Protein AF-A0A348XFR1-F1 (afdb_monomer_lite)

pLDDT: mean 80.17, std 17.9, range [24.62, 98.38]

Radius of gyration: 28.12 Å; chains: 1; bounding box: 67×54×77 Å

Structure (mmCIF, N/CA/C/O backbone):
data_AF-A0A348XFR1-F1
#
_entry.id   AF-A0A348XFR1-F1
#
loop_
_atom_site.group_PDB
_atom_site.id
_atom_site.type_symbol
_atom_site.label_atom_id
_atom_site.label_alt_id
_atom_site.label_comp_id
_atom_site.label_asym_id
_atom_site.label_entity_id
_atom_site.label_seq_id
_atom_site.pdbx_PDB_ins_code
_atom_site.Cartn_x
_atom_site.Cartn_y
_atom_site.Cartn_z
_atom_site.occupancy
_atom_site.B_iso_or_equiv
_atom_site.auth_seq_id
_atom_site.auth_comp_id
_atom_site.auth_asym_id
_atom_site.auth_atom_id
_atom_site.pdbx_PDB_model_num
ATOM 1 N N . MET A 1 1 ? 24.464 2.018 7.187 1.00 86.88 1 MET A N 1
ATOM 2 C CA . MET A 1 1 ? 25.597 1.595 6.348 1.00 86.88 1 MET A CA 1
ATOM 3 C C . MET A 1 1 ? 25.128 0.543 5.358 1.00 86.88 1 MET A C 1
ATOM 5 O O . MET A 1 1 ? 24.359 -0.325 5.743 1.00 86.88 1 MET A O 1
ATOM 9 N N . ILE A 1 2 ? 25.557 0.621 4.100 1.00 89.62 2 ILE A N 1
ATOM 10 C CA . ILE A 1 2 ? 25.364 -0.430 3.096 1.00 89.62 2 ILE A CA 1
ATOM 11 C C . ILE A 1 2 ? 26.746 -0.831 2.593 1.00 89.62 2 ILE A C 1
ATOM 13 O O . ILE A 1 2 ? 27.520 0.040 2.189 1.00 89.62 2 ILE A O 1
ATOM 17 N N . ALA A 1 3 ? 27.071 -2.118 2.632 1.00 92.00 3 ALA A N 1
ATOM 18 C CA . ALA A 1 3 ? 28.418 -2.587 2.329 1.00 92.00 3 ALA A CA 1
ATOM 19 C C . ALA A 1 3 ? 28.429 -3.992 1.725 1.00 92.00 3 ALA A C 1
ATOM 21 O O . ALA A 1 3 ? 27.555 -4.808 1.998 1.00 92.00 3 ALA A O 1
ATOM 22 N N . VAL A 1 4 ? 29.458 -4.277 0.932 1.00 93.38 4 VAL A N 1
ATOM 23 C CA . VAL A 1 4 ? 29.872 -5.643 0.626 1.00 93.38 4 VAL A CA 1
ATOM 24 C C . VAL A 1 4 ? 30.828 -6.088 1.718 1.00 93.38 4 VAL A C 1
ATOM 26 O O . VAL A 1 4 ? 31.821 -5.412 1.998 1.00 93.38 4 VAL A O 1
ATOM 29 N N . VAL A 1 5 ? 30.527 -7.224 2.326 1.00 92.31 5 VAL A N 1
ATOM 30 C CA . VAL A 1 5 ? 31.242 -7.752 3.485 1.00 92.31 5 VAL A CA 1
ATOM 31 C C . VAL A 1 5 ? 31.566 -9.227 3.283 1.00 92.31 5 VAL A C 1
ATOM 33 O O . VAL A 1 5 ? 30.884 -9.921 2.530 1.00 92.31 5 VAL A O 1
ATOM 36 N N . GLU A 1 6 ? 32.593 -9.709 3.967 1.00 92.56 6 GLU A N 1
ATOM 37 C CA . GLU A 1 6 ? 32.912 -11.129 4.110 1.00 92.56 6 GLU A CA 1
ATOM 38 C C . GLU A 1 6 ? 32.640 -11.553 5.553 1.00 92.56 6 GLU A C 1
ATOM 40 O O . GLU A 1 6 ? 33.177 -10.948 6.483 1.00 92.56 6 GLU A O 1
ATOM 45 N N . MET A 1 7 ? 31.796 -12.570 5.753 1.00 88.69 7 MET A N 1
ATOM 46 C CA . MET A 1 7 ? 31.484 -13.060 7.101 1.00 88.69 7 MET A CA 1
ATOM 47 C C . MET A 1 7 ? 32.709 -13.727 7.724 1.00 88.69 7 MET A C 1
ATOM 49 O O . MET A 1 7 ? 33.286 -14.642 7.137 1.00 88.69 7 MET A O 1
ATOM 53 N N . GLN A 1 8 ? 33.077 -13.308 8.931 1.00 87.19 8 GLN A N 1
ATOM 54 C CA . GLN A 1 8 ? 34.196 -13.869 9.694 1.00 87.19 8 GLN A CA 1
ATOM 55 C C . GLN A 1 8 ? 33.725 -14.759 10.845 1.00 87.19 8 GLN A C 1
ATOM 57 O O . GLN A 1 8 ? 34.404 -15.726 11.180 1.00 87.19 8 GLN A O 1
ATOM 62 N N . GLY A 1 9 ? 32.547 -14.477 11.402 1.00 79.50 9 GLY A N 1
ATOM 63 C CA . GLY A 1 9 ? 31.905 -15.293 12.423 1.00 79.50 9 GLY A CA 1
ATOM 64 C C . GLY A 1 9 ? 30.396 -15.086 12.414 1.00 79.50 9 GLY A C 1
ATOM 65 O O . GLY A 1 9 ? 29.914 -13.982 12.168 1.00 79.50 9 GLY A O 1
ATOM 66 N N . ALA A 1 10 ? 29.648 -16.154 12.677 1.00 69.94 10 ALA A N 1
ATOM 67 C CA . ALA A 1 10 ? 28.197 -16.111 12.791 1.00 69.94 10 ALA A CA 1
ATOM 68 C C . ALA A 1 10 ? 27.774 -16.833 14.073 1.00 69.94 10 ALA A C 1
ATOM 70 O O . ALA A 1 10 ? 28.120 -17.993 14.291 1.00 69.94 10 ALA A O 1
ATOM 71 N N . GLY A 1 11 ? 27.055 -16.120 14.935 1.00 64.94 11 GLY A N 1
ATOM 72 C CA . GLY A 1 11 ? 26.371 -16.660 16.102 1.00 64.94 11 GLY A CA 1
ATOM 73 C C . GLY A 1 11 ? 24.862 -16.456 15.987 1.00 64.94 11 GLY A C 1
ATOM 74 O O . GLY A 1 11 ? 24.372 -15.798 15.074 1.00 64.94 11 GLY A O 1
ATOM 75 N N . ARG A 1 12 ? 24.106 -16.980 16.958 1.00 61.84 12 ARG A N 1
ATOM 76 C CA . ARG A 1 12 ? 22.629 -16.943 16.956 1.00 61.84 12 ARG A CA 1
ATOM 77 C C . ARG A 1 12 ? 22.031 -15.529 16.839 1.00 61.84 12 ARG A C 1
ATOM 79 O O . ARG A 1 12 ? 20.936 -15.389 16.316 1.00 61.84 12 ARG A O 1
ATOM 86 N N . TRP A 1 13 ? 22.738 -14.500 17.317 1.00 65.75 13 TRP A N 1
ATOM 87 C CA . TRP A 1 13 ? 22.233 -13.117 17.398 1.00 65.75 13 TRP A CA 1
ATOM 88 C C . TRP A 1 13 ? 23.177 -12.047 16.848 1.00 65.75 13 TRP A C 1
ATOM 90 O O . TRP A 1 13 ? 22.774 -10.893 16.714 1.00 65.75 13 TRP A O 1
ATOM 100 N N . LEU A 1 14 ? 24.423 -12.417 16.562 1.00 73.25 14 LEU A N 1
ATOM 101 C CA . LEU A 1 14 ? 25.498 -11.508 16.187 1.00 73.25 14 LEU A CA 1
ATOM 102 C C . LEU A 1 14 ? 26.313 -12.156 15.075 1.00 73.25 14 LEU A C 1
ATOM 104 O O . LEU A 1 14 ? 26.656 -13.335 15.163 1.00 73.25 14 LEU A O 1
ATOM 108 N N . ALA A 1 15 ? 26.637 -11.372 14.059 1.00 80.75 15 ALA A N 1
ATOM 109 C CA . ALA A 1 15 ? 27.603 -11.725 13.037 1.00 80.75 15 ALA A CA 1
ATOM 110 C C . ALA A 1 15 ? 28.753 -10.718 13.070 1.00 80.75 15 ALA A C 1
ATOM 112 O O . ALA A 1 15 ? 28.531 -9.518 13.249 1.00 80.75 15 ALA A O 1
ATOM 113 N N . SER A 1 16 ? 29.973 -11.212 12.883 1.00 87.25 16 SER A N 1
ATOM 114 C CA . SER A 1 16 ? 31.153 -10.390 12.648 1.00 87.25 16 SER A CA 1
ATOM 115 C C . SER A 1 16 ? 31.563 -10.507 11.188 1.00 87.25 16 SER A C 1
ATOM 117 O O . SER A 1 16 ? 31.560 -11.594 10.596 1.00 87.25 16 SER A O 1
ATOM 119 N N . ALA A 1 17 ? 31.900 -9.377 10.576 1.00 90.25 17 ALA A N 1
ATOM 120 C CA . ALA A 1 17 ? 32.256 -9.344 9.172 1.00 90.25 17 ALA A CA 1
ATOM 121 C C . ALA A 1 17 ? 33.375 -8.354 8.879 1.00 90.25 17 ALA A C 1
ATOM 123 O O . ALA A 1 17 ? 33.438 -7.255 9.433 1.00 90.25 17 ALA A O 1
ATOM 124 N N . LYS A 1 18 ? 34.229 -8.730 7.929 1.00 92.94 18 LYS A N 1
ATOM 125 C CA . LYS A 1 18 ? 35.201 -7.825 7.331 1.00 92.94 18 LYS A CA 1
ATOM 126 C C . LYS A 1 18 ? 34.515 -7.021 6.242 1.00 92.94 18 LYS A C 1
ATOM 128 O O . LYS A 1 18 ? 33.969 -7.582 5.291 1.00 92.94 18 LYS A O 1
ATOM 133 N N . THR A 1 19 ? 34.588 -5.704 6.347 1.00 93.81 19 THR A N 1
ATOM 134 C CA . THR A 1 19 ? 34.100 -4.818 5.293 1.00 93.81 19 THR A CA 1
ATOM 135 C C . THR A 1 19 ? 35.047 -4.864 4.101 1.00 93.81 19 THR A C 1
ATOM 137 O O . THR A 1 19 ? 36.244 -4.633 4.245 1.00 93.81 19 THR A O 1
ATOM 140 N N . LEU A 1 20 ? 34.516 -5.195 2.923 1.00 92.81 20 LEU A N 1
ATOM 141 C CA . LEU A 1 20 ? 35.282 -5.229 1.675 1.00 92.81 20 LEU A CA 1
ATOM 142 C C . LEU A 1 20 ? 35.094 -3.939 0.882 1.00 92.81 20 LEU A C 1
ATOM 144 O O . LEU A 1 20 ? 36.049 -3.385 0.351 1.00 92.81 20 LEU A O 1
ATOM 148 N N . ILE A 1 21 ? 33.845 -3.486 0.766 1.00 91.94 21 ILE A N 1
ATOM 149 C CA . ILE A 1 21 ? 33.480 -2.293 0.005 1.00 91.94 21 ILE A CA 1
ATOM 150 C C . ILE A 1 21 ? 32.343 -1.593 0.740 1.00 91.94 21 ILE A C 1
ATOM 152 O O . ILE A 1 21 ? 31.263 -2.164 0.874 1.00 91.94 21 ILE A O 1
ATOM 156 N N . VAL A 1 22 ? 32.526 -0.336 1.137 1.00 91.56 22 VAL A N 1
ATOM 157 C CA . VAL A 1 22 ? 31.408 0.488 1.616 1.00 91.56 22 VAL A CA 1
ATOM 158 C C . VAL A 1 22 ? 30.726 1.148 0.426 1.00 91.56 22 VAL A C 1
ATOM 160 O O . VAL A 1 22 ? 31.362 1.838 -0.375 1.00 91.56 22 VAL A O 1
ATOM 163 N N . LEU A 1 23 ? 29.426 0.892 0.277 1.00 88.75 23 LEU A N 1
ATOM 164 C CA . LEU A 1 23 ? 28.583 1.523 -0.738 1.00 88.75 23 LEU A CA 1
ATOM 165 C C . LEU A 1 23 ? 27.942 2.813 -0.213 1.00 88.75 23 LEU A C 1
ATOM 167 O O . LEU A 1 23 ? 27.798 3.750 -0.993 1.00 88.75 23 LEU A O 1
ATOM 171 N N . LYS A 1 24 ? 27.574 2.844 1.077 1.00 85.81 24 LYS A N 1
ATOM 172 C CA . LYS A 1 24 ? 26.923 3.971 1.769 1.00 85.81 24 LYS A CA 1
ATOM 173 C C . LYS A 1 24 ? 27.221 3.960 3.271 1.00 85.81 24 LYS A C 1
ATOM 175 O O . LYS A 1 24 ? 27.108 2.914 3.913 1.00 85.81 24 LYS A O 1
ATOM 180 N N . GLY A 1 25 ? 27.476 5.127 3.861 1.00 84.94 25 GLY A N 1
ATOM 181 C CA . GLY A 1 25 ? 27.817 5.293 5.283 1.00 84.94 25 GLY A CA 1
ATOM 182 C C . GLY A 1 25 ? 29.324 5.389 5.544 1.00 84.94 25 GLY A C 1
ATOM 183 O O . GLY A 1 25 ? 30.112 5.368 4.605 1.00 84.94 25 GLY A O 1
ATOM 184 N N . GLY A 1 26 ? 29.709 5.535 6.816 1.00 83.88 26 GLY A N 1
ATOM 185 C CA . GLY A 1 26 ? 31.113 5.687 7.213 1.00 83.88 26 GLY A CA 1
ATOM 186 C C . GLY A 1 26 ? 31.936 4.418 6.987 1.00 83.88 26 GLY A C 1
ATOM 187 O O . GLY A 1 26 ? 31.423 3.312 7.164 1.00 83.88 26 GLY A O 1
ATOM 188 N N . GLU A 1 27 ? 33.204 4.585 6.606 1.00 85.50 27 GLU A N 1
ATOM 189 C CA . GLU A 1 27 ? 34.143 3.472 6.467 1.00 85.50 27 GLU A CA 1
ATOM 190 C C . GLU A 1 27 ? 34.564 2.953 7.847 1.00 85.50 27 GLU A C 1
ATOM 192 O O . GLU A 1 27 ? 35.157 3.699 8.629 1.00 85.50 27 GLU A O 1
ATOM 197 N N . PRO A 1 28 ? 34.250 1.692 8.188 1.00 85.25 28 PRO A N 1
ATOM 198 C CA . PRO A 1 28 ? 34.685 1.122 9.448 1.00 85.25 28 PRO A CA 1
ATOM 199 C C . PRO A 1 28 ? 36.193 0.857 9.401 1.00 85.25 28 PRO A C 1
ATOM 201 O O . PRO A 1 28 ? 36.716 0.315 8.430 1.00 85.25 28 PRO A O 1
ATOM 204 N N . THR A 1 29 ? 36.891 1.213 10.476 1.00 80.12 29 THR A N 1
ATOM 205 C CA . THR A 1 29 ? 38.347 1.037 10.620 1.00 80.12 29 THR A CA 1
ATOM 206 C C . THR A 1 29 ? 38.748 -0.393 10.995 1.00 80.12 29 THR A C 1
ATOM 208 O O . THR A 1 29 ? 39.931 -0.722 11.018 1.00 80.12 29 THR A O 1
ATOM 211 N N . SER A 1 30 ? 37.774 -1.250 11.304 1.00 83.31 30 SER A N 1
ATOM 212 C CA . SER A 1 30 ? 37.957 -2.641 11.724 1.00 83.31 30 SER A CA 1
ATOM 213 C C . SER A 1 30 ? 36.762 -3.505 11.296 1.00 83.31 30 SER A C 1
ATOM 215 O O . SER A 1 30 ? 35.851 -3.030 10.607 1.00 83.31 30 SER A O 1
ATOM 217 N N . SER A 1 31 ? 36.780 -4.793 11.655 1.00 87.31 31 SER A N 1
ATOM 218 C CA . SER A 1 31 ? 35.630 -5.677 11.463 1.00 87.31 31 SER A CA 1
ATOM 219 C C . SER A 1 31 ? 34.394 -5.108 12.149 1.00 87.31 31 SER A C 1
ATOM 221 O O . SER A 1 31 ? 34.464 -4.559 13.245 1.00 87.31 31 SER A O 1
ATOM 223 N N . ILE A 1 32 ? 33.253 -5.247 11.486 1.00 88.81 32 ILE A N 1
ATOM 224 C CA . ILE A 1 32 ? 31.978 -4.779 12.008 1.00 88.81 32 ILE A CA 1
ATOM 225 C C . ILE A 1 32 ? 31.248 -5.937 12.666 1.00 88.81 32 ILE A C 1
ATOM 227 O O . ILE A 1 32 ? 31.208 -7.045 12.129 1.00 88.81 32 ILE A O 1
ATOM 231 N N . GLU A 1 33 ? 30.636 -5.658 13.806 1.00 86.94 33 GLU A N 1
ATOM 232 C CA . GLU A 1 33 ? 29.660 -6.543 14.422 1.00 86.94 33 GLU A CA 1
ATOM 233 C C . GLU A 1 33 ? 28.265 -6.000 14.151 1.00 86.94 33 GLU A C 1
ATOM 235 O O . GLU A 1 33 ? 28.015 -4.794 14.258 1.00 86.94 33 GLU A O 1
ATOM 240 N N . PHE A 1 34 ? 27.349 -6.884 13.773 1.00 82.00 34 PHE A N 1
ATOM 241 C CA . PHE A 1 34 ? 25.955 -6.515 13.611 1.00 82.00 34 PHE A CA 1
ATOM 242 C C . PHE A 1 34 ? 25.015 -7.634 14.051 1.00 82.00 34 PHE A C 1
ATOM 244 O O . PHE A 1 34 ? 25.303 -8.822 13.896 1.00 82.00 34 PHE A O 1
ATOM 251 N N . GLY A 1 35 ? 23.888 -7.233 14.636 1.00 73.81 35 GLY A N 1
ATOM 252 C CA . GLY A 1 35 ? 22.855 -8.134 15.148 1.00 73.81 35 GLY A CA 1
ATOM 253 C C . GLY A 1 35 ? 21.472 -7.824 14.581 1.00 73.81 35 GLY A C 1
ATOM 254 O O . GLY A 1 35 ? 21.342 -7.211 13.522 1.00 73.81 35 GLY A O 1
ATOM 255 N N . GLY A 1 36 ? 20.423 -8.230 15.296 1.00 65.38 36 GLY A N 1
ATOM 256 C CA . GLY A 1 36 ? 19.032 -7.976 14.892 1.00 65.38 36 GLY A CA 1
ATOM 257 C C . GLY A 1 36 ? 18.342 -9.148 14.191 1.00 65.38 36 GLY A C 1
ATOM 258 O O . GLY A 1 36 ? 17.300 -8.959 13.577 1.00 65.38 36 GLY A O 1
ATOM 259 N N . PHE A 1 37 ? 18.880 -10.362 14.322 1.00 63.50 37 PHE A N 1
ATOM 260 C CA . PHE A 1 37 ? 18.237 -11.605 13.871 1.00 63.50 37 PHE A CA 1
ATOM 261 C C . PHE A 1 37 ? 17.035 -12.032 14.742 1.00 63.50 37 PHE A C 1
ATOM 263 O O . PHE A 1 37 ? 16.596 -13.171 14.647 1.00 63.50 37 PHE A O 1
ATOM 270 N N . ASN A 1 38 ? 16.537 -11.150 15.617 1.00 49.78 38 ASN A N 1
ATOM 271 C CA . ASN A 1 38 ? 15.756 -11.497 16.800 1.00 49.78 38 ASN A CA 1
ATOM 272 C C . ASN A 1 38 ? 14.321 -10.952 16.745 1.00 49.78 38 ASN A C 1
ATOM 274 O O . ASN A 1 38 ? 14.126 -9.740 16.834 1.00 49.78 38 ASN A O 1
ATOM 278 N N . ASP A 1 39 ? 13.349 -11.856 16.611 1.00 41.91 39 ASP A N 1
ATOM 279 C CA . ASP A 1 39 ? 11.974 -11.651 17.072 1.00 41.91 39 ASP A CA 1
ATOM 280 C C . ASP A 1 39 ? 11.881 -12.155 18.525 1.00 41.91 39 ASP A C 1
ATOM 282 O O . ASP A 1 39 ? 12.297 -13.290 18.778 1.00 41.91 39 ASP A O 1
ATOM 286 N N . PRO A 1 40 ? 11.332 -11.392 19.485 1.00 37.03 40 PRO A N 1
ATOM 287 C CA . PRO A 1 40 ? 10.927 -11.936 20.780 1.00 37.03 40 PRO A CA 1
ATOM 288 C C . PRO A 1 40 ? 9.777 -12.970 20.719 1.00 37.03 40 PRO A C 1
ATOM 290 O O . PRO A 1 40 ? 9.522 -13.602 21.742 1.00 37.03 40 PRO A O 1
ATOM 293 N N . TYR A 1 41 ? 9.118 -13.189 19.570 1.00 36.34 41 TYR A N 1
ATOM 294 C CA . TYR A 1 41 ? 7.947 -14.074 19.451 1.00 36.34 41 TYR A CA 1
ATOM 295 C C . TYR A 1 41 ? 8.019 -15.225 18.432 1.00 36.34 41 TYR A C 1
ATOM 297 O O . TYR A 1 41 ? 7.066 -16.001 18.367 1.00 36.34 41 TYR A O 1
ATOM 305 N N . ASP A 1 42 ? 9.109 -15.442 17.691 1.00 38.78 42 ASP A N 1
ATOM 306 C CA . ASP A 1 42 ? 9.113 -16.499 16.661 1.00 38.78 42 ASP A CA 1
ATOM 307 C C . ASP A 1 42 ? 9.729 -17.829 17.145 1.00 38.78 42 ASP A C 1
ATOM 309 O O . ASP A 1 42 ? 10.899 -18.161 16.916 1.00 38.78 42 ASP A O 1
ATOM 313 N N . LEU A 1 43 ? 8.898 -18.625 17.825 1.00 31.34 43 LEU A N 1
ATOM 314 C CA . LEU A 1 43 ? 9.042 -20.079 17.950 1.00 31.34 43 LEU A CA 1
ATOM 315 C C . LEU A 1 43 ? 8.707 -20.740 16.596 1.00 31.34 43 LEU A C 1
ATOM 317 O O . LEU A 1 43 ? 7.712 -21.450 16.486 1.00 31.34 43 LEU A O 1
ATOM 321 N N . GLY A 1 44 ? 9.509 -20.526 15.549 1.00 34.72 44 GLY A N 1
ATOM 322 C CA . GLY A 1 44 ? 9.110 -21.037 14.237 1.00 34.72 44 GLY A CA 1
ATOM 323 C C . GLY A 1 44 ? 10.068 -20.791 13.080 1.00 34.72 44 GLY A C 1
ATOM 324 O O . GLY A 1 44 ? 9.937 -19.840 12.329 1.00 34.72 44 GLY A O 1
ATOM 325 N N . SER A 1 45 ? 10.920 -21.781 12.817 1.00 35.38 45 SER A N 1
ATOM 326 C CA . SER A 1 45 ? 11.652 -22.010 11.558 1.00 35.38 45 SER A CA 1
ATOM 327 C C . SER A 1 45 ? 12.911 -21.167 11.286 1.00 35.38 45 SER A C 1
ATOM 329 O O . SER A 1 45 ? 12.937 -19.942 11.225 1.00 35.38 45 SER A O 1
ATOM 331 N N . ALA A 1 46 ? 14.004 -21.904 11.092 1.00 45.59 46 ALA A N 1
ATOM 332 C CA . ALA A 1 46 ? 15.334 -21.428 10.764 1.00 45.59 46 ALA A CA 1
ATOM 333 C C . ALA A 1 46 ? 15.340 -20.518 9.527 1.00 45.59 46 ALA A C 1
ATOM 335 O O . ALA A 1 46 ? 15.127 -20.985 8.410 1.00 45.59 46 ALA A O 1
ATOM 336 N N . LYS A 1 47 ? 15.672 -19.237 9.695 1.00 51.62 47 LYS A N 1
ATOM 337 C CA . LYS A 1 47 ? 15.964 -18.357 8.558 1.00 51.62 47 LYS A CA 1
ATOM 338 C C . LYS A 1 47 ? 17.441 -17.978 8.560 1.00 51.62 47 LYS A C 1
ATOM 340 O O . LYS A 1 47 ? 17.894 -17.150 9.339 1.00 51.62 47 LYS A O 1
ATOM 345 N N . VAL A 1 48 ? 18.156 -18.709 7.700 1.00 53.25 48 VAL A N 1
ATOM 346 C CA . VAL A 1 48 ? 19.507 -18.511 7.145 1.00 53.25 48 VAL A CA 1
ATOM 347 C C . VAL A 1 48 ? 20.502 -17.829 8.087 1.00 53.25 48 VAL A C 1
ATOM 349 O O . VAL A 1 48 ? 20.646 -16.608 8.102 1.00 53.25 48 VAL A O 1
ATOM 352 N N . GLN A 1 49 ? 21.273 -18.639 8.815 1.00 65.25 49 GLN A N 1
ATOM 353 C CA . GLN A 1 49 ? 22.517 -18.147 9.400 1.00 65.25 49 GLN A CA 1
ATOM 354 C C . GLN A 1 49 ? 23.517 -17.884 8.264 1.00 65.25 49 GLN A C 1
ATOM 356 O O . GLN A 1 49 ? 23.710 -18.769 7.424 1.00 65.25 49 GLN A O 1
ATOM 361 N N . PRO A 1 50 ? 24.152 -16.701 8.205 1.00 67.25 50 PRO A N 1
ATOM 362 C CA . PRO A 1 50 ? 25.173 -16.436 7.206 1.00 67.25 50 PRO A CA 1
ATOM 363 C C . PRO A 1 50 ? 26.314 -17.446 7.336 1.00 67.25 50 PRO A C 1
ATOM 365 O O . PRO A 1 50 ? 26.891 -17.617 8.408 1.00 67.25 50 PRO A O 1
ATOM 368 N N . GLU A 1 51 ? 26.672 -18.101 6.237 1.00 72.00 51 GLU A N 1
ATOM 369 C CA . GLU A 1 51 ? 27.843 -18.969 6.211 1.00 72.00 51 GLU A CA 1
ATOM 370 C C . GLU A 1 51 ? 29.131 -18.157 6.376 1.00 72.00 51 GLU A C 1
ATOM 372 O O . GLU A 1 51 ? 29.339 -17.128 5.717 1.00 72.00 51 GLU A O 1
ATOM 377 N N . VAL A 1 52 ? 30.022 -18.665 7.227 1.00 75.88 52 VAL A N 1
ATOM 378 C CA . VAL A 1 52 ? 31.349 -18.096 7.464 1.00 75.88 52 VAL A CA 1
ATOM 379 C C . VAL A 1 52 ? 32.171 -18.169 6.170 1.00 75.88 52 VAL A C 1
ATOM 381 O O . VAL A 1 52 ? 32.174 -19.186 5.482 1.00 75.88 52 VAL A O 1
ATOM 384 N N . ARG A 1 53 ? 32.894 -17.091 5.840 1.00 79.12 53 ARG A N 1
ATOM 385 C CA . ARG A 1 53 ? 33.712 -16.892 4.622 1.00 79.12 53 ARG A CA 1
ATOM 386 C C . ARG A 1 53 ? 32.955 -16.681 3.305 1.00 79.12 53 ARG A C 1
ATOM 388 O O . ARG A 1 53 ? 33.595 -16.575 2.260 1.00 79.12 53 ARG A O 1
ATOM 395 N N . LYS A 1 54 ? 31.622 -16.560 3.315 1.00 87.38 54 LYS A N 1
ATOM 396 C CA . LYS A 1 54 ? 30.869 -16.074 2.143 1.00 87.38 54 LYS A CA 1
ATOM 397 C C . LYS A 1 54 ? 30.781 -14.545 2.123 1.00 87.38 54 LYS A C 1
ATOM 399 O O . LYS A 1 54 ? 30.877 -13.877 3.157 1.00 87.38 54 LYS A O 1
ATOM 404 N N . ARG A 1 55 ? 30.598 -13.993 0.917 1.00 92.19 55 ARG A N 1
ATOM 405 C CA . ARG A 1 55 ? 30.397 -12.555 0.691 1.00 92.19 55 ARG A CA 1
ATOM 406 C C . ARG A 1 55 ? 28.913 -12.214 0.680 1.00 92.19 55 ARG A C 1
ATOM 408 O O . ARG A 1 55 ? 28.115 -12.959 0.115 1.00 92.19 55 ARG A O 1
ATOM 415 N N . TYR A 1 56 ? 28.577 -11.058 1.237 1.00 89.88 56 TYR A N 1
ATOM 416 C CA . TYR A 1 56 ? 27.206 -10.566 1.331 1.00 89.88 56 TYR A CA 1
ATOM 417 C C . TYR A 1 56 ? 27.142 -9.082 1.000 1.00 89.88 56 TYR A C 1
ATOM 419 O O . TYR A 1 56 ? 28.071 -8.332 1.302 1.00 89.88 56 TYR A O 1
ATOM 427 N N . LEU A 1 57 ? 26.029 -8.654 0.412 1.00 89.50 57 LEU A N 1
ATOM 428 C CA . LEU A 1 57 ? 25.611 -7.259 0.424 1.00 89.50 57 LEU A CA 1
ATOM 429 C C . LEU A 1 57 ? 24.743 -7.052 1.668 1.00 89.50 57 LEU A C 1
ATOM 431 O O . LEU A 1 57 ? 23.698 -7.685 1.795 1.00 89.50 57 LEU A O 1
ATOM 435 N N . VAL A 1 58 ? 25.164 -6.175 2.576 1.00 87.19 58 VAL A N 1
ATOM 436 C CA . VAL A 1 58 ? 24.446 -5.896 3.825 1.00 87.19 58 VAL A CA 1
ATOM 437 C C . VAL A 1 58 ? 23.907 -4.476 3.863 1.00 87.19 58 VAL A C 1
ATOM 439 O O . VAL A 1 58 ? 24.577 -3.537 3.439 1.00 87.19 58 VAL A O 1
ATOM 442 N N . PHE A 1 59 ? 22.704 -4.327 4.407 1.00 86.06 59 PHE A N 1
ATOM 443 C CA . PHE A 1 59 ? 22.044 -3.070 4.728 1.00 86.06 59 PHE A CA 1
ATOM 444 C C . PHE A 1 59 ? 21.883 -3.034 6.243 1.00 86.06 59 PHE A C 1
ATOM 446 O O . PHE A 1 59 ? 21.149 -3.830 6.817 1.00 86.06 59 PHE A O 1
ATOM 453 N N . LEU A 1 60 ? 22.590 -2.117 6.889 1.00 84.88 60 LEU A N 1
ATOM 454 C CA . LEU A 1 60 ? 22.709 -2.034 8.337 1.00 84.88 60 LEU A CA 1
ATOM 455 C C . LEU A 1 60 ? 22.241 -0.662 8.819 1.00 84.88 60 LEU A C 1
ATOM 457 O O . LEU A 1 60 ? 22.626 0.374 8.264 1.00 84.88 60 LEU A O 1
ATOM 461 N N . LYS A 1 61 ? 21.441 -0.635 9.881 1.00 83.81 61 LYS A N 1
ATOM 462 C CA . LYS A 1 61 ? 21.005 0.583 10.568 1.00 83.81 61 LYS A CA 1
ATOM 463 C C . LYS A 1 61 ? 21.755 0.689 11.892 1.00 83.81 61 LYS A C 1
ATOM 465 O O . LYS A 1 61 ? 21.829 -0.290 12.625 1.00 83.81 61 LYS A O 1
ATOM 470 N N . TRP A 1 62 ? 22.308 1.861 12.193 1.00 84.12 62 TRP A N 1
ATOM 471 C CA . TRP A 1 62 ? 22.818 2.118 13.538 1.00 84.12 62 TRP A CA 1
ATOM 472 C C . TRP A 1 62 ? 21.637 2.249 14.500 1.00 84.12 62 TRP A C 1
ATOM 474 O O . TRP A 1 62 ? 20.674 2.957 14.194 1.00 84.12 62 TRP A O 1
ATOM 484 N N . ARG A 1 63 ? 21.701 1.563 15.635 1.00 76.69 63 ARG A N 1
ATOM 485 C CA . ARG A 1 63 ? 20.703 1.628 16.702 1.00 76.69 63 ARG A CA 1
ATOM 486 C C . ARG A 1 63 ? 21.424 1.826 18.029 1.00 76.69 63 ARG A C 1
ATOM 488 O O . ARG A 1 63 ? 22.467 1.216 18.246 1.00 76.69 63 ARG A O 1
ATOM 495 N N . SER A 1 64 ? 20.892 2.695 18.880 1.00 74.31 64 SER A N 1
ATOM 496 C CA . SER A 1 64 ? 21.462 2.993 20.201 1.00 74.31 64 SER A CA 1
ATOM 497 C C . SER A 1 64 ? 20.934 2.077 21.311 1.00 74.31 64 SER A C 1
ATOM 499 O O . SER A 1 64 ? 21.463 2.079 22.416 1.00 74.31 64 SER A O 1
ATOM 501 N N . ASP A 1 65 ? 19.903 1.296 21.004 1.00 68.19 65 ASP A N 1
ATOM 502 C CA . ASP A 1 65 ? 19.016 0.599 21.933 1.00 68.19 65 ASP A CA 1
ATOM 503 C C . ASP A 1 65 ? 18.785 -0.869 21.528 1.00 68.19 65 ASP A C 1
ATOM 505 O O . ASP A 1 65 ? 17.728 -1.449 21.791 1.00 68.19 65 ASP A O 1
ATOM 509 N N . LEU A 1 66 ? 19.765 -1.505 20.871 1.00 63.44 66 LEU A N 1
ATOM 510 C CA . LEU A 1 66 ? 19.649 -2.926 20.547 1.00 63.44 66 LEU A CA 1
ATOM 511 C C . LEU A 1 66 ? 19.565 -3.714 21.841 1.00 63.44 66 LEU A C 1
ATOM 513 O O . LEU A 1 66 ? 20.494 -3.721 22.643 1.00 63.44 66 LEU A O 1
ATOM 517 N N . THR A 1 67 ? 18.436 -4.382 22.020 1.00 59.06 67 THR A N 1
ATOM 518 C CA . THR A 1 67 ? 18.152 -5.145 23.221 1.00 59.06 67 THR A CA 1
ATOM 519 C C . THR A 1 67 ? 18.359 -6.621 22.918 1.00 59.06 67 THR A C 1
ATOM 521 O O . THR A 1 67 ? 17.741 -7.183 22.014 1.00 59.06 67 THR A O 1
ATOM 524 N N . ARG A 1 68 ? 19.266 -7.258 23.655 1.00 59.44 68 ARG A N 1
ATOM 525 C CA . ARG A 1 68 ? 19.494 -8.698 23.623 1.00 59.44 68 ARG A CA 1
ATOM 526 C C . ARG A 1 68 ? 18.961 -9.298 24.911 1.00 59.44 68 ARG A C 1
ATOM 528 O O . ARG A 1 68 ? 19.549 -9.105 25.970 1.00 59.44 68 ARG A O 1
ATOM 535 N N . THR A 1 69 ? 17.903 -10.086 24.790 1.00 56.97 69 THR A N 1
ATOM 536 C CA . THR A 1 69 ? 17.382 -10.888 25.895 1.00 56.97 69 THR A CA 1
ATOM 537 C C . THR A 1 69 ? 18.028 -12.266 25.859 1.00 56.97 69 THR A C 1
ATOM 539 O O . THR A 1 69 ? 17.915 -13.000 24.873 1.00 56.97 69 THR A O 1
ATOM 542 N N . ARG A 1 70 ? 18.742 -12.636 26.921 1.00 60.19 70 ARG A N 1
ATOM 543 C CA . ARG A 1 70 ? 19.164 -14.017 27.148 1.00 60.19 70 ARG A CA 1
ATOM 544 C C . ARG A 1 70 ? 18.075 -14.687 27.976 1.00 60.19 70 ARG A C 1
ATOM 546 O O . ARG A 1 70 ? 17.866 -14.315 29.122 1.00 60.19 70 ARG A O 1
ATOM 553 N N . MET A 1 71 ? 17.375 -15.642 27.371 1.00 58.69 71 MET A N 1
ATOM 554 C CA . MET A 1 71 ? 16.359 -16.427 28.071 1.00 58.69 71 MET A CA 1
ATOM 555 C C . MET A 1 71 ? 16.992 -17.342 29.121 1.00 58.69 71 MET A C 1
ATOM 557 O O . MET A 1 71 ? 18.143 -17.769 28.964 1.00 58.69 71 MET A O 1
ATOM 561 N N . ALA A 1 72 ? 16.202 -17.676 30.139 1.00 60.22 72 ALA A N 1
ATOM 562 C CA . ALA A 1 72 ? 16.552 -18.684 31.124 1.00 60.22 72 ALA A CA 1
ATOM 563 C C . ALA A 1 72 ? 16.848 -20.050 30.460 1.00 60.22 72 ALA A C 1
ATOM 565 O O . ALA A 1 72 ? 16.281 -20.361 29.402 1.00 60.22 72 ALA A O 1
ATOM 566 N N . PRO A 1 73 ? 17.732 -20.876 31.052 1.00 67.44 73 PRO A N 1
ATOM 567 C CA . PRO A 1 73 ? 17.994 -22.235 30.582 1.00 67.44 73 PRO A CA 1
ATOM 568 C C . PRO A 1 73 ? 16.707 -23.056 30.440 1.00 67.44 73 PRO A C 1
ATOM 570 O O . PRO A 1 73 ? 15.748 -22.877 31.193 1.00 67.44 73 PRO A O 1
ATOM 573 N N . LYS A 1 74 ? 16.687 -23.987 29.480 1.00 63.09 74 LYS A N 1
ATOM 574 C CA . LYS A 1 74 ? 15.508 -24.820 29.191 1.00 63.09 74 LYS A CA 1
ATOM 575 C C . LYS A 1 74 ? 15.090 -25.634 30.417 1.00 63.09 74 LYS A C 1
ATOM 577 O O . LYS A 1 74 ? 13.903 -25.815 30.654 1.00 63.09 74 LYS A O 1
ATOM 582 N N . GLU A 1 75 ? 16.066 -26.076 31.195 1.00 71.44 75 GLU A N 1
ATOM 583 C CA . GLU A 1 75 ? 15.908 -26.818 32.441 1.00 71.44 75 GLU A CA 1
ATOM 584 C C . GLU A 1 75 ? 15.141 -25.993 33.483 1.00 71.44 75 GLU A C 1
ATOM 586 O O . GLU A 1 75 ? 14.232 -26.509 34.122 1.00 71.44 75 GLU A O 1
ATOM 591 N N . LEU A 1 76 ? 15.424 -24.691 33.574 1.00 65.69 76 LEU A N 1
ATOM 592 C CA . LEU A 1 76 ? 14.735 -23.768 34.477 1.00 65.69 76 LEU A CA 1
ATOM 593 C C . LEU A 1 76 ? 13.279 -23.527 34.035 1.00 65.69 76 LEU A C 1
ATOM 595 O O . LEU A 1 76 ? 12.370 -23.466 34.854 1.00 65.69 76 LEU A O 1
ATOM 599 N N . MET A 1 77 ? 13.036 -23.454 32.721 1.00 62.12 77 MET A N 1
ATOM 600 C CA . MET A 1 77 ? 11.680 -23.346 32.162 1.00 62.12 77 MET A CA 1
ATOM 601 C C . MET A 1 77 ? 10.848 -24.620 32.377 1.00 62.12 77 MET A C 1
ATOM 603 O O . MET A 1 77 ? 9.625 -24.540 32.491 1.00 62.12 77 MET A O 1
ATOM 607 N N . VAL A 1 78 ? 11.489 -25.794 32.410 1.00 70.88 78 VAL A N 1
ATOM 608 C CA . VAL A 1 78 ? 10.848 -27.071 32.769 1.00 70.88 78 VAL A CA 1
ATOM 609 C C . VAL A 1 78 ? 10.518 -27.088 34.258 1.00 70.88 78 VAL A C 1
ATOM 611 O O . VAL A 1 78 ? 9.370 -27.329 34.612 1.00 70.88 78 VAL A O 1
ATOM 614 N N . GLN A 1 79 ? 11.471 -26.706 35.107 1.00 66.06 79 GLN A N 1
ATOM 615 C CA . GLN A 1 79 ? 11.275 -26.571 36.551 1.00 66.06 79 GLN A CA 1
ATOM 616 C C . GLN A 1 79 ? 10.148 -25.583 36.903 1.00 66.06 79 GLN A C 1
ATOM 618 O O . GLN A 1 79 ? 9.377 -25.831 37.825 1.00 66.06 79 GLN A O 1
ATOM 623 N N . LEU A 1 80 ? 9.994 -24.492 36.142 1.00 62.97 80 LEU A N 1
ATOM 624 C CA . LEU A 1 80 ? 8.881 -23.551 36.306 1.00 62.97 80 LEU A CA 1
ATOM 625 C C . LEU A 1 80 ? 7.527 -24.208 36.004 1.00 62.97 80 LEU A C 1
ATOM 627 O O . LEU A 1 80 ? 6.559 -23.992 36.727 1.00 62.97 80 LEU A O 1
ATOM 631 N N . ARG A 1 81 ? 7.450 -25.028 34.944 1.00 68.00 81 ARG A N 1
ATOM 632 C CA . ARG A 1 81 ? 6.227 -25.777 34.592 1.00 68.00 81 ARG A CA 1
ATOM 633 C C . ARG A 1 81 ? 5.899 -26.863 35.611 1.00 68.00 81 ARG A C 1
ATOM 635 O O . ARG A 1 81 ? 4.727 -27.138 35.840 1.00 68.00 81 ARG A O 1
ATOM 642 N N . GLU A 1 82 ? 6.924 -27.472 36.195 1.00 77.81 82 GLU A N 1
ATOM 643 C CA . GLU A 1 82 ? 6.811 -28.493 37.242 1.00 77.81 82 GLU A CA 1
ATOM 644 C C . GLU A 1 82 ? 6.579 -27.883 38.637 1.00 77.81 82 GLU A C 1
ATOM 646 O O . GLU A 1 82 ? 6.338 -28.613 39.596 1.00 77.81 82 GLU A O 1
ATOM 651 N N . GLY A 1 83 ? 6.614 -26.549 38.757 1.00 74.19 83 GLY A N 1
ATOM 652 C CA . GLY A 1 83 ? 6.392 -25.817 40.005 1.00 74.19 83 GLY A CA 1
ATOM 653 C C . GLY A 1 83 ? 7.549 -25.906 41.003 1.00 74.19 83 GLY A C 1
ATOM 654 O O . GLY A 1 83 ? 7.369 -25.575 42.172 1.00 74.19 83 GLY A O 1
ATOM 655 N N . THR A 1 84 ? 8.727 -26.360 40.571 1.00 81.00 84 THR A N 1
ATOM 656 C CA . THR A 1 84 ? 9.908 -26.533 41.431 1.00 81.00 84 THR A CA 1
ATOM 657 C C . THR A 1 84 ? 10.760 -25.269 41.555 1.00 81.00 84 THR A C 1
ATOM 659 O O . THR A 1 84 ? 11.641 -25.223 42.406 1.00 81.00 84 THR A O 1
ATOM 662 N N . VAL A 1 85 ? 10.515 -24.260 40.713 1.00 61.94 85 VAL A N 1
ATOM 663 C CA . VAL A 1 85 ? 11.065 -22.897 40.822 1.00 61.94 85 VAL A CA 1
ATOM 664 C C . VAL A 1 85 ? 9.956 -21.882 40.548 1.00 61.94 85 VAL A C 1
ATOM 666 O O . VAL A 1 85 ? 8.997 -22.167 39.827 1.00 61.94 85 VAL A O 1
ATOM 669 N N . SER A 1 86 ? 10.075 -20.696 41.126 1.00 72.19 86 SER A N 1
ATOM 670 C CA . SER A 1 86 ? 9.131 -19.591 40.968 1.00 72.19 86 SER A CA 1
ATOM 671 C C . SER A 1 86 ? 9.380 -18.786 39.687 1.00 72.19 86 SER A C 1
ATOM 673 O O . SER A 1 86 ? 10.481 -18.771 39.135 1.00 72.19 86 SER A O 1
ATOM 675 N N . ALA A 1 87 ? 8.359 -18.059 39.220 1.00 64.88 87 ALA A N 1
ATOM 676 C CA . ALA A 1 87 ? 8.497 -17.147 38.081 1.00 64.88 87 ALA A CA 1
ATOM 677 C C . ALA A 1 87 ? 9.559 -16.059 38.331 1.00 64.88 87 ALA A C 1
ATOM 679 O O . ALA A 1 87 ? 10.295 -15.715 37.413 1.00 64.88 87 ALA A O 1
ATOM 680 N N . ALA A 1 88 ? 9.695 -15.593 39.577 1.00 70.06 88 ALA A N 1
ATOM 681 C CA . ALA A 1 88 ? 10.699 -14.606 39.969 1.00 70.06 88 ALA A CA 1
ATOM 682 C C . ALA A 1 88 ? 12.135 -15.144 39.814 1.00 70.06 88 ALA A C 1
ATOM 684 O O . ALA A 1 88 ? 12.991 -14.459 39.262 1.00 70.06 88 ALA A O 1
ATOM 685 N N . GLU A 1 89 ? 12.386 -16.397 40.209 1.00 66.69 89 GLU A N 1
ATOM 686 C CA . GLU A 1 89 ? 13.696 -17.050 40.032 1.00 66.69 89 GLU A CA 1
ATOM 687 C C . GLU A 1 89 ? 14.048 -17.255 38.549 1.00 66.69 89 GLU A C 1
ATOM 689 O O . GLU A 1 89 ? 15.220 -17.229 38.166 1.00 66.69 89 GLU A O 1
ATOM 694 N N . VAL A 1 90 ? 13.038 -17.433 37.691 1.00 63.41 90 VAL A N 1
ATOM 695 C CA . VAL A 1 90 ? 13.227 -17.479 36.236 1.00 63.41 90 VAL A CA 1
ATOM 696 C C . VAL A 1 90 ? 13.496 -16.091 35.662 1.00 63.41 90 VAL A C 1
ATOM 698 O O . VAL A 1 90 ? 14.384 -15.951 34.821 1.00 63.41 90 VAL A O 1
ATOM 701 N N . GLU A 1 91 ? 12.770 -15.068 36.112 1.00 63.06 91 GLU A N 1
ATOM 702 C CA . GLU A 1 91 ? 12.936 -13.679 35.672 1.00 63.06 91 GLU A CA 1
ATOM 703 C C . GLU A 1 91 ? 14.313 -13.110 36.029 1.00 63.06 91 GLU A C 1
ATOM 705 O O . GLU A 1 91 ? 14.926 -12.460 35.183 1.00 63.06 91 GLU A O 1
ATOM 710 N N . GLU A 1 92 ? 14.864 -13.426 37.205 1.00 65.38 92 GLU A N 1
ATOM 711 C CA . GLU A 1 92 ? 16.228 -13.022 37.595 1.00 65.38 92 GLU A CA 1
ATOM 712 C C . GLU A 1 92 ? 17.313 -13.567 36.648 1.00 65.38 92 GLU A C 1
ATOM 714 O O . GLU A 1 92 ? 18.382 -12.973 36.491 1.00 65.38 92 GLU A O 1
ATOM 719 N N . GLN A 1 93 ? 17.041 -14.689 35.977 1.00 64.94 93 GLN A N 1
ATOM 720 C CA . GLN A 1 93 ? 17.949 -15.321 35.015 1.00 64.94 93 GLN A CA 1
ATOM 72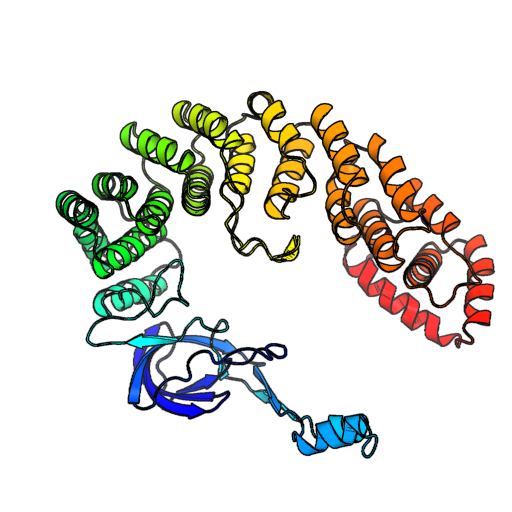1 C C . GLN A 1 93 ? 17.761 -14.783 33.587 1.00 64.94 93 GLN A C 1
ATOM 723 O O . GLN A 1 93 ? 18.585 -15.055 32.703 1.00 64.94 93 GLN A O 1
ATOM 728 N N . ILE A 1 94 ? 16.703 -14.001 33.343 1.00 60.50 94 ILE A N 1
ATOM 729 C CA . ILE A 1 94 ? 16.494 -13.297 32.081 1.00 60.50 94 ILE A CA 1
ATOM 730 C C . ILE A 1 94 ? 17.337 -12.023 32.108 1.00 60.50 94 ILE A C 1
ATOM 732 O O . ILE A 1 94 ? 16.984 -11.012 32.705 1.00 60.50 94 ILE A O 1
ATOM 736 N N . THR A 1 95 ? 18.472 -12.050 31.412 1.00 60.09 95 THR A N 1
ATOM 737 C CA . THR A 1 95 ? 19.326 -10.861 31.290 1.00 60.09 95 THR A CA 1
ATOM 738 C C . THR A 1 95 ? 18.984 -10.093 30.022 1.00 60.09 95 THR A C 1
ATOM 740 O O . THR A 1 95 ? 19.054 -10.627 28.912 1.00 60.09 95 THR A O 1
ATOM 743 N N . VAL A 1 96 ? 18.629 -8.820 30.193 1.00 60.84 96 VAL A N 1
ATOM 744 C CA . VAL A 1 96 ? 18.387 -7.869 29.107 1.00 60.84 96 VAL A CA 1
ATOM 745 C C . VAL A 1 96 ? 19.615 -6.974 28.977 1.00 60.84 96 VAL A C 1
ATOM 747 O O . VAL A 1 96 ? 19.910 -6.174 29.858 1.00 60.84 96 VAL A O 1
ATOM 750 N N . GLN A 1 97 ? 20.364 -7.127 27.887 1.00 60.94 97 GLN A N 1
ATOM 751 C CA . GLN A 1 97 ? 21.512 -6.277 27.574 1.00 60.94 97 GLN A CA 1
ATOM 752 C C . GLN A 1 97 ? 21.134 -5.284 26.482 1.00 60.94 97 GLN A C 1
ATOM 754 O O . GLN A 1 97 ? 20.812 -5.692 25.366 1.00 60.94 97 GLN A O 1
ATOM 759 N N . THR A 1 98 ? 21.213 -3.992 26.778 1.00 63.75 98 THR A N 1
ATOM 760 C CA . THR A 1 98 ? 21.131 -2.920 25.784 1.00 63.75 98 THR A CA 1
ATOM 761 C C . THR A 1 98 ? 22.526 -2.558 25.290 1.00 63.75 98 THR A C 1
ATOM 763 O O . THR A 1 98 ? 23.448 -2.350 26.076 1.00 63.75 98 THR A O 1
ATOM 766 N N . TYR A 1 99 ? 22.697 -2.484 23.974 1.00 66.38 99 TYR A N 1
ATOM 767 C CA . TYR A 1 99 ? 23.940 -2.050 23.349 1.00 66.38 99 TYR A CA 1
ATOM 768 C C . TYR A 1 99 ? 23.662 -1.149 22.146 1.00 66.38 99 TYR A C 1
ATOM 770 O O . TYR A 1 99 ? 22.616 -1.222 21.502 1.00 66.38 99 TYR A O 1
ATOM 778 N N . SER A 1 100 ? 24.623 -0.284 21.834 1.00 79.06 100 SER A N 1
ATOM 779 C CA . SER A 1 100 ? 24.614 0.506 20.605 1.00 79.06 100 SER A CA 1
ATOM 780 C C . SER A 1 100 ? 25.432 -0.205 19.533 1.00 79.06 100 SER A C 1
ATOM 782 O O . SER A 1 100 ? 26.541 -0.662 19.803 1.00 79.06 100 SER A O 1
ATOM 784 N N . GLY A 1 101 ? 24.912 -0.299 18.314 1.00 82.25 101 GLY A N 1
ATOM 785 C CA . GLY A 1 101 ? 25.634 -0.936 17.220 1.00 82.25 101 GLY A CA 1
ATOM 786 C C . GLY A 1 101 ? 24.836 -1.036 15.930 1.00 82.25 101 GLY A C 1
ATOM 787 O O . GLY A 1 101 ? 23.744 -0.479 15.784 1.00 82.25 101 GLY A O 1
ATOM 788 N N . TYR A 1 102 ? 25.395 -1.760 14.964 1.00 85.38 102 TYR A N 1
ATOM 789 C CA . TYR A 1 102 ? 24.706 -2.041 13.714 1.00 85.38 102 TYR A CA 1
ATOM 790 C C . TYR A 1 102 ? 23.686 -3.172 13.894 1.00 85.38 102 TYR A C 1
ATOM 792 O O . TYR A 1 102 ? 23.989 -4.237 14.426 1.00 85.38 102 TYR A O 1
ATOM 800 N N . GLY A 1 103 ? 22.466 -2.946 13.416 1.00 79.75 103 GLY A N 1
ATOM 801 C CA . GLY A 1 103 ? 21.419 -3.957 13.327 1.00 79.75 103 GLY A CA 1
ATOM 802 C C . GLY A 1 103 ? 20.865 -4.064 11.910 1.00 79.75 103 GLY A C 1
ATOM 803 O O . GLY A 1 103 ? 20.809 -3.063 11.186 1.00 79.75 103 GLY A O 1
ATOM 804 N N . VAL A 1 104 ? 20.430 -5.258 11.508 1.00 74.00 104 VAL A N 1
ATOM 805 C CA . VAL A 1 104 ? 19.625 -5.404 10.287 1.00 74.00 104 VAL A CA 1
ATOM 806 C C . VAL A 1 104 ? 18.294 -4.645 10.430 1.00 74.00 104 VAL A C 1
ATOM 808 O O . VAL A 1 104 ? 17.766 -4.502 11.539 1.00 74.00 104 VAL A O 1
ATOM 811 N N . PRO A 1 105 ? 17.755 -4.072 9.340 1.00 65.75 105 PRO A N 1
ATOM 812 C CA . PRO A 1 105 ? 16.549 -3.253 9.401 1.00 65.75 105 PRO A CA 1
ATOM 813 C C . PRO A 1 105 ? 15.305 -4.065 9.783 1.00 65.75 105 PRO A C 1
ATOM 815 O O . PRO A 1 105 ? 14.482 -3.543 10.533 1.00 65.75 105 PRO A O 1
ATOM 818 N N . ALA A 1 106 ? 15.193 -5.309 9.306 1.00 62.72 106 ALA A N 1
ATOM 819 C CA . ALA A 1 106 ? 14.090 -6.227 9.584 1.00 62.72 106 ALA A CA 1
ATOM 820 C C . ALA A 1 106 ? 14.546 -7.694 9.446 1.00 62.72 106 ALA A C 1
ATOM 822 O O . ALA A 1 106 ? 15.582 -7.973 8.842 1.00 62.72 106 ALA A O 1
ATOM 823 N N . LEU A 1 107 ? 13.768 -8.634 9.989 1.00 54.97 107 LEU A N 1
ATOM 824 C CA . LEU A 1 107 ? 14.048 -10.071 9.894 1.00 54.97 107 LEU A CA 1
ATOM 825 C C . LEU A 1 107 ? 13.982 -10.553 8.441 1.00 54.97 107 LEU A C 1
ATOM 827 O O . LEU A 1 107 ? 13.045 -10.230 7.716 1.00 54.97 107 LEU A O 1
ATOM 831 N N . GLY A 1 108 ? 14.990 -11.317 8.014 1.00 58.38 108 GLY A N 1
ATOM 832 C CA . GLY A 1 108 ? 15.091 -11.831 6.642 1.00 58.38 108 GLY A CA 1
ATOM 833 C C . GLY A 1 108 ? 15.417 -10.779 5.574 1.00 58.38 108 GLY A C 1
ATOM 834 O O . GLY A 1 108 ? 15.477 -11.118 4.397 1.00 58.38 108 GLY A O 1
ATOM 835 N N . VAL A 1 109 ? 15.650 -9.517 5.956 1.00 64.12 109 VAL A N 1
ATOM 836 C CA . VAL A 1 109 ? 15.910 -8.410 5.027 1.00 64.12 109 VAL A CA 1
ATOM 837 C C . VAL A 1 109 ? 17.180 -7.673 5.441 1.00 64.12 109 VAL A C 1
ATOM 839 O O . VAL A 1 109 ? 17.380 -7.318 6.600 1.00 64.12 109 VAL A O 1
ATOM 842 N N . GLY A 1 110 ? 18.043 -7.387 4.469 1.00 73.81 110 GLY A N 1
ATOM 843 C CA . GLY A 1 110 ? 19.256 -6.596 4.683 1.00 73.81 110 GLY A CA 1
ATOM 844 C C . GLY A 1 110 ? 20.549 -7.399 4.787 1.00 73.81 110 GLY A C 1
ATOM 845 O O . GLY A 1 110 ? 21.591 -6.798 5.021 1.00 73.81 110 GLY A O 1
ATOM 846 N N . ILE A 1 111 ? 20.520 -8.713 4.559 1.00 80.88 111 ILE A N 1
ATOM 847 C CA . ILE A 1 111 ? 21.719 -9.526 4.316 1.00 80.88 111 ILE A CA 1
ATOM 848 C C . ILE A 1 111 ? 21.451 -10.379 3.082 1.00 80.88 111 ILE A C 1
ATOM 850 O O . ILE A 1 111 ? 20.598 -11.259 3.115 1.00 80.88 111 ILE A O 1
ATOM 854 N N . TYR A 1 112 ? 22.186 -10.124 2.003 1.00 83.81 112 TYR A N 1
ATOM 855 C CA . TYR A 1 112 ? 21.941 -10.764 0.713 1.00 83.81 112 TYR A CA 1
ATOM 856 C C . TYR A 1 112 ? 23.185 -11.517 0.236 1.00 83.81 112 TYR A C 1
ATOM 858 O O . TYR A 1 112 ? 24.233 -10.881 0.056 1.00 83.81 112 TYR A O 1
ATOM 866 N N . PRO A 1 113 ? 23.109 -12.847 0.037 1.00 87.19 113 PRO A N 1
ATOM 867 C CA . PRO A 1 113 ? 24.233 -13.646 -0.438 1.00 87.19 113 PRO A CA 1
ATOM 868 C C . PRO A 1 113 ? 24.766 -13.157 -1.785 1.00 87.19 113 PRO A C 1
ATOM 870 O O . PRO A 1 113 ? 24.001 -12.772 -2.671 1.00 87.19 113 PRO A O 1
ATOM 873 N N . ILE A 1 114 ? 26.087 -13.206 -1.955 1.00 89.62 114 ILE A N 1
ATOM 874 C CA . ILE A 1 114 ? 26.745 -12.945 -3.237 1.00 89.62 114 ILE A CA 1
ATOM 875 C C . ILE A 1 114 ? 27.301 -14.256 -3.786 1.00 89.62 114 ILE A C 1
ATOM 877 O O . ILE A 1 114 ? 28.262 -14.811 -3.251 1.00 89.62 114 ILE A O 1
ATOM 881 N N . GLU A 1 115 ? 26.742 -14.707 -4.905 1.00 87.44 115 GLU A N 1
ATOM 882 C CA . GLU A 1 115 ? 27.153 -15.917 -5.613 1.00 87.44 115 GLU A CA 1
ATOM 883 C C . GLU A 1 115 ? 27.774 -15.550 -6.961 1.00 87.44 115 GLU A C 1
ATOM 885 O O . GLU A 1 115 ? 27.156 -14.921 -7.825 1.00 87.44 115 GLU A O 1
ATOM 890 N N . GLY A 1 116 ? 29.051 -15.898 -7.134 1.00 88.44 116 GLY A N 1
ATOM 891 C CA . GLY A 1 116 ? 29.831 -15.465 -8.289 1.00 88.44 116 GLY A CA 1
ATOM 892 C C . GLY A 1 116 ? 29.898 -13.936 -8.385 1.00 88.44 116 GLY A C 1
ATOM 893 O O . GLY A 1 116 ? 30.602 -13.284 -7.606 1.00 88.44 116 GLY A O 1
ATOM 894 N N . ARG A 1 117 ? 29.184 -13.371 -9.366 1.00 89.31 117 ARG A N 1
ATOM 895 C CA . ARG A 1 117 ? 29.081 -11.920 -9.612 1.00 89.31 117 ARG A CA 1
ATOM 896 C C . ARG A 1 117 ? 27.711 -11.336 -9.264 1.00 89.31 117 ARG A C 1
ATOM 898 O O . ARG A 1 117 ? 27.531 -10.134 -9.453 1.00 89.31 117 ARG A O 1
ATOM 905 N N . ASN A 1 118 ? 26.775 -12.141 -8.769 1.00 90.94 118 ASN A N 1
ATOM 906 C CA . ASN A 1 118 ? 25.391 -11.732 -8.553 1.00 90.94 118 ASN A CA 1
ATOM 907 C C . ASN A 1 118 ? 25.054 -11.673 -7.064 1.00 90.94 118 ASN A C 1
ATOM 909 O O . ASN A 1 118 ? 25.521 -12.488 -6.276 1.00 90.94 118 ASN A O 1
ATOM 913 N N . VAL A 1 119 ? 24.224 -10.705 -6.696 1.00 89.06 119 VAL A N 1
ATOM 914 C CA . VAL A 1 119 ? 23.579 -10.608 -5.389 1.00 89.06 119 VAL A CA 1
ATOM 915 C C . VAL A 1 119 ? 22.229 -11.316 -5.488 1.00 89.06 119 VAL A C 1
ATOM 917 O O . VAL A 1 119 ? 21.428 -10.989 -6.367 1.00 89.06 119 VAL A O 1
ATOM 920 N N . ARG A 1 120 ? 21.970 -12.277 -4.599 1.00 85.88 120 ARG A N 1
ATOM 921 C CA . ARG A 1 120 ? 20.675 -12.957 -4.456 1.00 85.88 120 ARG A CA 1
ATOM 922 C C . ARG A 1 120 ? 19.702 -12.024 -3.737 1.00 85.88 120 ARG A C 1
ATOM 924 O O . ARG A 1 120 ? 19.592 -12.051 -2.518 1.00 85.88 120 ARG A O 1
ATOM 931 N N . MET A 1 121 ? 19.109 -11.108 -4.497 1.00 79.12 121 MET A N 1
ATOM 932 C CA . MET A 1 121 ? 18.181 -10.099 -3.992 1.00 79.12 121 MET A CA 1
ATOM 933 C C . MET A 1 121 ? 17.233 -9.649 -5.101 1.00 79.12 121 MET A C 1
ATOM 935 O O . MET A 1 121 ? 17.674 -9.282 -6.197 1.00 79.12 121 MET A O 1
ATOM 939 N N . ARG A 1 122 ? 15.943 -9.577 -4.772 1.00 77.75 122 ARG A N 1
ATOM 940 C CA . ARG A 1 122 ? 14.915 -8.942 -5.602 1.00 77.75 122 ARG A CA 1
ATOM 941 C C . ARG A 1 122 ? 14.454 -7.626 -4.979 1.00 77.75 122 ARG A C 1
ATOM 943 O O . ARG A 1 122 ? 14.728 -7.357 -3.810 1.00 77.75 122 ARG A O 1
ATOM 950 N N . TRP A 1 123 ? 13.808 -6.771 -5.768 1.00 77.94 123 TRP A N 1
ATOM 951 C CA . TRP A 1 123 ? 13.357 -5.461 -5.294 1.00 77.94 123 TRP A CA 1
ATOM 952 C C . TRP A 1 123 ? 12.056 -5.579 -4.497 1.00 77.94 123 TRP A C 1
ATOM 954 O O . TRP A 1 123 ? 11.939 -5.000 -3.420 1.00 77.94 123 TRP A O 1
ATOM 964 N N . TYR A 1 124 ? 11.085 -6.328 -5.025 1.00 73.44 124 TYR A N 1
ATOM 965 C CA . TYR A 1 124 ? 9.775 -6.520 -4.394 1.00 73.44 124 TYR A CA 1
ATOM 966 C C . TYR A 1 124 ? 9.722 -7.678 -3.400 1.00 73.44 124 TYR A C 1
ATOM 968 O O . TYR A 1 124 ? 8.876 -7.655 -2.510 1.00 73.44 124 TYR A O 1
ATOM 976 N N . ASP A 1 125 ? 10.619 -8.653 -3.538 1.00 71.94 125 ASP A N 1
ATOM 977 C CA . ASP A 1 125 ? 10.755 -9.775 -2.610 1.00 71.94 125 ASP A CA 1
ATOM 978 C C . ASP A 1 125 ? 12.217 -9.923 -2.162 1.00 71.94 125 ASP A C 1
ATOM 980 O O . ASP A 1 125 ? 12.956 -10.772 -2.661 1.00 71.94 125 ASP A O 1
ATOM 984 N N . PRO A 1 126 ? 12.690 -9.042 -1.266 1.00 66.38 126 PRO A N 1
ATOM 985 C CA . PRO A 1 126 ? 14.069 -9.101 -0.804 1.00 66.38 126 PRO A CA 1
ATOM 986 C C . PRO A 1 126 ? 14.380 -10.397 -0.037 1.00 66.38 126 PRO A C 1
ATOM 988 O O . PRO A 1 126 ? 15.545 -10.770 0.047 1.00 66.38 126 PRO A O 1
ATOM 991 N N . ALA A 1 127 ? 13.374 -11.088 0.510 1.00 62.56 127 ALA A N 1
ATOM 992 C CA . ALA A 1 127 ? 13.572 -12.329 1.253 1.00 62.56 127 ALA A CA 1
ATOM 993 C C . ALA A 1 127 ? 13.747 -13.553 0.331 1.00 62.56 127 ALA A C 1
ATOM 995 O O . ALA A 1 127 ? 14.365 -14.539 0.743 1.00 62.56 127 ALA A O 1
ATOM 996 N N . ASP A 1 128 ? 13.252 -13.496 -0.911 1.00 66.12 128 ASP A N 1
ATOM 997 C CA . ASP A 1 128 ? 13.472 -14.542 -1.910 1.00 66.12 128 ASP A CA 1
ATOM 998 C C . ASP A 1 128 ? 14.904 -14.500 -2.470 1.00 66.12 128 ASP A C 1
ATOM 1000 O O . ASP A 1 128 ? 15.232 -13.806 -3.436 1.00 66.12 128 ASP A O 1
ATOM 1004 N N . VAL A 1 129 ? 15.770 -15.303 -1.851 1.00 64.62 129 VAL A N 1
ATOM 1005 C CA . VAL A 1 129 ? 17.146 -15.563 -2.299 1.00 64.62 129 VAL A CA 1
ATOM 1006 C C . VAL A 1 129 ? 17.249 -16.758 -3.258 1.00 64.62 129 VAL A C 1
ATOM 1008 O O . VAL A 1 129 ? 18.349 -17.086 -3.704 1.00 64.62 129 VAL A O 1
ATOM 1011 N N . SER A 1 130 ? 16.129 -17.425 -3.567 1.00 61.47 130 SER A N 1
ATOM 1012 C CA . SER A 1 130 ? 16.101 -18.696 -4.301 1.00 61.47 130 SER A CA 1
ATOM 1013 C C . SER A 1 130 ? 16.043 -18.532 -5.824 1.00 61.47 130 SER A C 1
ATOM 1015 O O . SER A 1 130 ? 16.467 -19.433 -6.550 1.00 61.47 130 SER A O 1
ATOM 1017 N N . THR A 1 131 ? 15.589 -17.377 -6.332 1.00 64.19 131 THR A N 1
ATOM 1018 C CA . THR A 1 131 ? 15.391 -17.153 -7.774 1.00 64.19 131 THR A CA 1
ATOM 1019 C C . THR A 1 131 ? 16.232 -16.001 -8.341 1.00 64.19 131 THR A C 1
ATOM 1021 O O . THR A 1 131 ? 16.084 -14.836 -7.981 1.00 64.19 131 THR A O 1
ATOM 1024 N N . GLY A 1 132 ? 17.122 -16.325 -9.291 1.00 71.81 132 GLY A N 1
ATOM 1025 C CA . GLY A 1 132 ? 17.939 -15.338 -10.014 1.00 71.81 132 GLY A CA 1
ATOM 1026 C C . GLY A 1 132 ? 18.861 -14.499 -9.116 1.00 71.81 132 GLY A C 1
ATOM 1027 O O . GLY A 1 132 ? 19.048 -14.781 -7.933 1.00 71.81 132 GLY A O 1
ATOM 1028 N N . GLY A 1 133 ? 19.509 -13.485 -9.684 1.00 82.88 133 GLY A N 1
ATOM 1029 C CA . GLY A 1 133 ? 20.322 -12.543 -8.919 1.00 82.88 133 GLY A CA 1
ATOM 1030 C C . GLY A 1 133 ? 20.720 -11.335 -9.754 1.00 82.88 133 GLY A C 1
ATOM 1031 O O . GLY A 1 133 ? 20.922 -11.439 -10.963 1.00 82.88 133 GLY A O 1
ATOM 1032 N N . ILE A 1 134 ? 20.840 -10.179 -9.108 1.00 89.56 134 ILE A N 1
ATOM 1033 C CA . ILE A 1 134 ? 21.240 -8.936 -9.766 1.00 89.56 134 ILE A CA 1
ATOM 1034 C C . ILE A 1 134 ? 22.770 -8.867 -9.844 1.00 89.56 134 ILE A C 1
ATOM 1036 O O . ILE A 1 134 ? 23.435 -9.138 -8.842 1.00 89.56 134 ILE A O 1
ATOM 1040 N N . PRO A 1 135 ? 23.386 -8.471 -10.972 1.00 92.38 135 PRO A N 1
ATOM 1041 C CA . PRO A 1 135 ? 24.827 -8.262 -11.010 1.00 92.38 135 PRO A CA 1
ATOM 1042 C C . PRO A 1 135 ? 25.273 -7.278 -9.923 1.00 92.38 135 PRO A C 1
ATOM 1044 O O . PRO A 1 135 ? 24.762 -6.158 -9.842 1.00 92.38 135 PRO A O 1
ATOM 1047 N N . LEU A 1 136 ? 26.266 -7.662 -9.115 1.00 92.00 136 LEU A N 1
ATOM 1048 C CA . LEU A 1 136 ? 26.796 -6.846 -8.018 1.00 92.00 136 LEU A CA 1
ATOM 1049 C C . LEU A 1 136 ? 27.257 -5.474 -8.513 1.00 92.00 136 LEU A C 1
ATOM 1051 O O . LEU A 1 136 ? 27.098 -4.479 -7.811 1.00 92.00 136 LEU A O 1
ATOM 1055 N N . SER A 1 137 ? 27.793 -5.403 -9.731 1.00 93.19 137 SER A N 1
ATOM 1056 C CA . SER A 1 137 ? 28.191 -4.148 -10.368 1.00 93.19 137 SER A CA 1
ATOM 1057 C C . SER A 1 137 ? 27.007 -3.211 -10.610 1.00 93.19 137 SER A C 1
ATOM 1059 O O . SER A 1 137 ? 27.141 -2.003 -10.422 1.00 93.19 137 SER A O 1
ATOM 1061 N N . LEU A 1 138 ? 25.848 -3.750 -11.003 1.00 92.62 138 LEU A N 1
ATOM 1062 C CA . LEU A 1 138 ? 24.628 -2.971 -11.202 1.00 92.62 138 LEU A CA 1
ATOM 1063 C C . LEU A 1 138 ? 24.041 -2.543 -9.853 1.00 92.62 138 LEU A C 1
ATOM 1065 O O . LEU A 1 138 ? 23.825 -1.351 -9.653 1.00 92.62 138 LEU A O 1
ATOM 1069 N N . ALA A 1 139 ? 23.877 -3.475 -8.909 1.00 89.69 139 ALA A N 1
ATOM 1070 C CA . ALA A 1 139 ? 23.384 -3.165 -7.566 1.00 89.69 139 ALA A CA 1
ATOM 1071 C C . ALA A 1 139 ? 24.252 -2.101 -6.872 1.00 89.69 139 ALA A C 1
ATOM 1073 O O . ALA A 1 139 ? 23.735 -1.108 -6.370 1.00 89.69 139 ALA A O 1
ATOM 1074 N N . SER A 1 140 ? 25.581 -2.247 -6.928 1.00 90.38 140 SER A N 1
ATOM 1075 C CA . SER A 1 140 ? 26.523 -1.286 -6.342 1.00 90.38 140 SER A CA 1
ATOM 1076 C C . SER A 1 140 ? 26.427 0.096 -6.984 1.00 90.38 140 SER A C 1
ATOM 1078 O O . SER A 1 140 ? 26.449 1.097 -6.272 1.00 90.38 140 SER A O 1
ATOM 1080 N N . LEU A 1 141 ? 26.317 0.171 -8.316 1.00 91.56 141 LEU A N 1
ATOM 1081 C CA . LEU A 1 141 ? 26.179 1.443 -9.030 1.00 91.56 141 LEU A CA 1
ATOM 1082 C C . LEU A 1 141 ? 24.898 2.179 -8.619 1.00 91.56 141 LEU A C 1
ATOM 1084 O O . LEU A 1 141 ? 24.945 3.376 -8.329 1.00 91.56 141 LEU A O 1
ATOM 1088 N N . LEU A 1 142 ? 23.771 1.463 -8.594 1.00 88.44 142 LEU A N 1
ATOM 1089 C CA . LEU A 1 142 ? 22.477 2.028 -8.220 1.00 88.44 142 LEU A CA 1
ATOM 1090 C C . LEU A 1 142 ? 22.497 2.465 -6.751 1.00 88.44 142 LEU A C 1
ATOM 1092 O O . LEU A 1 142 ? 22.284 3.635 -6.467 1.00 88.44 142 LEU A O 1
ATOM 1096 N N . VAL A 1 143 ? 22.887 1.591 -5.822 1.00 85.44 143 VAL A N 1
ATOM 1097 C CA . VAL A 1 143 ? 22.919 1.909 -4.384 1.00 85.44 143 VAL A CA 1
ATOM 1098 C C . VAL A 1 143 ? 23.803 3.118 -4.072 1.00 85.44 143 VAL A C 1
ATOM 1100 O O . VAL A 1 143 ? 23.366 4.017 -3.359 1.00 85.44 143 VAL A O 1
ATOM 1103 N N . ARG A 1 144 ? 25.017 3.195 -4.635 1.00 85.00 144 ARG A N 1
ATOM 1104 C CA . ARG A 1 144 ? 25.913 4.353 -4.434 1.00 85.00 144 ARG A CA 1
ATOM 1105 C C . ARG A 1 144 ? 25.303 5.666 -4.923 1.00 85.00 144 ARG A C 1
ATOM 1107 O O . ARG A 1 144 ? 25.626 6.730 -4.410 1.00 85.00 144 ARG A O 1
ATOM 1114 N N . SER A 1 145 ? 24.431 5.597 -5.923 1.00 81.81 145 SER A N 1
ATOM 1115 C CA . SER A 1 145 ? 23.789 6.781 -6.492 1.00 81.81 145 SER A CA 1
ATOM 1116 C C . SER A 1 145 ? 22.652 7.318 -5.620 1.00 81.81 145 SER A C 1
ATOM 1118 O O . SER A 1 145 ? 22.277 8.471 -5.802 1.00 81.81 145 SER A O 1
ATOM 1120 N N . LEU A 1 146 ? 22.132 6.527 -4.667 1.00 73.19 146 LEU A N 1
ATOM 1121 C CA . LEU A 1 146 ? 21.106 6.964 -3.707 1.00 73.19 146 LEU A CA 1
ATOM 1122 C C . LEU A 1 146 ? 21.610 8.070 -2.764 1.00 73.19 146 LEU A C 1
ATOM 1124 O O . LEU A 1 146 ? 20.818 8.882 -2.304 1.00 73.19 146 LEU A O 1
ATOM 1128 N N . ASP A 1 147 ? 22.910 8.102 -2.455 1.00 57.81 147 ASP A N 1
ATOM 1129 C CA . ASP A 1 147 ? 23.498 9.107 -1.552 1.00 57.81 147 ASP A CA 1
ATOM 1130 C C . ASP A 1 147 ? 23.754 10.453 -2.213 1.00 57.81 147 ASP A C 1
ATOM 1132 O O . ASP A 1 147 ? 23.800 11.476 -1.537 1.00 57.81 147 ASP A O 1
ATOM 1136 N N . ILE A 1 148 ? 23.933 10.465 -3.533 1.00 57.44 148 ILE A N 1
ATOM 1137 C CA . ILE A 1 148 ? 24.343 11.681 -4.234 1.00 57.44 148 ILE A CA 1
ATOM 1138 C C . ILE A 1 148 ? 23.178 12.676 -4.302 1.00 57.44 148 ILE A C 1
ATOM 1140 O O . ILE A 1 148 ? 23.427 13.880 -4.295 1.00 57.44 148 ILE A O 1
ATOM 1144 N N . ARG A 1 149 ? 21.921 12.201 -4.335 1.00 56.66 149 ARG A N 1
ATOM 1145 C CA . ARG A 1 149 ? 20.708 13.033 -4.267 1.00 56.66 149 ARG A CA 1
ATOM 1146 C C . ARG A 1 149 ? 19.533 12.242 -3.668 1.00 56.66 149 ARG A C 1
ATOM 1148 O O . ARG A 1 149 ? 19.111 11.275 -4.296 1.00 56.66 149 ARG A O 1
ATOM 1155 N N . PRO A 1 150 ? 18.954 12.665 -2.526 1.00 52.84 150 PRO A N 1
ATOM 1156 C CA . PRO A 1 150 ? 17.682 12.123 -2.031 1.00 52.84 150 PRO A CA 1
ATOM 1157 C C . PRO A 1 150 ? 16.516 12.395 -2.995 1.00 52.84 150 PRO A C 1
ATOM 1159 O O . PRO A 1 150 ? 15.564 11.622 -3.051 1.00 52.84 150 PRO A O 1
ATOM 1162 N N . THR A 1 151 ? 16.616 13.485 -3.766 1.00 52.91 151 THR A N 1
ATOM 1163 C CA . THR A 1 151 ? 15.675 13.910 -4.810 1.00 52.91 151 THR A CA 1
ATOM 1164 C C . THR A 1 151 ? 16.449 14.599 -5.944 1.00 52.91 151 THR A C 1
ATOM 1166 O O . THR A 1 151 ? 17.198 15.545 -5.685 1.00 52.91 151 THR A O 1
ATOM 1169 N N . GLY A 1 152 ? 16.300 14.142 -7.193 1.00 58.91 152 GLY A N 1
ATOM 1170 C CA . GLY A 1 152 ? 16.870 14.785 -8.389 1.00 58.91 152 GLY A CA 1
ATOM 1171 C C . GLY A 1 152 ? 17.490 13.815 -9.405 1.00 58.91 152 GLY A C 1
ATOM 1172 O O . GLY A 1 152 ? 17.609 12.621 -9.145 1.00 58.91 152 GLY A O 1
ATOM 1173 N N . ASP A 1 153 ? 17.903 14.349 -10.561 1.00 67.00 153 ASP A N 1
ATOM 1174 C CA . ASP A 1 153 ? 18.437 13.562 -11.685 1.00 67.00 153 ASP A CA 1
ATOM 1175 C C . ASP A 1 153 ? 19.586 12.620 -11.286 1.00 67.00 153 ASP A C 1
ATOM 1177 O O . ASP A 1 153 ? 20.530 13.016 -10.590 1.00 67.00 153 ASP A O 1
ATOM 1181 N N . ALA A 1 154 ? 19.546 11.385 -11.800 1.00 78.44 154 ALA A N 1
ATOM 1182 C CA . ALA A 1 154 ? 20.605 10.398 -11.589 1.00 78.44 154 ALA A CA 1
ATOM 1183 C C . ALA A 1 154 ? 21.999 10.905 -12.024 1.00 78.44 154 ALA A C 1
ATOM 1185 O O . ALA A 1 154 ? 22.130 11.572 -13.058 1.00 78.44 154 ALA A O 1
ATOM 1186 N N . PRO A 1 155 ? 23.082 10.470 -11.342 1.00 87.50 155 PRO A N 1
ATOM 1187 C CA . PRO A 1 155 ? 24.445 10.655 -11.834 1.00 87.50 155 PRO A CA 1
ATOM 1188 C C . PRO A 1 155 ? 24.604 10.158 -13.278 1.00 87.50 155 PRO A C 1
ATOM 1190 O O . PRO A 1 155 ? 24.026 9.138 -13.658 1.00 87.50 155 PRO A O 1
ATOM 1193 N N . LYS A 1 156 ? 25.446 10.825 -14.085 1.00 90.31 156 LYS A N 1
ATOM 1194 C CA . LYS A 1 156 ? 25.594 10.543 -15.532 1.00 90.31 156 LYS A CA 1
ATOM 1195 C C . LYS A 1 156 ? 25.793 9.055 -15.855 1.00 90.31 156 LYS A C 1
ATOM 1197 O O . LYS A 1 156 ? 25.138 8.537 -16.755 1.00 90.31 156 LYS A O 1
ATOM 1202 N N . LYS A 1 157 ? 26.669 8.362 -15.114 1.00 92.56 157 LYS A N 1
ATOM 1203 C CA . LYS A 1 157 ? 26.946 6.923 -15.306 1.00 92.56 157 LYS A CA 1
ATOM 1204 C C . LYS A 1 157 ? 25.721 6.054 -14.998 1.00 92.56 157 LYS A C 1
ATOM 1206 O O . LYS A 1 157 ? 25.435 5.113 -15.732 1.00 92.56 157 LYS A O 1
ATOM 1211 N N . THR A 1 158 ? 24.984 6.399 -13.951 1.00 92.69 158 THR A N 1
ATOM 1212 C CA . THR A 1 158 ? 23.763 5.713 -13.511 1.00 92.69 158 THR A CA 1
ATOM 1213 C C . THR A 1 158 ? 22.647 5.897 -14.529 1.00 92.69 158 THR A C 1
ATOM 1215 O O . THR A 1 158 ? 22.077 4.915 -14.999 1.00 92.69 158 THR A O 1
ATOM 1218 N N . ALA A 1 159 ? 22.416 7.136 -14.971 1.00 93.44 159 ALA A N 1
ATOM 1219 C CA . ALA A 1 159 ? 21.453 7.438 -16.022 1.00 93.44 159 ALA A CA 1
ATOM 1220 C C . ALA A 1 159 ? 21.803 6.722 -17.339 1.00 93.44 159 ALA A C 1
ATOM 1222 O O . ALA A 1 159 ? 20.926 6.143 -17.974 1.00 93.44 159 ALA A O 1
ATOM 1223 N N . ALA A 1 160 ? 23.081 6.699 -17.736 1.00 95.88 160 ALA A N 1
ATOM 1224 C CA . ALA A 1 160 ? 23.531 5.969 -18.922 1.00 95.88 160 ALA A CA 1
ATOM 1225 C C . ALA A 1 160 ? 23.281 4.457 -18.804 1.00 95.88 160 ALA A C 1
ATOM 1227 O O . ALA A 1 160 ? 22.794 3.840 -19.751 1.00 95.88 160 ALA A O 1
ATOM 1228 N N . ARG A 1 161 ? 23.549 3.860 -17.633 1.00 96.62 161 ARG A N 1
ATOM 1229 C CA . ARG A 1 161 ? 23.298 2.432 -17.399 1.00 96.62 161 ARG A CA 1
ATOM 1230 C C . ARG A 1 161 ? 21.811 2.086 -17.427 1.00 96.62 161 ARG A C 1
ATOM 1232 O O . ARG A 1 161 ? 21.464 1.034 -17.966 1.00 96.62 161 ARG A O 1
ATOM 1239 N N . ILE A 1 162 ? 20.960 2.953 -16.876 1.00 96.31 162 ILE A N 1
ATOM 1240 C CA . ILE A 1 162 ? 19.501 2.799 -16.921 1.00 96.31 162 ILE A CA 1
ATOM 1241 C C . ILE A 1 162 ? 19.011 2.897 -18.367 1.00 96.31 162 ILE A C 1
ATOM 1243 O O . ILE A 1 162 ? 18.325 1.989 -18.820 1.00 96.31 162 ILE A O 1
ATOM 1247 N N . ARG A 1 163 ? 19.437 3.914 -19.131 1.00 97.19 163 ARG A N 1
ATOM 1248 C CA . ARG A 1 163 ? 19.061 4.060 -20.550 1.00 97.19 163 ARG A CA 1
ATOM 1249 C C . ARG A 1 163 ? 19.488 2.872 -21.403 1.00 97.19 163 ARG A C 1
ATOM 1251 O O . ARG A 1 163 ? 18.686 2.358 -22.164 1.00 97.19 163 ARG A O 1
ATOM 1258 N N . SER A 1 164 ? 20.727 2.409 -21.246 1.00 97.06 164 SER A N 1
ATOM 1259 C CA . SER A 1 164 ? 21.227 1.238 -21.976 1.00 97.06 164 SER A CA 1
ATOM 1260 C C . SER A 1 164 ? 20.507 -0.052 -21.570 1.00 97.06 164 SER A C 1
ATOM 1262 O O . SER A 1 164 ? 20.259 -0.915 -22.407 1.00 97.06 164 SER A O 1
ATOM 1264 N N . GLY A 1 165 ? 20.166 -0.197 -20.287 1.00 96.56 165 GLY A N 1
ATOM 1265 C CA . GLY A 1 165 ? 19.426 -1.353 -19.788 1.00 96.56 165 GLY A CA 1
ATOM 1266 C C . GLY A 1 165 ? 17.968 -1.381 -20.246 1.00 96.56 165 GLY A C 1
ATOM 1267 O O . GLY A 1 165 ? 17.453 -2.455 -20.528 1.00 96.56 165 GLY A O 1
ATOM 1268 N N . LEU A 1 166 ? 17.343 -0.207 -20.358 1.00 98.00 166 LEU A N 1
ATOM 1269 C CA . LEU A 1 166 ? 15.967 -0.014 -20.819 1.00 98.00 166 LEU A CA 1
ATOM 1270 C C . LEU A 1 166 ? 15.886 0.368 -22.305 1.00 98.00 166 LEU A C 1
ATOM 1272 O O . LEU A 1 166 ? 14.893 0.949 -22.745 1.00 98.00 166 LEU A O 1
ATOM 1276 N N . ASP A 1 167 ? 16.916 0.046 -23.089 1.00 97.75 167 ASP A N 1
ATOM 1277 C CA . ASP A 1 167 ? 16.844 0.165 -24.541 1.00 97.75 167 ASP A CA 1
ATOM 1278 C C . ASP A 1 167 ? 15.689 -0.690 -25.086 1.00 97.75 167 ASP A C 1
ATOM 1280 O O . ASP A 1 167 ? 15.447 -1.810 -24.637 1.00 97.75 167 ASP A O 1
ATOM 1284 N N . THR A 1 168 ? 14.966 -0.175 -26.079 1.00 97.62 168 THR A N 1
ATOM 1285 C CA . THR A 1 168 ? 13.729 -0.817 -26.546 1.00 97.62 168 THR A CA 1
ATOM 1286 C C . THR A 1 168 ? 13.980 -2.184 -27.175 1.00 97.62 168 THR A C 1
ATOM 1288 O O . THR A 1 168 ? 13.195 -3.106 -26.949 1.00 97.62 168 THR A O 1
ATOM 1291 N N . ALA A 1 169 ? 15.049 -2.337 -27.963 1.00 97.38 169 ALA A N 1
ATOM 1292 C CA . ALA A 1 169 ? 15.364 -3.611 -28.599 1.00 97.38 169 ALA A CA 1
ATOM 1293 C C . ALA A 1 169 ? 15.813 -4.631 -27.548 1.00 97.38 169 ALA A C 1
ATOM 1295 O O . ALA A 1 169 ? 15.331 -5.767 -27.552 1.00 97.38 169 ALA A O 1
ATOM 1296 N N . LYS A 1 170 ? 16.652 -4.198 -26.596 1.00 96.81 170 LYS A N 1
ATOM 1297 C CA . LYS A 1 170 ? 17.089 -5.044 -25.479 1.00 96.81 170 LYS A CA 1
ATOM 1298 C C . LYS A 1 170 ? 15.907 -5.521 -24.633 1.00 96.81 170 LYS A C 1
ATOM 1300 O O . LYS A 1 170 ? 15.778 -6.721 -24.399 1.00 96.81 170 LYS A O 1
ATOM 1305 N N . VAL A 1 171 ? 15.027 -4.610 -24.215 1.00 98.06 171 VAL A N 1
ATOM 1306 C CA . VAL A 1 171 ? 13.862 -4.960 -23.390 1.00 98.06 171 VAL A CA 1
ATOM 1307 C C . VAL A 1 171 ? 12.939 -5.915 -24.141 1.00 98.06 171 VAL A C 1
ATOM 1309 O O . VAL A 1 171 ? 12.536 -6.925 -23.574 1.00 98.06 171 VAL A O 1
ATOM 1312 N N . LYS A 1 172 ? 12.638 -5.662 -25.422 1.00 97.31 172 LYS A N 1
ATOM 1313 C CA . LYS A 1 172 ? 11.806 -6.576 -26.223 1.00 97.31 172 LYS A CA 1
ATOM 1314 C C . LYS A 1 172 ? 12.404 -7.981 -26.304 1.00 97.31 172 LYS A C 1
ATOM 1316 O O . LYS A 1 172 ? 11.666 -8.949 -26.157 1.00 97.31 172 LYS A O 1
ATOM 1321 N N . ALA A 1 173 ? 13.719 -8.096 -26.486 1.00 96.00 173 ALA A N 1
ATOM 1322 C CA . ALA A 1 173 ? 14.397 -9.389 -26.507 1.00 96.00 173 ALA A CA 1
ATOM 1323 C C . ALA A 1 173 ? 14.303 -10.116 -25.152 1.00 96.00 173 ALA A C 1
ATOM 1325 O O . ALA A 1 173 ? 13.991 -11.305 -25.117 1.00 96.00 173 ALA A O 1
ATOM 1326 N N . GLN A 1 174 ? 14.512 -9.400 -24.040 1.00 94.94 174 GLN A N 1
ATOM 1327 C CA . GLN A 1 174 ? 14.404 -9.961 -22.687 1.00 94.94 174 GLN A CA 1
ATOM 1328 C C . GLN A 1 174 ? 12.965 -10.356 -22.325 1.00 94.94 174 GLN A C 1
ATOM 1330 O O . GLN A 1 174 ? 12.755 -11.363 -21.658 1.00 94.94 174 GLN A O 1
ATOM 1335 N N . VAL A 1 175 ? 11.971 -9.587 -22.774 1.00 94.50 175 VAL A N 1
ATOM 1336 C CA . VAL A 1 175 ? 10.547 -9.875 -22.552 1.00 94.50 175 VAL A CA 1
ATOM 1337 C C . VAL A 1 175 ? 10.073 -11.073 -23.375 1.00 94.50 175 VAL A C 1
ATOM 1339 O O . VAL A 1 175 ? 9.270 -11.860 -22.880 1.00 94.50 175 VAL A O 1
ATOM 1342 N N . ALA A 1 176 ? 10.565 -11.225 -24.607 1.00 93.88 176 ALA A N 1
ATOM 1343 C CA . ALA A 1 176 ? 10.229 -12.361 -25.462 1.00 93.88 176 ALA A CA 1
ATOM 1344 C C . ALA A 1 176 ? 10.809 -13.683 -24.932 1.00 93.88 176 ALA A C 1
ATOM 1346 O O . ALA A 1 176 ? 10.163 -14.718 -25.053 1.00 93.88 176 ALA A O 1
ATOM 1347 N N . ASN A 1 177 ? 11.999 -13.638 -24.321 1.00 92.31 177 ASN A N 1
ATOM 1348 C CA . ASN A 1 177 ? 12.694 -14.803 -23.769 1.00 92.31 177 ASN A CA 1
ATOM 1349 C C . ASN A 1 177 ? 13.127 -14.534 -22.314 1.00 92.31 177 ASN A C 1
ATOM 1351 O O . ASN A 1 177 ? 14.304 -14.248 -22.057 1.00 92.31 177 ASN A O 1
ATOM 1355 N N . PRO A 1 178 ? 12.187 -14.574 -21.352 1.00 90.56 178 PRO A N 1
ATOM 1356 C CA . PRO A 1 178 ? 12.480 -14.226 -19.971 1.00 90.56 178 PRO A CA 1
ATOM 1357 C C . PRO A 1 178 ? 13.347 -15.296 -19.296 1.00 90.56 178 PRO A C 1
ATOM 1359 O O . PRO A 1 178 ? 13.011 -16.477 -19.290 1.00 90.56 178 PRO A O 1
ATOM 1362 N N . THR A 1 179 ? 14.437 -14.862 -18.663 1.00 90.50 179 THR A N 1
ATOM 1363 C CA . THR A 1 179 ? 15.224 -15.668 -17.714 1.00 90.50 179 THR A CA 1
ATOM 1364 C C . THR A 1 179 ? 15.118 -15.051 -16.318 1.00 90.50 179 THR A C 1
ATOM 1366 O O . THR A 1 179 ? 14.847 -13.847 -16.224 1.00 90.50 179 THR A O 1
ATOM 1369 N N . PRO A 1 180 ? 15.356 -15.807 -15.229 1.00 87.62 180 PRO A N 1
ATOM 1370 C CA . PRO A 1 180 ? 15.368 -15.245 -13.876 1.00 87.62 180 PRO A CA 1
ATOM 1371 C C . PRO A 1 180 ? 16.281 -14.016 -13.741 1.00 87.62 180 PRO A C 1
ATOM 1373 O O . PRO A 1 180 ? 15.899 -13.017 -13.139 1.00 87.62 180 PRO A O 1
ATOM 1376 N N . GLU A 1 181 ? 17.460 -14.037 -14.364 1.00 87.38 181 GLU A N 1
ATOM 1377 C CA . GLU A 1 181 ? 18.427 -12.935 -14.331 1.00 87.38 181 GLU A CA 1
ATOM 1378 C C . GLU A 1 181 ? 17.918 -11.700 -15.078 1.00 87.38 181 GLU A C 1
ATOM 1380 O O . GLU A 1 181 ? 18.033 -10.588 -14.567 1.00 87.38 181 GLU A O 1
ATOM 1385 N N . ASN A 1 182 ? 17.330 -11.880 -16.265 1.00 90.25 182 ASN A N 1
ATOM 1386 C CA . ASN A 1 182 ? 16.774 -10.771 -17.040 1.00 90.25 182 ASN A CA 1
ATOM 1387 C C . ASN A 1 182 ? 15.549 -10.158 -16.346 1.00 90.25 182 ASN A C 1
ATOM 1389 O O . ASN A 1 182 ? 15.391 -8.939 -16.368 1.00 90.25 182 ASN A O 1
ATOM 1393 N N . ILE A 1 183 ? 14.706 -10.976 -15.703 1.00 90.06 183 ILE A N 1
ATOM 1394 C CA . ILE A 1 183 ? 13.570 -10.500 -14.899 1.00 90.06 183 ILE A CA 1
ATOM 1395 C C . ILE A 1 183 ? 14.073 -9.606 -13.763 1.00 90.06 183 ILE A C 1
ATOM 1397 O O . ILE A 1 183 ? 13.609 -8.475 -13.631 1.00 90.06 183 ILE A O 1
ATOM 1401 N N . VAL A 1 184 ? 15.051 -10.083 -12.986 1.00 90.12 184 VAL A N 1
ATOM 1402 C CA . VAL A 1 184 ? 15.623 -9.327 -11.863 1.00 90.12 184 VAL A CA 1
ATOM 1403 C C . VAL A 1 184 ? 16.355 -8.070 -12.352 1.00 90.12 184 VAL A C 1
ATOM 1405 O O . VAL A 1 184 ? 16.219 -7.010 -11.742 1.00 90.12 184 VAL A O 1
ATOM 1408 N N . GLU A 1 185 ? 17.092 -8.137 -13.469 1.00 92.69 185 GLU A N 1
ATOM 1409 C CA . GLU A 1 185 ? 17.737 -6.958 -14.065 1.00 92.69 185 GLU A CA 1
ATOM 1410 C C . GLU A 1 185 ? 16.700 -5.890 -14.446 1.00 92.69 185 GLU A C 1
ATOM 1412 O O . GLU A 1 185 ? 16.859 -4.724 -14.075 1.00 92.69 185 GLU A O 1
ATOM 1417 N N . LEU A 1 186 ? 15.632 -6.278 -15.154 1.00 95.12 186 LEU A N 1
ATOM 1418 C CA . LEU A 1 186 ? 14.560 -5.367 -15.559 1.00 95.12 186 LEU A CA 1
ATOM 1419 C C . LEU A 1 186 ? 13.839 -4.771 -14.351 1.00 95.12 186 LEU A C 1
ATOM 1421 O O . LEU A 1 186 ? 13.639 -3.560 -14.317 1.00 95.12 186 LEU A O 1
ATOM 1425 N N . GLU A 1 187 ? 13.504 -5.585 -13.350 1.00 92.19 187 GLU A N 1
ATOM 1426 C CA . GLU A 1 187 ? 12.872 -5.143 -12.102 1.00 92.19 187 GLU A CA 1
ATOM 1427 C C . GLU A 1 187 ? 13.674 -4.001 -11.453 1.00 92.19 187 GLU A C 1
ATOM 1429 O O . GLU A 1 187 ? 13.145 -2.914 -11.212 1.00 92.19 187 GLU A O 1
ATOM 1434 N N . TRP A 1 188 ? 14.982 -4.199 -11.266 1.00 91.94 188 TRP A N 1
ATOM 1435 C CA . TRP A 1 188 ? 15.868 -3.186 -10.690 1.00 91.94 188 TRP A CA 1
ATOM 1436 C C . TRP A 1 188 ? 15.997 -1.935 -11.559 1.00 91.94 188 TRP A C 1
ATOM 1438 O O . TRP A 1 188 ? 15.966 -0.822 -11.035 1.00 91.94 188 TRP A O 1
ATOM 1448 N N . LEU A 1 189 ? 16.157 -2.086 -12.876 1.00 95.88 189 LEU A N 1
ATOM 1449 C CA . LEU A 1 189 ? 16.317 -0.949 -13.787 1.00 95.88 189 LEU A CA 1
ATOM 1450 C C . LEU A 1 189 ? 15.050 -0.091 -13.865 1.00 95.88 189 LEU A C 1
ATOM 1452 O O . LEU A 1 189 ? 15.153 1.135 -13.890 1.00 95.88 189 LEU A O 1
ATOM 1456 N N . LEU A 1 190 ? 13.873 -0.717 -13.880 1.00 96.75 190 LEU A N 1
ATOM 1457 C CA . LEU A 1 190 ? 12.575 -0.042 -13.904 1.00 96.75 190 LEU A CA 1
ATOM 1458 C C . LEU A 1 190 ? 12.313 0.695 -12.582 1.00 96.75 190 LEU A C 1
ATOM 1460 O O . LEU A 1 190 ? 12.007 1.888 -12.592 1.00 96.75 190 LEU A O 1
ATOM 1464 N N . CYS A 1 191 ? 12.534 0.040 -11.439 1.00 90.88 191 CYS A N 1
ATOM 1465 C CA . CYS A 1 191 ? 12.418 0.685 -10.129 1.00 90.88 191 CYS A CA 1
ATOM 1466 C C . CYS A 1 191 ? 13.425 1.833 -9.956 1.00 90.88 191 CYS A C 1
ATOM 1468 O O . CYS A 1 191 ? 13.068 2.910 -9.475 1.00 90.88 191 CYS A O 1
ATOM 1470 N N . ALA A 1 192 ? 14.671 1.643 -10.398 1.00 90.44 192 ALA A N 1
ATOM 1471 C CA . ALA A 1 192 ? 15.683 2.693 -10.384 1.00 90.44 192 ALA A CA 1
ATOM 1472 C C . ALA A 1 192 ? 15.306 3.858 -11.303 1.00 90.44 192 ALA A C 1
ATOM 1474 O O . ALA A 1 192 ? 15.476 5.012 -10.919 1.00 90.44 192 ALA A O 1
ATOM 1475 N N . ARG A 1 193 ? 14.752 3.589 -12.492 1.00 92.69 193 ARG A N 1
ATOM 1476 C CA . ARG A 1 193 ? 14.232 4.636 -13.380 1.00 92.69 193 ARG A CA 1
ATOM 1477 C C . ARG A 1 193 ? 13.190 5.488 -12.668 1.00 92.69 193 ARG A C 1
ATOM 1479 O O . ARG A 1 193 ? 13.281 6.708 -12.757 1.00 92.69 193 ARG A O 1
ATOM 1486 N N . ALA A 1 194 ? 12.242 4.853 -11.978 1.00 89.50 194 ALA A N 1
ATOM 1487 C CA . ALA A 1 194 ? 11.172 5.539 -11.257 1.00 89.50 194 ALA A CA 1
ATOM 1488 C C . ALA A 1 194 ? 11.701 6.427 -10.124 1.00 89.50 194 ALA A C 1
ATOM 1490 O O . ALA A 1 194 ? 11.157 7.493 -9.863 1.00 89.50 194 ALA A O 1
ATOM 1491 N N . HIS A 1 195 ? 12.762 5.975 -9.452 1.00 86.19 195 HIS A N 1
ATOM 1492 C CA . HIS A 1 195 ? 13.392 6.699 -8.352 1.00 86.19 195 HIS A CA 1
ATOM 1493 C C . HIS A 1 195 ? 14.287 7.855 -8.827 1.00 86.19 195 HIS A C 1
ATOM 1495 O O . HIS A 1 195 ? 14.325 8.907 -8.203 1.00 86.19 195 HIS A O 1
ATOM 1501 N N . TYR A 1 196 ? 15.012 7.663 -9.931 1.00 87.44 196 TYR A N 1
ATOM 1502 C CA . TYR A 1 196 ? 15.968 8.640 -10.462 1.00 87.44 196 TYR A CA 1
ATOM 1503 C C . TYR A 1 196 ? 15.414 9.528 -11.583 1.00 87.44 196 TYR A C 1
ATOM 1505 O O . TYR A 1 196 ? 16.175 10.303 -12.165 1.00 87.44 196 TYR A O 1
ATOM 1513 N N . HIS A 1 197 ? 14.135 9.376 -11.932 1.00 88.56 197 HIS A N 1
ATOM 1514 C CA . HIS A 1 197 ? 13.449 10.151 -12.971 1.00 88.56 197 HIS A CA 1
ATOM 1515 C C . HIS A 1 197 ? 14.170 10.125 -14.336 1.00 88.56 197 HIS A C 1
ATOM 1517 O O . HIS A 1 197 ? 14.213 11.110 -15.075 1.00 88.56 197 HIS A O 1
ATOM 1523 N N . VAL A 1 198 ? 14.772 8.983 -14.701 1.00 91.50 198 VAL A N 1
ATOM 1524 C CA . VAL A 1 198 ? 15.535 8.875 -15.957 1.00 91.50 198 VAL A CA 1
ATOM 1525 C C . VAL A 1 198 ? 14.588 8.905 -17.161 1.00 91.50 198 VAL A C 1
ATOM 1527 O O . VAL A 1 198 ? 13.732 8.033 -17.324 1.00 91.50 198 VAL A O 1
ATOM 1530 N N . ARG A 1 199 ? 14.785 9.904 -18.027 1.00 91.00 199 ARG A N 1
ATOM 1531 C CA . ARG A 1 199 ? 14.050 10.123 -19.287 1.00 91.00 199 ARG A CA 1
ATOM 1532 C C . ARG A 1 199 ? 14.712 9.437 -20.490 1.00 91.00 199 ARG A C 1
ATOM 1534 O O . ARG A 1 199 ? 15.886 9.047 -20.410 1.00 91.00 199 ARG A O 1
ATOM 1541 N N . ASN A 1 200 ? 13.992 9.395 -21.614 1.00 92.94 200 ASN A N 1
ATOM 1542 C CA . ASN A 1 200 ? 14.396 8.792 -22.895 1.00 92.94 200 ASN A CA 1
ATOM 1543 C C . ASN A 1 200 ? 14.486 7.260 -22.828 1.00 92.94 200 ASN A C 1
ATOM 1545 O O . ASN A 1 200 ? 15.417 6.648 -23.351 1.00 92.94 200 ASN A O 1
ATOM 1549 N N . VAL A 1 201 ? 13.538 6.653 -22.121 1.00 96.56 201 VAL A N 1
ATOM 1550 C CA . VAL A 1 201 ? 13.411 5.198 -21.905 1.00 96.56 201 VAL A CA 1
ATOM 1551 C C . VAL A 1 201 ? 11.964 4.723 -22.052 1.00 96.56 201 VAL A C 1
ATOM 1553 O O . VAL A 1 201 ? 11.652 3.564 -21.793 1.00 96.56 201 VAL A O 1
ATOM 1556 N N . GLU A 1 202 ? 11.069 5.610 -22.484 1.00 97.06 202 GLU A N 1
ATOM 1557 C CA . GLU A 1 202 ? 9.614 5.449 -22.490 1.00 97.06 202 GLU A CA 1
ATOM 1558 C C . GLU A 1 202 ? 9.210 4.209 -23.290 1.00 97.06 202 GLU A C 1
ATOM 1560 O O . GLU A 1 202 ? 8.462 3.365 -22.806 1.00 97.06 202 GLU A O 1
ATOM 1565 N N . ARG A 1 203 ? 9.784 4.028 -24.486 1.00 97.69 203 ARG A N 1
ATOM 1566 C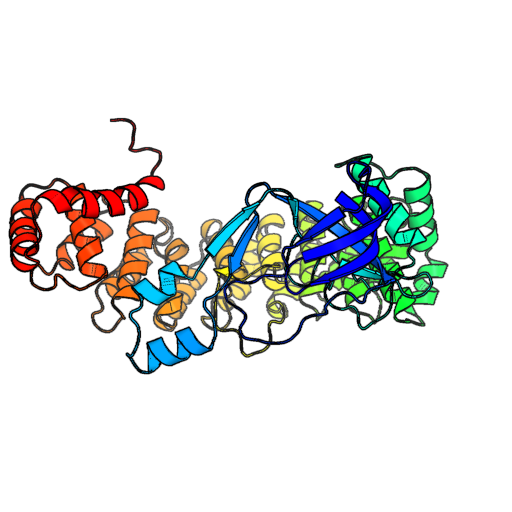 CA . ARG A 1 203 ? 9.522 2.857 -25.339 1.00 97.69 203 ARG A CA 1
ATOM 1567 C C . ARG A 1 203 ? 9.978 1.538 -24.706 1.00 97.69 203 ARG A C 1
ATOM 1569 O O . ARG A 1 203 ? 9.309 0.522 -24.886 1.00 97.69 203 ARG A O 1
ATOM 1576 N N . GLY A 1 204 ? 11.080 1.553 -23.956 1.00 98.12 204 GLY A N 1
ATOM 1577 C CA . GLY A 1 204 ? 11.554 0.396 -23.198 1.00 98.12 204 GLY A CA 1
ATOM 1578 C C . GLY A 1 204 ? 10.618 0.056 -22.041 1.00 98.12 204 GLY A C 1
ATOM 1579 O O . GLY A 1 204 ? 10.218 -1.094 -21.894 1.00 98.12 204 GLY A O 1
ATOM 1580 N N . VAL A 1 205 ? 10.182 1.059 -21.274 1.00 98.38 205 VAL A N 1
ATOM 1581 C CA . VAL A 1 205 ? 9.209 0.871 -20.183 1.00 98.38 205 VAL A CA 1
ATOM 1582 C C . VAL A 1 205 ? 7.860 0.371 -20.717 1.00 98.38 205 VAL A C 1
ATOM 1584 O O . VAL A 1 205 ? 7.298 -0.580 -20.172 1.00 98.38 205 VAL A O 1
ATOM 1587 N N . ILE A 1 206 ? 7.373 0.929 -21.832 1.00 98.38 206 ILE A N 1
ATOM 1588 C CA . ILE A 1 206 ? 6.158 0.451 -22.508 1.00 98.38 206 ILE A CA 1
ATOM 1589 C C . ILE A 1 206 ? 6.324 -1.014 -22.930 1.00 98.38 206 ILE A C 1
ATOM 1591 O O . ILE A 1 206 ? 5.434 -1.820 -22.667 1.00 98.38 206 ILE A O 1
ATOM 1595 N N . ALA A 1 207 ? 7.460 -1.403 -23.515 1.00 98.19 207 ALA A N 1
ATOM 1596 C CA . A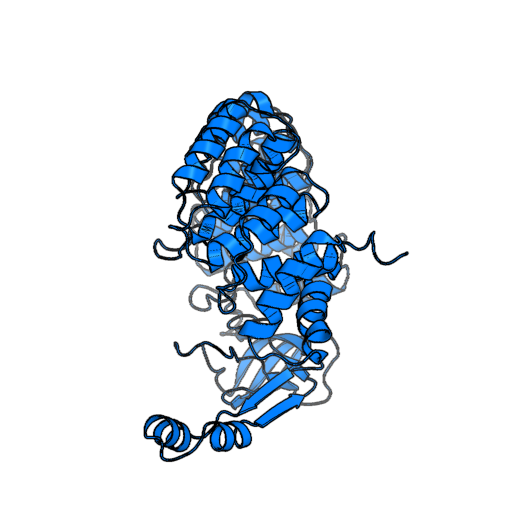LA A 1 207 ? 7.707 -2.803 -23.861 1.00 98.19 207 ALA A CA 1
ATOM 1597 C C . ALA A 1 207 ? 7.683 -3.713 -22.616 1.00 98.19 207 ALA A C 1
ATOM 1599 O O . ALA A 1 207 ? 6.983 -4.727 -22.613 1.00 98.19 207 ALA A O 1
ATOM 1600 N N . ALA A 1 208 ? 8.355 -3.319 -21.529 1.00 98.19 208 ALA A N 1
ATOM 1601 C CA . ALA A 1 208 ? 8.373 -4.067 -20.269 1.00 98.19 208 ALA A CA 1
ATOM 1602 C C . ALA A 1 208 ? 6.974 -4.239 -19.654 1.00 98.19 208 ALA A C 1
ATOM 1604 O O . ALA A 1 208 ? 6.659 -5.293 -19.106 1.00 98.19 208 ALA A O 1
ATOM 1605 N N . SER A 1 209 ? 6.091 -3.251 -19.810 1.00 97.75 209 SER A N 1
ATOM 1606 C CA . SER A 1 209 ? 4.720 -3.336 -19.298 1.00 97.75 209 SER A CA 1
ATOM 1607 C C . SER A 1 209 ? 3.883 -4.448 -19.952 1.00 97.75 209 SER A C 1
ATOM 1609 O O . SER A 1 209 ? 2.788 -4.750 -19.483 1.00 97.75 209 SER A O 1
ATOM 1611 N N . THR A 1 210 ? 4.340 -5.042 -21.059 1.00 96.25 210 THR A N 1
ATOM 1612 C CA . THR A 1 210 ? 3.680 -6.174 -21.746 1.00 96.25 210 THR A CA 1
ATOM 1613 C C . THR A 1 210 ? 4.256 -7.538 -21.373 1.00 96.25 210 THR A C 1
ATOM 1615 O O . THR A 1 210 ? 3.816 -8.551 -21.908 1.00 96.25 210 THR A O 1
ATOM 1618 N N . ALA A 1 211 ? 5.219 -7.586 -20.449 1.00 96.00 211 ALA A N 1
ATOM 1619 C CA . ALA A 1 211 ? 5.916 -8.816 -20.110 1.00 96.00 211 ALA A CA 1
ATOM 1620 C C . ALA A 1 211 ? 5.002 -9.900 -19.525 1.00 96.00 211 ALA A C 1
ATOM 1622 O O . ALA A 1 211 ? 4.114 -9.616 -18.722 1.00 96.00 211 ALA A O 1
ATOM 1623 N N . ALA A 1 212 ? 5.276 -11.167 -19.850 1.00 92.94 212 ALA A N 1
ATOM 1624 C CA . ALA A 1 212 ? 4.597 -12.301 -19.221 1.00 92.94 212 ALA A CA 1
ATOM 1625 C C . ALA A 1 212 ? 4.876 -12.367 -17.705 1.00 92.94 212 ALA A C 1
ATOM 1627 O O . ALA A 1 212 ? 3.989 -12.685 -16.912 1.00 92.94 212 ALA A O 1
ATOM 1628 N N . ALA A 1 213 ? 6.090 -11.989 -17.289 1.00 91.19 213 ALA A N 1
ATOM 1629 C CA . ALA A 1 213 ? 6.489 -11.937 -15.888 1.00 91.19 213 ALA A CA 1
ATOM 1630 C C . ALA A 1 213 ? 5.783 -10.793 -15.136 1.00 91.19 213 ALA A C 1
ATOM 1632 O O . ALA A 1 213 ? 5.987 -9.615 -15.443 1.00 91.19 213 ALA A O 1
ATOM 1633 N N . ARG A 1 214 ? 5.000 -11.147 -14.107 1.00 90.94 214 ARG A N 1
ATOM 1634 C CA . ARG A 1 214 ? 4.281 -10.205 -13.228 1.00 90.94 214 ARG A CA 1
ATOM 1635 C C . ARG A 1 214 ? 5.195 -9.113 -12.674 1.00 90.94 214 ARG A C 1
ATOM 1637 O O . ARG A 1 214 ? 4.854 -7.938 -12.747 1.00 90.94 214 ARG A O 1
ATOM 1644 N N . ASP A 1 215 ? 6.353 -9.488 -12.138 1.00 87.56 215 ASP A N 1
ATOM 1645 C CA . ASP A 1 215 ? 7.229 -8.546 -11.428 1.00 87.56 215 ASP A CA 1
ATOM 1646 C C . ASP A 1 215 ? 7.825 -7.486 -12.362 1.00 87.56 215 ASP A C 1
ATOM 1648 O O . ASP A 1 215 ? 7.969 -6.327 -11.974 1.00 87.56 215 ASP A O 1
ATOM 1652 N N . VAL A 1 216 ? 8.063 -7.844 -13.629 1.00 94.81 216 VAL A N 1
ATOM 1653 C CA . VAL A 1 216 ? 8.464 -6.884 -14.666 1.00 94.81 216 VAL A CA 1
ATOM 1654 C C . VAL A 1 216 ? 7.320 -5.919 -14.974 1.00 94.81 216 VAL A C 1
ATOM 1656 O O . VAL A 1 216 ? 7.557 -4.715 -15.045 1.00 94.81 216 VAL A O 1
ATOM 1659 N N . ARG A 1 217 ? 6.073 -6.402 -15.101 1.00 96.75 217 ARG A N 1
ATOM 1660 C CA . ARG A 1 217 ? 4.909 -5.517 -15.306 1.00 96.75 217 ARG A CA 1
ATOM 1661 C C . ARG A 1 217 ? 4.686 -4.581 -14.124 1.00 96.75 217 ARG A C 1
ATOM 1663 O O . ARG A 1 217 ? 4.421 -3.401 -14.334 1.00 96.75 217 ARG A O 1
ATOM 1670 N N . ARG A 1 218 ? 4.851 -5.079 -12.897 1.00 93.44 218 ARG A N 1
ATOM 1671 C CA . ARG A 1 218 ? 4.729 -4.298 -11.661 1.00 93.44 218 ARG A CA 1
ATOM 1672 C C . ARG A 1 218 ? 5.779 -3.188 -11.599 1.00 93.44 218 ARG A C 1
ATOM 1674 O O . ARG A 1 218 ? 5.434 -2.026 -11.396 1.00 93.44 218 ARG A O 1
ATOM 1681 N N . ALA A 1 219 ? 7.043 -3.525 -11.856 1.00 94.31 219 ALA A N 1
ATOM 1682 C CA . ALA A 1 219 ? 8.123 -2.544 -11.913 1.00 94.31 219 ALA A CA 1
ATOM 1683 C C . ALA A 1 219 ? 7.929 -1.544 -13.067 1.00 94.31 219 ALA A C 1
ATOM 1685 O O . ALA A 1 219 ? 8.195 -0.354 -12.908 1.00 94.31 219 ALA A O 1
ATOM 1686 N N . ALA A 1 220 ? 7.421 -2.000 -14.218 1.00 97.88 220 ALA A N 1
ATOM 1687 C CA . ALA A 1 220 ? 7.107 -1.132 -15.348 1.00 97.88 220 ALA A CA 1
ATOM 1688 C C . ALA A 1 220 ? 5.989 -0.143 -15.006 1.00 97.88 220 ALA A C 1
ATOM 1690 O O . ALA A 1 220 ? 6.123 1.032 -15.325 1.00 97.88 220 ALA A O 1
ATOM 1691 N N . ALA A 1 221 ? 4.937 -0.585 -14.312 1.00 97.06 221 ALA A N 1
ATOM 1692 C CA . ALA A 1 221 ? 3.859 0.278 -13.840 1.00 97.06 221 ALA A CA 1
ATOM 1693 C C . ALA A 1 221 ? 4.386 1.415 -12.959 1.00 97.06 221 ALA A C 1
ATOM 1695 O O . ALA A 1 221 ? 4.092 2.581 -13.214 1.00 97.06 221 ALA A O 1
ATOM 1696 N N . ARG A 1 222 ? 5.262 1.084 -12.004 1.00 94.12 222 ARG A N 1
ATOM 1697 C CA . ARG A 1 222 ? 5.963 2.073 -11.181 1.00 94.12 222 ARG A CA 1
ATOM 1698 C C . ARG A 1 222 ? 6.820 3.020 -12.023 1.00 94.12 222 ARG A C 1
ATOM 1700 O O . ARG A 1 222 ? 6.815 4.224 -11.798 1.00 94.12 222 ARG A O 1
ATOM 1707 N N . ALA A 1 223 ? 7.550 2.483 -12.999 1.00 95.81 223 ALA A N 1
ATOM 1708 C CA . ALA A 1 223 ? 8.441 3.239 -13.874 1.00 95.81 223 ALA A CA 1
ATOM 1709 C C . ALA A 1 223 ? 7.726 4.195 -14.835 1.00 95.81 223 ALA A C 1
ATOM 1711 O O . ALA A 1 223 ? 8.398 5.048 -15.407 1.00 95.81 223 ALA A O 1
ATOM 1712 N N . LEU A 1 224 ? 6.406 4.083 -15.007 1.00 96.44 224 LEU A N 1
ATOM 1713 C CA . LEU A 1 224 ? 5.598 5.039 -15.769 1.00 96.44 224 LEU A CA 1
ATOM 1714 C C . LEU A 1 224 ? 5.309 6.339 -14.990 1.00 96.44 224 LEU A C 1
ATOM 1716 O O . LEU A 1 224 ? 4.740 7.271 -15.559 1.00 96.44 224 LEU A O 1
ATOM 1720 N N . ASN A 1 225 ? 5.693 6.433 -13.711 1.00 90.31 225 ASN A N 1
ATOM 1721 C CA . ASN A 1 225 ? 5.583 7.672 -12.940 1.00 90.31 225 ASN A CA 1
ATOM 1722 C C . ASN A 1 225 ? 6.372 8.820 -13.600 1.00 90.31 225 ASN A C 1
ATOM 1724 O O . ASN A 1 225 ? 7.407 8.603 -14.225 1.00 90.31 225 ASN A O 1
ATOM 1728 N N . ASP A 1 226 ? 5.890 10.051 -13.482 1.00 88.62 226 ASP A N 1
ATOM 1729 C CA . ASP A 1 226 ? 6.541 11.262 -13.997 1.00 88.62 226 ASP A CA 1
ATOM 1730 C C . ASP A 1 226 ? 6.967 11.154 -15.485 1.00 88.62 226 ASP A C 1
ATOM 1732 O O . ASP A 1 226 ? 7.987 11.689 -15.924 1.00 88.62 226 ASP A O 1
ATOM 1736 N N . MET A 1 227 ? 6.234 10.361 -16.278 1.00 91.69 227 MET A N 1
ATOM 1737 C CA . MET A 1 227 ? 6.389 10.293 -17.732 1.00 91.69 227 MET A CA 1
ATOM 1738 C C . MET A 1 227 ? 5.429 11.273 -18.409 1.00 91.69 227 MET A C 1
ATOM 1740 O O . MET A 1 227 ? 4.313 11.459 -17.921 1.00 91.69 227 MET A O 1
ATOM 1744 N N . PRO A 1 228 ? 5.823 11.871 -19.550 1.00 90.38 228 PRO A N 1
ATOM 1745 C CA . PRO A 1 228 ? 4.954 12.782 -20.278 1.00 90.38 228 PRO A CA 1
ATOM 1746 C C . PRO A 1 228 ? 3.679 12.070 -20.733 1.00 90.38 228 PRO A C 1
ATOM 1748 O O . PRO A 1 228 ? 3.717 10.933 -21.220 1.00 90.38 228 PRO A O 1
ATOM 1751 N N . GLU A 1 229 ? 2.554 12.771 -20.616 1.00 92.75 229 GLU A N 1
ATOM 1752 C CA . GLU A 1 229 ? 1.273 12.292 -21.116 1.00 92.75 229 GLU A CA 1
ATOM 1753 C C . GLU A 1 229 ? 1.324 12.184 -22.643 1.00 92.75 229 GLU A C 1
ATOM 1755 O O . GLU A 1 229 ? 1.324 13.169 -23.375 1.00 92.75 229 GLU A O 1
ATOM 1760 N N . SER A 1 230 ? 1.398 10.951 -23.130 1.00 95.31 230 SER A N 1
ATOM 1761 C CA . SER A 1 230 ? 1.288 10.614 -24.546 1.00 95.31 230 SER A CA 1
ATOM 1762 C C . SER A 1 230 ? 0.333 9.444 -24.693 1.00 95.31 230 SER A C 1
ATOM 1764 O O . SER A 1 230 ? 0.186 8.640 -23.771 1.00 95.31 230 SER A O 1
ATOM 1766 N N . GLU A 1 231 ? -0.287 9.308 -25.862 1.00 96.62 231 GLU A N 1
ATOM 1767 C CA . GLU A 1 231 ? -1.252 8.237 -26.130 1.00 96.62 231 GLU A CA 1
ATOM 1768 C C . GLU A 1 231 ? -0.690 6.845 -25.796 1.00 96.62 231 GLU A C 1
ATOM 1770 O O . GLU A 1 231 ? -1.360 6.032 -25.158 1.00 96.62 231 GLU A O 1
ATOM 1775 N N . ALA A 1 232 ? 0.578 6.590 -26.135 1.00 97.56 232 ALA A N 1
ATOM 1776 C CA . ALA A 1 232 ? 1.240 5.321 -25.849 1.00 97.56 232 ALA A CA 1
ATOM 1777 C C . ALA A 1 232 ? 1.422 5.066 -24.339 1.00 97.56 232 ALA A C 1
ATOM 1779 O O . ALA A 1 232 ? 1.241 3.937 -23.879 1.00 97.56 232 ALA A O 1
ATOM 1780 N N . ILE A 1 233 ? 1.745 6.104 -23.560 1.00 97.69 233 ILE A N 1
ATOM 1781 C CA . ILE A 1 233 ? 1.899 6.014 -22.100 1.00 97.69 233 ILE A CA 1
ATOM 1782 C C . ILE A 1 233 ? 0.542 5.831 -21.422 1.00 97.69 233 ILE A C 1
ATOM 1784 O O . ILE A 1 233 ? 0.392 4.923 -20.605 1.00 97.69 233 ILE A O 1
ATOM 1788 N N . LEU A 1 234 ? -0.460 6.625 -21.807 1.00 98.00 234 LEU A N 1
ATOM 1789 C CA . LEU A 1 234 ? -1.819 6.509 -21.275 1.00 98.00 234 LEU A CA 1
ATOM 1790 C C . LEU A 1 234 ? -2.416 5.130 -21.586 1.00 98.00 234 LEU A C 1
ATOM 1792 O O . LEU A 1 234 ? -3.035 4.517 -20.720 1.00 98.00 234 LEU A O 1
ATOM 1796 N N . THR A 1 235 ? -2.163 4.590 -22.781 1.00 98.38 235 THR A N 1
ATOM 1797 C CA . THR A 1 235 ? -2.585 3.232 -23.160 1.00 98.38 235 THR A CA 1
ATOM 1798 C C . THR A 1 235 ? -1.887 2.161 -22.320 1.00 98.38 235 THR A C 1
ATOM 1800 O O . THR A 1 235 ? -2.531 1.215 -21.860 1.00 98.38 235 THR A O 1
ATOM 1803 N N . ALA A 1 236 ? -0.579 2.301 -22.074 1.00 98.31 236 ALA A N 1
ATOM 1804 C CA . ALA A 1 236 ? 0.156 1.377 -21.214 1.00 98.31 236 ALA A CA 1
ATOM 1805 C C . ALA A 1 236 ? -0.373 1.403 -19.769 1.00 98.31 236 ALA A C 1
ATOM 1807 O O . ALA A 1 236 ? -0.647 0.343 -19.207 1.00 98.31 236 ALA A O 1
ATOM 1808 N N . MET A 1 237 ? -0.588 2.593 -19.201 1.00 98.31 237 MET A N 1
ATOM 1809 C CA . MET A 1 237 ? -1.180 2.776 -17.871 1.00 98.31 237 MET A CA 1
ATOM 1810 C C . MET A 1 237 ? -2.597 2.191 -17.785 1.00 98.31 237 MET A C 1
ATOM 1812 O O . MET A 1 237 ? -2.886 1.424 -16.869 1.00 98.31 237 MET A O 1
ATOM 1816 N N . ALA A 1 238 ? -3.465 2.478 -18.763 1.00 98.25 238 ALA A N 1
ATOM 1817 C CA . ALA A 1 238 ? -4.835 1.963 -18.818 1.00 98.25 238 ALA A CA 1
ATOM 1818 C C . ALA A 1 238 ? -4.893 0.429 -18.830 1.00 98.25 238 ALA A C 1
ATOM 1820 O O . ALA A 1 238 ? -5.778 -0.167 -18.212 1.00 98.25 238 ALA A O 1
ATOM 1821 N N . ARG A 1 239 ? -3.947 -0.215 -19.525 1.00 98.19 239 ARG A N 1
ATOM 1822 C CA . ARG A 1 239 ? -3.819 -1.676 -19.552 1.00 98.19 239 ARG A CA 1
ATOM 1823 C C . ARG A 1 239 ? -3.365 -2.234 -18.205 1.00 98.19 239 ARG A C 1
ATOM 1825 O O . ARG A 1 239 ? -3.920 -3.232 -17.767 1.00 98.19 239 ARG A O 1
ATOM 1832 N N . LEU A 1 240 ? -2.400 -1.591 -17.545 1.00 98.06 240 LEU A N 1
ATOM 1833 C CA . LEU A 1 240 ? -1.887 -2.032 -16.242 1.00 98.06 240 LEU A CA 1
ATOM 1834 C C . LEU A 1 240 ? -2.895 -1.823 -15.099 1.00 98.06 240 LEU A C 1
ATOM 1836 O O . LEU A 1 240 ? -2.932 -2.625 -14.173 1.00 98.06 240 LEU A O 1
ATOM 1840 N N . LEU A 1 241 ? -3.764 -0.808 -15.181 1.00 97.62 241 LEU A N 1
ATOM 1841 C CA . LEU A 1 241 ? -4.906 -0.667 -14.264 1.00 97.62 241 LEU A CA 1
ATOM 1842 C C . LEU A 1 241 ? -5.872 -1.858 -14.342 1.00 97.62 241 LEU A C 1
ATOM 1844 O O . LEU A 1 241 ? -6.515 -2.198 -13.355 1.00 97.62 241 LEU A O 1
ATOM 1848 N N . GLN A 1 242 ? -5.968 -2.494 -15.509 1.00 96.12 242 GLN A N 1
ATOM 1849 C CA . GLN A 1 242 ? -6.810 -3.664 -15.762 1.00 96.12 242 GLN A CA 1
ATOM 1850 C C . GLN A 1 242 ? -6.027 -4.987 -15.660 1.00 96.12 242 GLN A C 1
ATOM 1852 O O . GLN A 1 242 ? -6.546 -6.027 -16.062 1.00 96.12 242 GLN A O 1
ATOM 1857 N N . ASP A 1 243 ? -4.785 -4.972 -15.158 1.00 95.75 243 ASP A N 1
ATOM 1858 C CA . ASP A 1 243 ? -3.996 -6.197 -14.984 1.00 95.75 243 ASP A CA 1
ATOM 1859 C C . ASP A 1 243 ? -4.680 -7.127 -13.963 1.00 95.75 243 ASP A C 1
ATOM 1861 O O . ASP A 1 243 ? -5.211 -6.638 -12.963 1.00 95.75 243 ASP A O 1
ATOM 1865 N N . PRO A 1 244 ? -4.681 -8.456 -14.173 1.00 91.50 244 PRO A N 1
ATOM 1866 C CA . PRO A 1 244 ? -5.246 -9.397 -13.204 1.00 91.50 244 PRO A CA 1
ATOM 1867 C C . PRO A 1 244 ? -4.481 -9.437 -11.871 1.00 91.50 244 PRO A C 1
ATOM 1869 O O . PRO A 1 244 ? -5.018 -9.941 -10.882 1.00 91.50 244 PRO A O 1
ATOM 1872 N N . ASP A 1 245 ? -3.238 -8.948 -11.832 1.00 90.81 245 ASP A N 1
ATOM 1873 C CA . ASP A 1 245 ? -2.435 -8.900 -10.615 1.00 90.81 245 ASP A CA 1
ATOM 1874 C C . ASP A 1 245 ? -2.663 -7.611 -9.805 1.00 90.81 245 ASP A C 1
ATOM 1876 O O . ASP A 1 245 ? -2.412 -6.498 -10.271 1.00 90.81 245 ASP A O 1
ATOM 1880 N N . SER A 1 246 ? -3.065 -7.765 -8.539 1.00 89.19 246 SER A N 1
ATOM 1881 C CA . SER A 1 246 ? -3.342 -6.640 -7.630 1.00 89.19 246 SER A CA 1
ATOM 1882 C C . SER A 1 246 ? -2.107 -5.765 -7.365 1.00 89.19 246 SER A C 1
ATOM 1884 O O . SER A 1 246 ? -2.233 -4.551 -7.201 1.00 89.19 246 SER A O 1
ATOM 1886 N N . GLY A 1 247 ? -0.900 -6.343 -7.356 1.00 88.19 247 GLY A N 1
ATOM 1887 C CA . GLY A 1 247 ? 0.344 -5.597 -7.158 1.00 88.19 247 GLY A CA 1
ATOM 1888 C C . GLY A 1 247 ? 0.696 -4.717 -8.357 1.00 88.19 247 GLY A C 1
ATOM 1889 O O . GLY A 1 247 ? 1.148 -3.585 -8.175 1.00 88.19 247 GLY A O 1
ATOM 1890 N N . VAL A 1 248 ? 0.446 -5.204 -9.577 1.00 93.75 248 VAL A N 1
ATOM 1891 C CA . VAL A 1 248 ? 0.568 -4.409 -10.810 1.00 93.75 248 VAL A CA 1
ATOM 1892 C C . VAL A 1 248 ? -0.447 -3.264 -10.816 1.00 93.75 248 VAL A C 1
ATOM 1894 O O . VAL A 1 248 ? -0.064 -2.119 -11.064 1.00 93.75 248 VAL A O 1
ATOM 1897 N N . GLN A 1 249 ? -1.711 -3.548 -10.479 1.00 95.19 249 GLN A N 1
ATOM 1898 C CA . GLN A 1 249 ? -2.759 -2.528 -10.364 1.00 95.19 249 GLN A CA 1
ATOM 1899 C C . GLN A 1 249 ? -2.385 -1.434 -9.356 1.00 95.19 249 GLN A C 1
ATOM 1901 O O . GLN A 1 249 ? -2.542 -0.249 -9.650 1.00 95.19 249 GLN A O 1
ATOM 1906 N N . ALA A 1 250 ? -1.867 -1.817 -8.184 1.00 92.00 250 ALA A N 1
ATOM 1907 C CA . ALA A 1 250 ? -1.493 -0.880 -7.127 1.00 92.00 250 ALA A CA 1
ATOM 1908 C C . ALA A 1 250 ? -0.393 0.094 -7.573 1.00 92.00 250 ALA A C 1
ATOM 1910 O O . ALA A 1 250 ? -0.513 1.298 -7.351 1.00 92.00 250 ALA A O 1
ATOM 1911 N N . GLU A 1 251 ? 0.654 -0.407 -8.235 1.00 92.94 251 GLU A N 1
ATOM 1912 C CA . GLU A 1 251 ? 1.746 0.429 -8.754 1.00 92.94 251 GLU A CA 1
ATOM 1913 C C . GLU A 1 251 ? 1.283 1.323 -9.909 1.00 92.94 251 GLU A C 1
ATOM 1915 O O . GLU A 1 251 ? 1.643 2.497 -9.957 1.00 92.94 251 GLU A O 1
ATOM 1920 N N . ALA A 1 252 ? 0.437 0.806 -10.808 1.00 96.38 252 ALA A N 1
ATOM 1921 C CA . ALA A 1 252 ? -0.129 1.598 -11.899 1.00 96.38 252 ALA A CA 1
ATOM 1922 C C . ALA A 1 252 ? -0.983 2.749 -11.360 1.00 96.38 252 ALA A C 1
ATOM 1924 O O . ALA A 1 252 ? -0.810 3.902 -11.756 1.00 96.38 252 ALA A O 1
ATOM 1925 N N . ALA A 1 253 ? -1.871 2.450 -10.411 1.00 96.19 253 ALA A N 1
ATOM 1926 C CA . ALA A 1 253 ? -2.704 3.455 -9.778 1.00 96.19 253 ALA A CA 1
ATOM 1927 C C . ALA A 1 253 ? -1.877 4.457 -8.957 1.00 96.19 253 ALA A C 1
ATOM 1929 O O . ALA A 1 253 ? -2.136 5.658 -9.015 1.00 96.19 253 ALA A O 1
ATOM 1930 N N . GLY A 1 254 ? -0.839 3.990 -8.257 1.00 93.56 254 GLY A N 1
ATOM 1931 C CA . GLY A 1 254 ? 0.109 4.840 -7.540 1.00 93.56 254 GLY A CA 1
ATOM 1932 C C . GLY A 1 254 ? 0.860 5.811 -8.453 1.00 93.56 254 GLY A C 1
ATOM 1933 O O . GLY A 1 254 ? 0.954 6.994 -8.130 1.00 93.56 254 GLY A O 1
ATOM 1934 N N . ALA A 1 255 ? 1.338 5.349 -9.610 1.00 94.25 255 ALA A N 1
ATOM 1935 C CA . ALA A 1 255 ? 1.991 6.204 -10.600 1.00 94.25 255 ALA A CA 1
ATOM 1936 C C . ALA A 1 255 ? 1.038 7.284 -11.145 1.00 94.25 255 ALA A C 1
ATOM 1938 O O . ALA A 1 255 ? 1.421 8.443 -11.275 1.00 94.25 255 ALA A O 1
ATOM 1939 N N . ILE A 1 256 ? -0.224 6.933 -11.406 1.00 96.44 256 ILE A N 1
ATOM 1940 C CA . ILE A 1 256 ? -1.248 7.881 -11.873 1.00 96.44 256 ILE A CA 1
ATOM 1941 C C . ILE A 1 256 ? -1.595 8.913 -10.791 1.00 96.44 256 ILE A C 1
ATOM 1943 O O . ILE A 1 256 ? -1.717 10.099 -11.102 1.00 96.44 256 ILE A O 1
ATOM 1947 N N . LEU A 1 257 ? -1.716 8.489 -9.526 1.00 93.69 257 LEU A N 1
ATOM 1948 C CA . LEU A 1 257 ? -1.916 9.403 -8.396 1.00 93.69 257 LEU A CA 1
ATOM 1949 C C . LEU A 1 257 ? -0.774 10.427 -8.318 1.00 93.69 257 LEU A C 1
ATOM 1951 O O . LEU A 1 257 ? -1.026 11.624 -8.242 1.00 93.69 257 LEU A O 1
ATOM 1955 N N . GLN A 1 258 ? 0.478 9.966 -8.409 1.00 91.00 258 GLN A N 1
ATOM 1956 C CA . GLN A 1 258 ? 1.657 10.842 -8.380 1.00 91.00 258 GLN A CA 1
ATOM 1957 C C . GLN A 1 258 ? 1.691 11.833 -9.546 1.00 91.00 258 GLN A C 1
ATOM 1959 O O . GLN A 1 258 ? 2.068 12.985 -9.352 1.00 91.00 258 GLN A O 1
ATOM 1964 N N . ASN A 1 259 ? 1.285 11.402 -10.741 1.00 90.38 259 ASN A N 1
ATOM 1965 C CA . ASN A 1 259 ? 1.281 12.263 -11.923 1.00 90.38 259 ASN A CA 1
ATOM 1966 C C . ASN A 1 259 ? 0.151 13.301 -11.901 1.00 90.38 259 ASN A C 1
ATOM 1968 O O . ASN A 1 259 ? 0.201 14.258 -12.665 1.00 90.38 259 ASN A O 1
ATOM 1972 N N . GLY A 1 260 ? -0.894 13.097 -11.092 1.00 91.88 260 GLY A N 1
ATOM 1973 C CA . GLY A 1 260 ? -2.073 13.968 -11.087 1.00 91.88 260 GLY A CA 1
ATOM 1974 C C . GLY A 1 260 ? -2.902 13.909 -12.377 1.00 91.88 260 GLY A C 1
ATOM 1975 O O . GLY A 1 260 ? -3.778 14.746 -12.582 1.00 91.88 260 GLY A O 1
ATOM 1976 N N . THR A 1 261 ? -2.643 12.937 -13.258 1.00 90.56 261 THR A N 1
ATOM 1977 C CA . THR A 1 261 ? -3.314 12.854 -14.560 1.00 90.56 261 THR A CA 1
ATOM 1978 C C . THR A 1 261 ? -4.787 12.468 -14.410 1.00 90.56 261 THR A C 1
ATOM 1980 O O . THR A 1 261 ? -5.154 11.614 -13.597 1.00 90.56 261 THR A O 1
ATOM 1983 N N . THR A 1 262 ? -5.643 13.097 -15.215 1.00 94.19 262 THR A N 1
ATOM 1984 C CA . THR A 1 262 ? -7.101 12.871 -15.248 1.00 94.19 262 THR A CA 1
ATOM 1985 C C . THR A 1 262 ? -7.605 12.559 -16.658 1.00 94.19 262 THR A C 1
ATOM 1987 O O . THR A 1 262 ? -8.793 12.698 -16.949 1.00 94.19 262 THR A O 1
ATOM 1990 N N . ALA A 1 263 ? -6.703 12.112 -17.541 1.00 96.12 263 ALA A N 1
ATOM 1991 C CA . ALA A 1 263 ? -7.016 11.800 -18.929 1.00 96.12 263 ALA A CA 1
ATOM 1992 C C . ALA A 1 263 ? -8.221 10.849 -19.056 1.00 96.12 263 ALA A C 1
ATOM 1994 O O . ALA A 1 263 ? -8.315 9.834 -18.362 1.00 96.12 263 ALA A O 1
ATOM 1995 N N . GLU A 1 264 ? -9.116 11.143 -20.001 1.00 97.00 264 GLU A N 1
ATOM 1996 C CA . GLU A 1 264 ? -10.384 10.421 -20.185 1.00 97.00 264 GLU A CA 1
ATOM 1997 C C . GLU A 1 264 ? -10.194 8.912 -20.425 1.00 97.00 264 GLU A C 1
ATOM 1999 O O . GLU A 1 264 ? -10.960 8.088 -19.925 1.00 97.00 264 GLU A O 1
ATOM 2004 N N . LEU A 1 265 ? -9.122 8.520 -21.123 1.00 97.69 265 LEU A N 1
ATOM 2005 C CA . LEU A 1 265 ? -8.768 7.109 -21.303 1.00 97.69 265 LEU A CA 1
ATOM 2006 C C . LEU A 1 265 ? -8.539 6.396 -19.959 1.00 97.69 265 LEU A C 1
ATOM 2008 O O . LEU A 1 265 ? -8.994 5.267 -19.769 1.00 97.69 265 LEU A O 1
ATOM 2012 N N . LEU A 1 266 ? -7.855 7.056 -19.021 1.00 97.81 266 LEU A N 1
ATOM 2013 C CA . LEU A 1 266 ? -7.583 6.508 -17.694 1.00 97.81 266 LEU A CA 1
ATOM 2014 C C . LEU A 1 266 ? -8.835 6.512 -16.822 1.00 97.81 266 LEU A C 1
ATOM 2016 O O . LEU A 1 266 ? -9.072 5.530 -16.126 1.00 97.81 266 LEU A O 1
ATOM 2020 N N . ARG A 1 267 ? -9.681 7.546 -16.924 1.00 97.94 267 ARG A N 1
ATOM 2021 C CA . ARG A 1 267 ? -10.985 7.583 -16.244 1.00 97.94 267 ARG A CA 1
ATOM 2022 C C . ARG A 1 267 ? -11.828 6.354 -16.581 1.00 97.94 267 ARG A C 1
ATOM 2024 O O . ARG A 1 267 ? -12.271 5.634 -15.686 1.00 97.94 267 ARG A O 1
ATOM 2031 N N . ARG A 1 268 ? -11.970 6.050 -17.875 1.00 97.56 268 ARG A N 1
ATOM 2032 C CA . ARG A 1 268 ? -12.676 4.846 -18.347 1.00 97.56 268 ARG A CA 1
ATOM 2033 C C . ARG A 1 268 ? -12.010 3.560 -17.865 1.00 97.56 268 ARG A C 1
ATOM 2035 O O . ARG A 1 268 ? -12.705 2.621 -17.482 1.00 97.56 268 ARG A O 1
ATOM 2042 N N . ALA A 1 269 ? -10.678 3.512 -17.871 1.00 97.75 269 ALA A N 1
ATOM 2043 C CA . ALA A 1 269 ? -9.931 2.351 -17.400 1.00 97.75 269 ALA A CA 1
ATOM 2044 C C . ALA A 1 269 ? -10.142 2.087 -15.900 1.00 97.75 269 ALA A C 1
ATOM 2046 O O . ALA A 1 269 ? -10.319 0.931 -15.527 1.00 97.75 269 ALA A O 1
ATOM 2047 N N . VAL A 1 270 ? -10.186 3.128 -15.057 1.00 97.88 270 VAL A N 1
ATOM 2048 C CA . VAL A 1 270 ? -10.467 3.004 -13.615 1.00 97.88 270 VAL A CA 1
ATOM 2049 C C . VAL A 1 270 ? -11.859 2.424 -13.383 1.00 97.88 270 VAL A C 1
ATOM 2051 O O . VAL A 1 270 ? -11.979 1.414 -12.692 1.00 97.88 270 VAL A O 1
ATOM 2054 N N . ILE A 1 271 ? -12.896 2.992 -14.011 1.00 97.12 271 ILE A N 1
ATOM 2055 C CA . ILE A 1 271 ? -14.274 2.486 -13.881 1.00 97.12 271 ILE A CA 1
ATOM 2056 C C . ILE A 1 271 ? -14.370 1.021 -14.314 1.00 97.12 271 ILE A C 1
ATOM 2058 O O . ILE A 1 271 ? -14.999 0.212 -13.637 1.00 97.12 271 ILE A O 1
ATOM 2062 N N . LYS A 1 272 ? -13.694 0.655 -15.407 1.00 96.56 272 LYS A N 1
ATOM 2063 C CA . LYS A 1 272 ? -13.671 -0.725 -15.897 1.00 96.56 272 LYS A CA 1
ATOM 2064 C C . LYS A 1 272 ? -12.887 -1.677 -14.985 1.00 96.56 272 LYS A C 1
ATOM 2066 O O . LYS A 1 272 ? -13.248 -2.845 -14.888 1.00 96.56 272 LYS A O 1
ATOM 2071 N N . ALA A 1 273 ? -11.826 -1.204 -14.334 1.00 96.12 273 ALA A N 1
ATOM 2072 C CA . ALA A 1 273 ? -10.973 -2.022 -13.477 1.00 96.12 273 ALA A CA 1
ATOM 2073 C C . ALA A 1 273 ? -11.588 -2.295 -12.096 1.00 96.12 273 ALA A C 1
ATOM 2075 O O . ALA A 1 273 ? -11.370 -3.377 -11.547 1.00 96.12 273 ALA A O 1
ATOM 2076 N N . LEU A 1 274 ? -12.362 -1.347 -11.546 1.00 94.06 274 LEU A N 1
ATOM 2077 C CA . LEU A 1 274 ? -12.930 -1.425 -10.193 1.00 94.06 274 LEU A CA 1
ATOM 2078 C C . LEU A 1 274 ? -13.637 -2.764 -9.897 1.00 94.06 274 LEU A C 1
ATOM 2080 O O . LEU A 1 274 ? -13.235 -3.406 -8.923 1.00 94.06 274 LEU A O 1
ATOM 2084 N N . PRO A 1 275 ? -14.592 -3.260 -10.715 1.00 90.88 275 PRO A N 1
ATOM 2085 C CA . PRO A 1 275 ? -15.316 -4.499 -10.410 1.00 90.88 275 PRO A CA 1
ATOM 2086 C C . PRO A 1 275 ? -14.420 -5.743 -10.381 1.00 90.88 275 PRO A C 1
ATOM 2088 O O . PRO A 1 275 ? -14.699 -6.701 -9.670 1.00 90.88 275 PRO A O 1
ATOM 2091 N N . THR A 1 276 ? -13.331 -5.733 -11.154 1.00 87.62 276 THR A N 1
ATOM 2092 C CA . THR A 1 276 ? -12.385 -6.856 -11.266 1.00 87.62 276 THR A CA 1
ATOM 2093 C C . THR A 1 276 ? -11.174 -6.727 -10.345 1.00 87.62 276 THR A C 1
ATOM 2095 O O . THR A 1 276 ? -10.336 -7.627 -10.298 1.00 87.62 276 THR A O 1
ATOM 2098 N N . SER A 1 277 ? -11.053 -5.605 -9.632 1.00 88.25 277 SER A N 1
ATOM 2099 C CA . SER A 1 277 ? -9.936 -5.342 -8.730 1.00 88.25 277 SER A CA 1
ATOM 2100 C C . SER A 1 277 ? -9.938 -6.321 -7.562 1.00 88.25 277 SER A C 1
ATOM 2102 O O . SER A 1 277 ? -10.996 -6.695 -7.051 1.00 88.25 277 SER A O 1
ATOM 2104 N N . ARG A 1 278 ? -8.752 -6.742 -7.121 1.00 77.19 278 ARG A N 1
ATOM 2105 C CA . ARG A 1 278 ? -8.598 -7.735 -6.050 1.00 77.19 278 ARG A CA 1
ATOM 2106 C C . ARG A 1 278 ? -7.816 -7.173 -4.874 1.00 77.19 278 ARG A C 1
ATOM 2108 O O . ARG A 1 278 ? -6.992 -6.266 -5.027 1.00 77.19 278 ARG A O 1
ATOM 2115 N N . LEU A 1 279 ? -8.054 -7.765 -3.709 1.00 73.81 279 LEU A N 1
ATOM 2116 C CA . LEU A 1 279 ? -7.168 -7.654 -2.556 1.00 73.81 279 LEU A CA 1
ATOM 2117 C C . LEU A 1 279 ? -5.749 -8.085 -2.959 1.00 73.81 279 LEU A C 1
ATOM 2119 O O . LEU A 1 279 ? -5.573 -8.915 -3.854 1.00 73.81 279 LEU A O 1
ATOM 2123 N N . ALA A 1 280 ? -4.731 -7.510 -2.319 1.00 67.31 280 ALA A N 1
ATOM 2124 C CA . ALA A 1 280 ? -3.386 -8.058 -2.443 1.00 67.31 280 ALA A CA 1
ATOM 2125 C C . ALA A 1 280 ? -3.408 -9.459 -1.820 1.00 67.31 280 ALA A C 1
ATOM 2127 O O . ALA A 1 280 ? -3.872 -9.596 -0.689 1.00 67.31 280 ALA A O 1
ATOM 2128 N N . TYR A 1 281 ? -2.953 -10.475 -2.559 1.00 53.50 281 TYR A N 1
ATOM 2129 C CA . TYR A 1 281 ? -2.943 -11.857 -2.082 1.00 53.50 281 TYR A CA 1
ATOM 2130 C C . TYR A 1 281 ? -2.143 -11.943 -0.779 1.00 53.50 281 TYR A C 1
ATOM 2132 O O . TYR A 1 281 ? -0.921 -11.791 -0.762 1.00 53.50 281 TYR A O 1
ATOM 2140 N N . ARG A 1 282 ? -2.859 -12.168 0.313 1.00 50.69 282 ARG A N 1
ATOM 2141 C CA . ARG A 1 282 ? -2.363 -12.840 1.506 1.00 50.69 282 ARG A CA 1
ATOM 2142 C C . ARG A 1 282 ? -3.068 -14.181 1.471 1.00 50.69 282 ARG A C 1
ATOM 2144 O O . ARG A 1 282 ? -4.258 -14.184 1.177 1.00 50.69 282 ARG A O 1
ATOM 2151 N N . GLY A 1 283 ? -2.328 -15.277 1.639 1.00 41.06 283 GLY A N 1
ATOM 2152 C CA . GLY A 1 283 ? -2.909 -16.620 1.590 1.00 41.06 283 GLY A CA 1
ATOM 2153 C C . GLY A 1 283 ? -4.181 -16.697 2.431 1.00 41.06 283 GLY A C 1
ATOM 2154 O O . GLY A 1 283 ? -4.312 -15.948 3.400 1.00 41.06 283 GLY A O 1
ATOM 2155 N N . ASP A 1 284 ? -5.086 -17.580 2.028 1.00 31.84 284 ASP A N 1
ATOM 2156 C CA . ASP A 1 284 ? -6.485 -17.677 2.469 1.00 31.84 284 ASP A CA 1
ATOM 2157 C C . ASP A 1 284 ? -6.697 -17.848 3.999 1.00 31.84 284 ASP A C 1
ATOM 2159 O O . ASP A 1 284 ? -7.832 -17.885 4.459 1.00 31.84 284 ASP A O 1
ATOM 2163 N N . ASP A 1 285 ? -5.622 -17.870 4.798 1.00 33.41 285 ASP A N 1
ATOM 2164 C CA . ASP A 1 285 ? -5.599 -18.140 6.239 1.00 33.41 285 ASP A CA 1
ATOM 2165 C C . ASP A 1 285 ? -5.231 -16.930 7.124 1.00 33.41 285 ASP A C 1
ATOM 2167 O O . ASP A 1 285 ? -5.046 -17.097 8.331 1.00 33.41 285 ASP A O 1
ATOM 2171 N N . ILE A 1 286 ? -5.058 -15.714 6.582 1.00 40.44 286 ILE A N 1
ATOM 2172 C CA . ILE A 1 286 ? -4.789 -14.539 7.435 1.00 40.44 286 ILE A CA 1
ATOM 2173 C C . ILE A 1 286 ? -6.121 -13.883 7.820 1.00 40.44 286 ILE A C 1
ATOM 2175 O O . ILE A 1 286 ? -6.698 -13.197 6.970 1.00 40.44 286 ILE A O 1
ATOM 2179 N N . PRO A 1 287 ? -6.603 -14.047 9.072 1.00 34.88 287 PRO A N 1
ATOM 2180 C CA . PRO A 1 287 ? -7.812 -13.378 9.532 1.00 34.88 287 PRO A CA 1
ATOM 2181 C C . PRO A 1 287 ? -7.690 -11.867 9.346 1.00 34.88 287 PRO A C 1
ATOM 2183 O O . PRO A 1 287 ? -6.588 -11.300 9.373 1.00 34.88 287 PRO A O 1
ATOM 2186 N N . TYR A 1 288 ? -8.842 -11.231 9.136 1.00 40.84 288 TYR A N 1
ATOM 2187 C CA . TYR A 1 288 ? -8.999 -9.787 9.075 1.00 40.84 288 TYR A CA 1
ATOM 2188 C C . TYR A 1 288 ? -8.127 -9.120 10.150 1.00 40.84 288 TYR A C 1
ATOM 2190 O O . TYR A 1 288 ? -8.337 -9.260 11.350 1.00 40.84 288 TYR A O 1
ATOM 2198 N N . ASN A 1 289 ? -7.077 -8.418 9.721 1.00 42.19 289 ASN A N 1
ATOM 2199 C CA . ASN A 1 289 ? -6.348 -7.514 10.596 1.00 42.19 289 ASN A CA 1
ATOM 2200 C C . ASN A 1 289 ? -6.025 -6.226 9.835 1.00 42.19 289 ASN A C 1
ATOM 2202 O O . ASN A 1 289 ? -5.024 -6.153 9.107 1.00 42.19 289 ASN A O 1
ATOM 2206 N N . PRO A 1 290 ? -6.864 -5.191 9.992 1.00 40.03 290 PRO A N 1
ATOM 2207 C CA . PRO A 1 290 ? -6.674 -3.896 9.372 1.00 40.03 290 PRO A CA 1
ATOM 2208 C C . PRO A 1 290 ? -5.310 -3.252 9.701 1.00 40.03 290 PRO A C 1
ATOM 2210 O O . PRO A 1 290 ? -4.755 -2.503 8.898 1.00 40.03 290 PRO A O 1
ATOM 2213 N N . ALA A 1 291 ? -4.685 -3.588 10.828 1.00 34.66 291 ALA A N 1
ATOM 2214 C CA . ALA A 1 291 ? -3.384 -3.031 11.189 1.00 34.66 291 ALA A CA 1
ATOM 2215 C C . ALA A 1 291 ? -2.202 -3.647 10.416 1.00 34.66 291 ALA A C 1
ATOM 2217 O O . ALA A 1 291 ? -1.112 -3.079 10.415 1.00 34.66 291 ALA A O 1
ATOM 2218 N N . LEU A 1 292 ? -2.383 -4.788 9.737 1.00 41.28 292 LEU A N 1
ATOM 2219 C CA . LEU A 1 292 ? -1.267 -5.522 9.134 1.00 41.28 292 LEU A CA 1
ATOM 2220 C C . LEU A 1 292 ? -0.983 -5.155 7.676 1.00 41.28 292 LEU A C 1
ATOM 2222 O O . LEU A 1 292 ? -0.104 -5.776 7.078 1.00 41.28 292 LEU A O 1
ATOM 2226 N N . ASN A 1 293 ? -1.683 -4.195 7.062 1.00 44.06 293 ASN A N 1
ATOM 2227 C CA . ASN A 1 293 ? -1.518 -3.911 5.633 1.00 44.06 293 ASN A CA 1
ATOM 2228 C C . ASN A 1 293 ? -0.204 -3.162 5.315 1.00 44.06 293 ASN A C 1
ATOM 2230 O O . ASN A 1 293 ? -0.169 -1.939 5.247 1.00 44.06 293 ASN A O 1
ATOM 2234 N N . HIS A 1 294 ? 0.892 -3.894 5.092 1.00 51.03 294 HIS A N 1
ATOM 2235 C CA . HIS A 1 294 ? 2.195 -3.306 4.755 1.00 51.03 294 HIS A CA 1
ATOM 2236 C C . HIS A 1 294 ? 2.286 -2.758 3.318 1.00 51.03 294 HIS A C 1
ATOM 2238 O O . HIS A 1 294 ? 3.183 -1.965 3.033 1.00 51.03 294 HIS A O 1
ATOM 2244 N N . THR A 1 295 ? 1.382 -3.151 2.408 1.00 63.09 295 THR A N 1
ATOM 2245 C CA . THR A 1 295 ? 1.376 -2.684 1.009 1.00 63.09 295 THR A CA 1
ATOM 2246 C C . THR A 1 295 ? -0.051 -2.484 0.498 1.00 63.09 295 THR A C 1
ATOM 2248 O O . THR A 1 295 ? -0.840 -3.425 0.587 1.00 63.09 295 THR A O 1
ATOM 2251 N N . PRO A 1 296 ? -0.390 -1.323 -0.088 1.00 75.44 296 PRO A N 1
ATOM 2252 C CA . PRO A 1 296 ? -1.739 -1.074 -0.578 1.00 75.44 296 PRO A CA 1
ATOM 2253 C C . PRO A 1 296 ? -2.104 -2.028 -1.722 1.00 75.44 296 PRO A C 1
ATOM 2255 O O . PRO A 1 296 ? -1.272 -2.353 -2.572 1.00 75.44 296 PRO A O 1
ATOM 2258 N N . SER A 1 297 ? -3.358 -2.481 -1.738 1.00 86.12 297 SER A N 1
ATOM 2259 C CA . SER A 1 297 ? -3.879 -3.352 -2.802 1.00 86.12 297 SER A CA 1
ATOM 2260 C C . SER A 1 297 ? -4.272 -2.560 -4.050 1.00 86.12 297 SER A C 1
ATOM 2262 O O . SER A 1 297 ? -4.550 -1.362 -3.973 1.00 86.12 297 SER A O 1
ATOM 2264 N N . GLY A 1 298 ? -4.373 -3.235 -5.198 1.00 89.69 298 GLY A N 1
ATOM 2265 C CA . GLY A 1 298 ? -4.899 -2.642 -6.427 1.00 89.69 298 GLY A CA 1
ATOM 2266 C C . GLY A 1 298 ? -6.282 -2.022 -6.227 1.00 89.69 298 GLY A C 1
ATOM 2267 O O . GLY A 1 298 ? -6.501 -0.875 -6.612 1.00 89.69 298 GLY A O 1
ATOM 2268 N N . ARG A 1 299 ? -7.182 -2.736 -5.534 1.00 91.00 299 ARG A N 1
ATOM 2269 C CA . ARG A 1 299 ? -8.522 -2.239 -5.179 1.00 91.00 299 ARG A CA 1
ATOM 2270 C C . ARG A 1 299 ? -8.455 -0.954 -4.353 1.00 91.00 299 ARG A C 1
ATOM 2272 O O . ARG A 1 299 ? -9.092 0.029 -4.713 1.00 91.00 299 ARG A O 1
ATOM 2279 N N . GLU A 1 300 ? -7.644 -0.932 -3.295 1.00 89.94 300 GLU A N 1
ATOM 2280 C CA . GLU A 1 300 ? -7.455 0.264 -2.462 1.00 89.94 300 GLU A CA 1
ATOM 2281 C C . GLU A 1 300 ? -6.990 1.472 -3.290 1.00 89.94 300 GLU A C 1
ATOM 2283 O O . GLU A 1 300 ? -7.538 2.569 -3.170 1.00 89.94 300 GLU A O 1
ATOM 2288 N N . MET A 1 301 ? -5.989 1.276 -4.149 1.00 92.75 301 MET A N 1
ATOM 2289 C CA . MET A 1 301 ? -5.418 2.363 -4.943 1.00 92.75 301 MET A CA 1
ATOM 2290 C C . MET A 1 301 ? -6.379 2.857 -6.031 1.00 92.75 301 MET A C 1
ATOM 2292 O O . MET A 1 301 ? -6.451 4.060 -6.283 1.00 92.75 301 MET A O 1
ATOM 2296 N N . LEU A 1 302 ? -7.168 1.961 -6.631 1.00 95.62 302 LEU A N 1
ATOM 2297 C CA . LEU A 1 302 ? -8.221 2.323 -7.582 1.00 95.62 302 LEU A CA 1
ATOM 2298 C C . LEU A 1 302 ? -9.315 3.176 -6.924 1.00 95.62 302 LEU A C 1
ATOM 2300 O O . LEU A 1 302 ? -9.729 4.173 -7.508 1.00 95.62 302 LEU A O 1
ATOM 2304 N N . ILE A 1 303 ? -9.733 2.857 -5.694 1.00 94.81 303 ILE A N 1
ATOM 2305 C CA . ILE A 1 303 ? -10.708 3.672 -4.944 1.00 94.81 303 ILE A CA 1
ATOM 2306 C C . ILE A 1 303 ? -10.164 5.089 -4.711 1.00 94.81 303 ILE A C 1
ATOM 2308 O O . ILE A 1 303 ? -10.878 6.075 -4.900 1.00 94.81 303 ILE A O 1
ATOM 2312 N N . ARG A 1 304 ? -8.878 5.217 -4.359 1.00 93.81 304 ARG A N 1
ATOM 2313 C CA . ARG A 1 304 ? -8.223 6.530 -4.204 1.00 93.81 304 ARG A CA 1
ATOM 2314 C C . ARG A 1 304 ? -8.210 7.319 -5.520 1.00 93.81 304 ARG A C 1
ATOM 2316 O O . ARG A 1 304 ? -8.451 8.527 -5.500 1.00 93.81 304 ARG A O 1
ATOM 2323 N N . LEU A 1 305 ? -7.994 6.649 -6.657 1.00 95.62 305 LEU A N 1
ATOM 2324 C CA . LEU A 1 305 ? -8.047 7.281 -7.979 1.00 95.62 305 LEU A CA 1
ATOM 2325 C C . LEU A 1 305 ? -9.428 7.826 -8.335 1.00 95.62 305 LEU A C 1
ATOM 2327 O O . LEU A 1 305 ? -9.496 8.893 -8.941 1.00 95.62 305 LEU A O 1
ATOM 2331 N N . VAL A 1 306 ? -10.515 7.152 -7.939 1.00 96.75 306 VAL A N 1
ATOM 2332 C CA . VAL A 1 306 ? -11.885 7.640 -8.187 1.00 96.75 306 VAL A CA 1
ATOM 2333 C C . VAL A 1 306 ? -12.046 9.073 -7.687 1.00 96.75 306 VAL A C 1
ATOM 2335 O O . VAL A 1 306 ? -12.568 9.924 -8.406 1.00 96.75 306 VAL A O 1
ATOM 2338 N N . LYS A 1 307 ? -11.554 9.358 -6.475 1.00 91.00 307 LYS A N 1
ATOM 2339 C CA . LYS A 1 307 ? -11.610 10.704 -5.898 1.00 91.00 307 LYS A CA 1
ATOM 2340 C C . LYS A 1 307 ? -10.770 11.697 -6.703 1.00 91.00 307 LYS A C 1
ATOM 2342 O O . LYS A 1 307 ? -11.284 12.748 -7.070 1.00 91.00 307 LYS A O 1
ATOM 2347 N N . GLN A 1 308 ? -9.506 11.371 -6.987 1.00 93.25 308 GLN A N 1
ATOM 2348 C CA . GLN A 1 308 ? -8.616 12.264 -7.745 1.00 93.25 308 GLN A CA 1
ATOM 2349 C C . GLN A 1 308 ? -9.178 12.598 -9.135 1.00 93.25 308 GLN A C 1
ATOM 2351 O O . GLN A 1 308 ? -9.033 13.720 -9.608 1.00 93.25 308 GLN A O 1
ATOM 2356 N N . MET A 1 309 ? -9.819 11.628 -9.785 1.00 95.19 309 MET A N 1
ATOM 2357 C CA . MET A 1 309 ? -10.344 11.763 -11.143 1.00 95.19 309 MET A CA 1
ATOM 2358 C C . MET A 1 309 ? -11.762 12.343 -11.216 1.00 95.19 309 MET A C 1
ATOM 2360 O O . MET A 1 309 ? -12.285 12.499 -12.319 1.00 95.19 309 MET A O 1
ATOM 2364 N N . GLY A 1 310 ? -12.390 12.655 -10.077 1.00 94.56 310 GLY A N 1
ATOM 2365 C CA . GLY A 1 310 ? -13.751 13.190 -10.049 1.00 94.56 310 GLY A CA 1
ATOM 2366 C C . GLY A 1 310 ? -14.805 12.196 -10.551 1.00 94.56 310 GLY A C 1
ATOM 2367 O O . GLY A 1 310 ? -15.708 12.591 -11.281 1.00 94.56 310 GLY A O 1
ATOM 2368 N N . LEU A 1 311 ? -14.648 10.908 -10.220 1.00 96.38 311 LEU A N 1
ATOM 2369 C CA . LEU A 1 311 ? -15.473 9.790 -10.705 1.00 96.38 311 LEU A CA 1
ATOM 2370 C C . LEU A 1 311 ? -16.494 9.285 -9.670 1.00 96.38 311 LEU A C 1
ATOM 2372 O O . LEU A 1 311 ? -16.933 8.135 -9.729 1.00 96.38 311 LEU A O 1
ATOM 2376 N N . GLN A 1 312 ? -16.816 10.091 -8.658 1.00 93.75 312 GLN A N 1
ATOM 2377 C CA . GLN A 1 312 ? -17.577 9.631 -7.495 1.00 93.75 312 GLN A CA 1
ATOM 2378 C C . GLN A 1 312 ? -18.974 9.127 -7.870 1.00 93.75 312 GLN A C 1
ATOM 2380 O O . GLN A 1 312 ? -19.391 8.078 -7.387 1.00 93.75 312 GLN A O 1
ATOM 2385 N N . ARG A 1 313 ? -19.674 9.830 -8.768 1.00 92.12 313 ARG A N 1
ATOM 2386 C CA . ARG A 1 313 ? -21.023 9.435 -9.205 1.00 92.12 313 ARG A CA 1
ATOM 2387 C C . ARG A 1 313 ? -20.987 8.175 -10.064 1.00 92.12 313 ARG A C 1
ATOM 2389 O O . ARG A 1 313 ? -21.811 7.286 -9.896 1.00 92.12 313 ARG A O 1
ATOM 2396 N N . GLU A 1 314 ? -20.021 8.086 -10.969 1.00 95.06 314 GLU A N 1
ATOM 2397 C CA . GLU A 1 314 ? -19.857 6.960 -11.888 1.00 95.06 314 GLU A CA 1
ATOM 2398 C C . GLU A 1 314 ? -19.477 5.670 -11.152 1.00 95.06 314 GLU A C 1
ATOM 2400 O O . GLU A 1 314 ? -19.882 4.580 -11.556 1.00 95.06 314 GLU A O 1
ATOM 2405 N N . ALA A 1 315 ? -18.709 5.790 -10.067 1.00 96.06 315 ALA A N 1
ATOM 2406 C CA . ALA A 1 315 ? -18.239 4.657 -9.283 1.00 96.06 315 ALA A CA 1
ATOM 2407 C C . ALA A 1 315 ? -19.177 4.270 -8.125 1.00 96.06 315 ALA A C 1
ATOM 2409 O O . ALA A 1 315 ? -19.009 3.178 -7.586 1.00 96.06 315 ALA A O 1
ATOM 2410 N N . GLU A 1 316 ? -20.156 5.107 -7.753 1.00 95.06 316 GLU A N 1
ATOM 2411 C CA . GLU A 1 316 ? -20.983 4.957 -6.541 1.00 95.06 316 GLU A CA 1
ATOM 2412 C C . GLU A 1 316 ? -21.512 3.529 -6.353 1.00 95.06 316 GLU A C 1
ATOM 2414 O O . GLU A 1 316 ? -21.261 2.907 -5.325 1.00 95.06 316 GLU A O 1
ATOM 2419 N N . ASN A 1 317 ? -22.193 2.981 -7.366 1.00 93.81 317 ASN A N 1
ATOM 2420 C CA . ASN A 1 317 ? -22.794 1.647 -7.285 1.00 93.81 317 ASN A CA 1
ATOM 2421 C C . ASN A 1 317 ? -21.753 0.552 -7.049 1.00 93.81 317 ASN A C 1
ATOM 2423 O O . ASN A 1 317 ? -21.975 -0.361 -6.258 1.00 93.81 317 ASN A O 1
ATOM 2427 N N . VAL A 1 318 ? -20.621 0.642 -7.748 1.00 94.19 318 VAL A N 1
ATOM 2428 C CA . VAL A 1 318 ? -19.547 -0.348 -7.652 1.00 94.19 318 VAL A CA 1
ATOM 2429 C C . VAL A 1 318 ? -18.866 -0.251 -6.290 1.00 94.19 318 VAL A C 1
ATOM 2431 O O . VAL A 1 318 ? -18.595 -1.277 -5.679 1.00 94.19 318 VAL A O 1
ATOM 2434 N N . LEU A 1 319 ? -18.625 0.964 -5.793 1.00 94.62 319 LEU A N 1
ATOM 2435 C CA . LEU A 1 319 ? -17.993 1.193 -4.495 1.00 94.62 319 LEU A CA 1
ATOM 2436 C C . LEU A 1 319 ? -18.905 0.814 -3.327 1.00 94.62 319 LEU A C 1
ATOM 2438 O O . LEU A 1 319 ? -18.428 0.220 -2.366 1.00 94.62 319 LEU A O 1
ATOM 2442 N N . ALA A 1 320 ? -20.206 1.098 -3.414 1.00 93.25 320 ALA A N 1
ATOM 2443 C CA . ALA A 1 320 ? -21.165 0.691 -2.392 1.00 93.25 320 ALA A CA 1
ATOM 2444 C C . ALA A 1 320 ? -21.263 -0.841 -2.313 1.00 93.25 320 ALA A C 1
ATOM 2446 O O . ALA A 1 320 ? -21.224 -1.407 -1.226 1.00 93.25 320 ALA A O 1
ATOM 2447 N N . ALA A 1 321 ? -21.269 -1.524 -3.464 1.00 91.25 321 ALA A N 1
ATOM 2448 C CA . ALA A 1 321 ? -21.258 -2.985 -3.530 1.00 91.25 321 ALA A CA 1
ATOM 2449 C C . ALA A 1 321 ? -19.953 -3.632 -3.015 1.00 91.25 321 ALA A C 1
ATOM 2451 O O . ALA A 1 321 ? -19.923 -4.840 -2.797 1.00 91.25 321 ALA A O 1
ATOM 2452 N N . MET A 1 322 ? -18.873 -2.862 -2.821 1.00 89.44 322 MET A N 1
ATOM 2453 C CA . MET A 1 322 ? -17.629 -3.349 -2.203 1.00 89.44 322 MET A CA 1
ATOM 2454 C C . MET A 1 322 ? -17.674 -3.347 -0.670 1.00 89.44 322 MET A C 1
ATOM 2456 O O . MET A 1 322 ? -16.763 -3.899 -0.050 1.00 89.44 322 MET A O 1
ATOM 2460 N N . ILE A 1 323 ? -18.687 -2.730 -0.053 1.00 88.94 323 ILE A N 1
ATOM 2461 C CA . ILE A 1 323 ? -18.858 -2.710 1.402 1.00 88.94 323 ILE A CA 1
ATOM 2462 C C . ILE A 1 323 ? -19.463 -4.053 1.829 1.00 88.94 323 ILE A C 1
ATOM 2464 O O . ILE A 1 323 ? -20.672 -4.195 1.980 1.00 88.94 323 ILE A O 1
ATOM 2468 N N . VAL A 1 324 ? -18.601 -5.060 1.963 1.00 80.50 324 VAL A N 1
ATOM 2469 C CA . VAL A 1 324 ? -18.962 -6.431 2.350 1.00 80.50 324 VAL A CA 1
ATOM 2470 C C . VAL A 1 324 ? -18.014 -6.882 3.466 1.00 80.50 324 VAL A C 1
ATOM 2472 O O . VAL A 1 324 ? -16.804 -6.806 3.239 1.00 80.50 324 VAL A O 1
ATOM 2475 N N . PRO A 1 325 ? -18.505 -7.357 4.630 1.00 69.94 325 PRO A N 1
ATOM 2476 C CA . PRO A 1 325 ? -17.675 -7.667 5.803 1.00 69.94 325 PRO A CA 1
ATOM 2477 C C . PRO A 1 325 ? -16.403 -8.461 5.476 1.00 69.94 325 PRO A C 1
ATOM 2479 O O . PRO A 1 325 ? -15.296 -7.979 5.712 1.00 69.94 325 PRO A O 1
ATOM 2482 N N . ASP A 1 326 ? -16.552 -9.586 4.776 1.00 66.88 326 ASP A N 1
ATOM 2483 C CA . ASP A 1 326 ? -15.459 -10.531 4.499 1.00 66.88 326 ASP A CA 1
ATOM 2484 C C . ASP A 1 326 ? -14.466 -10.059 3.418 1.00 66.88 326 ASP A C 1
ATOM 2486 O O . ASP A 1 326 ? -13.488 -10.740 3.111 1.00 66.88 326 ASP A O 1
ATOM 2490 N N . GLN A 1 327 ? -14.699 -8.898 2.791 1.00 68.06 327 GLN A N 1
ATOM 2491 C CA . GLN A 1 327 ? -13.844 -8.361 1.719 1.00 68.06 327 GLN A CA 1
ATOM 2492 C C . GLN A 1 327 ? -13.202 -7.004 2.048 1.00 68.06 327 GLN A C 1
ATOM 2494 O O . GLN A 1 327 ? -12.500 -6.429 1.203 1.00 68.06 327 GLN A O 1
ATOM 2499 N N . LEU A 1 328 ? -13.407 -6.481 3.259 1.00 71.12 328 LEU A N 1
ATOM 2500 C CA . LEU A 1 328 ? -12.977 -5.144 3.671 1.00 71.12 328 LEU A CA 1
ATOM 2501 C C . LEU A 1 328 ? -11.689 -5.165 4.502 1.00 71.12 328 LEU A C 1
ATOM 2503 O O . LEU A 1 328 ? -11.718 -4.903 5.694 1.00 71.12 328 LEU A O 1
ATOM 2507 N N . ASN A 1 329 ? -10.509 -5.366 3.907 1.00 72.25 329 ASN A N 1
ATOM 2508 C CA . ASN A 1 329 ? -9.281 -5.081 4.670 1.00 72.25 329 ASN A CA 1
ATOM 2509 C C . ASN A 1 329 ? -9.200 -3.585 5.077 1.00 72.25 329 ASN A C 1
ATOM 2511 O O . ASN A 1 329 ? -9.867 -2.740 4.474 1.00 72.25 329 ASN A O 1
ATOM 2515 N N . ALA A 1 330 ? -8.343 -3.227 6.047 1.00 70.94 330 ALA A N 1
ATOM 2516 C CA . ALA A 1 330 ? -8.158 -1.827 6.489 1.00 70.94 330 ALA A CA 1
ATOM 2517 C C . ALA A 1 330 ? -8.058 -0.829 5.355 1.00 70.94 330 ALA A C 1
ATOM 2519 O O . ALA A 1 330 ? -8.669 0.232 5.406 1.00 70.94 330 ALA A O 1
ATOM 2520 N N . GLY A 1 331 ? -7.196 -1.138 4.384 1.00 76.38 331 GLY A N 1
ATOM 2521 C CA . GLY A 1 331 ? -6.843 -0.210 3.326 1.00 76.38 331 GLY A CA 1
ATOM 2522 C C . GLY A 1 331 ? -8.077 0.155 2.518 1.00 76.38 331 GLY A C 1
ATOM 2523 O O . GLY A 1 331 ? -8.350 1.333 2.296 1.00 76.38 331 GLY A O 1
ATOM 2524 N N . ILE A 1 332 ? -8.872 -0.852 2.155 1.00 83.56 332 ILE A N 1
ATOM 2525 C CA . ILE A 1 332 ? -10.130 -0.666 1.432 1.00 83.56 332 ILE A CA 1
ATOM 2526 C C . ILE A 1 332 ? -11.171 0.001 2.317 1.00 83.56 332 ILE A C 1
ATOM 2528 O O . ILE A 1 332 ? -11.804 0.948 1.865 1.00 83.56 332 ILE A O 1
ATOM 2532 N N . HIS A 1 333 ? -11.319 -0.430 3.570 1.00 83.31 333 HIS A N 1
ATOM 2533 C CA . HIS A 1 333 ? -12.274 0.175 4.490 1.00 83.31 333 HIS A CA 1
ATOM 2534 C C . HIS A 1 333 ? -11.995 1.675 4.678 1.00 83.31 333 HIS A C 1
ATOM 2536 O O . HIS A 1 333 ? -12.896 2.501 4.551 1.00 83.31 333 HIS A O 1
ATOM 2542 N N . ILE A 1 334 ? -10.732 2.051 4.906 1.00 83.19 334 ILE A N 1
ATOM 2543 C CA . ILE A 1 334 ? -10.289 3.447 5.010 1.00 83.19 334 ILE A CA 1
ATOM 2544 C C . ILE A 1 334 ? -10.530 4.186 3.691 1.00 83.19 334 ILE A C 1
ATOM 2546 O O . ILE A 1 334 ? -11.011 5.319 3.716 1.00 83.19 334 ILE A O 1
ATOM 2550 N N . ALA A 1 335 ? -10.217 3.575 2.545 1.00 88.56 335 ALA A N 1
ATOM 2551 C CA . ALA A 1 335 ? -10.410 4.199 1.239 1.00 88.56 335 ALA A CA 1
ATOM 2552 C C . ALA A 1 335 ? -11.895 4.457 0.928 1.00 88.56 335 ALA A C 1
ATOM 2554 O O . ALA A 1 335 ? -12.231 5.568 0.521 1.00 88.56 335 ALA A O 1
ATOM 2555 N N . LEU A 1 336 ? -12.779 3.481 1.168 1.00 91.38 336 LEU A N 1
ATOM 2556 C CA . LEU A 1 336 ? -14.230 3.604 0.984 1.00 91.38 336 LEU A CA 1
ATOM 2557 C C . LEU A 1 336 ? -14.834 4.606 1.964 1.00 91.38 336 LEU A C 1
ATOM 2559 O O . LEU A 1 336 ? -15.561 5.502 1.545 1.00 91.38 336 LEU A O 1
ATOM 2563 N N . ARG A 1 337 ? -14.471 4.529 3.249 1.00 88.00 337 ARG A N 1
ATOM 2564 C CA . ARG A 1 337 ? -14.919 5.490 4.263 1.00 88.00 337 ARG A CA 1
ATOM 2565 C C . ARG A 1 337 ? -14.547 6.910 3.862 1.00 88.00 337 ARG A C 1
ATOM 2567 O O . ARG A 1 337 ? -15.390 7.798 3.889 1.00 88.00 337 ARG A O 1
ATOM 2574 N N . ASN A 1 338 ? -13.283 7.133 3.502 1.00 87.69 338 ASN A N 1
ATOM 2575 C CA . ASN A 1 338 ? -12.814 8.457 3.109 1.00 87.69 338 ASN A CA 1
ATOM 2576 C C . ASN A 1 338 ? -13.504 8.927 1.820 1.00 87.69 338 ASN A C 1
ATOM 2578 O O . ASN A 1 338 ? -13.837 10.100 1.715 1.00 87.69 338 ASN A O 1
ATOM 2582 N N . HIS A 1 339 ? -13.756 8.022 0.869 1.00 92.19 339 HIS A N 1
ATOM 2583 C CA . HIS A 1 339 ? -14.518 8.331 -0.337 1.00 92.19 339 HIS A CA 1
ATOM 2584 C C . HIS A 1 339 ? -15.941 8.802 -0.005 1.00 92.19 339 HIS A C 1
ATOM 2586 O O . HIS A 1 339 ? -16.328 9.900 -0.398 1.00 92.19 339 HIS A O 1
ATOM 2592 N N . PHE A 1 340 ? -16.704 8.008 0.747 1.00 92.25 340 PHE A N 1
ATOM 2593 C CA . PHE A 1 340 ? -18.106 8.302 1.052 1.00 92.25 340 PHE A CA 1
ATOM 2594 C C . PHE A 1 340 ? -18.292 9.407 2.096 1.00 92.25 340 PHE A C 1
ATOM 2596 O O . PHE A 1 340 ? -19.370 9.986 2.176 1.00 92.25 340 PHE A O 1
ATOM 2603 N N . LYS A 1 341 ? -17.247 9.755 2.856 1.00 85.00 341 LYS A N 1
ATOM 2604 C CA . LYS A 1 341 ? -17.225 10.985 3.656 1.00 85.00 341 LYS A CA 1
ATOM 2605 C C . LYS A 1 341 ? -17.293 12.233 2.767 1.00 85.00 341 LYS A C 1
ATOM 2607 O O . LYS A 1 341 ? -17.976 13.188 3.117 1.00 85.00 341 LYS A O 1
ATOM 2612 N N . ASP A 1 342 ? -16.598 12.217 1.631 1.00 84.88 342 ASP A N 1
ATOM 2613 C CA . ASP A 1 342 ? -16.550 13.353 0.701 1.00 84.88 342 ASP A CA 1
ATOM 2614 C C . ASP A 1 342 ? -17.684 13.322 -0.337 1.00 84.88 342 ASP A C 1
ATOM 2616 O O . ASP A 1 342 ? -18.058 14.358 -0.885 1.00 84.88 342 ASP A O 1
ATOM 2620 N N . ALA A 1 343 ? -18.226 12.137 -0.620 1.00 89.69 343 ALA A N 1
ATOM 2621 C CA . ALA A 1 343 ? -19.348 11.921 -1.526 1.00 89.69 343 ALA A CA 1
ATOM 2622 C C . ALA A 1 343 ? -20.410 11.033 -0.855 1.00 89.69 343 ALA A C 1
ATOM 2624 O O . ALA A 1 343 ? -20.429 9.825 -1.099 1.00 89.69 343 ALA A O 1
ATOM 2625 N N . PRO A 1 344 ? -21.277 11.605 0.004 1.00 89.81 344 PRO A N 1
ATOM 2626 C CA . PRO A 1 344 ? -22.305 10.847 0.712 1.00 89.81 344 PRO A CA 1
ATOM 2627 C C . PRO A 1 344 ? -23.213 10.058 -0.237 1.00 89.81 344 PRO A C 1
ATOM 2629 O O . PRO A 1 344 ? -23.603 10.553 -1.295 1.00 89.81 344 PRO A O 1
ATOM 2632 N N . SER A 1 345 ? -23.567 8.835 0.160 1.00 92.00 345 SER A N 1
ATOM 2633 C CA . SER A 1 345 ? -24.400 7.921 -0.625 1.00 92.00 345 SER A CA 1
ATOM 2634 C C . SER A 1 345 ? -25.336 7.140 0.290 1.00 92.00 345 SER A C 1
ATOM 2636 O O . SER A 1 345 ? -24.883 6.473 1.218 1.00 92.00 345 SER A O 1
ATOM 2638 N N . ALA A 1 346 ? -26.638 7.166 -0.010 1.00 92.69 346 ALA A N 1
ATOM 2639 C CA . ALA A 1 346 ? -27.633 6.379 0.722 1.00 92.69 346 ALA A CA 1
ATOM 2640 C C . ALA A 1 346 ? -27.355 4.869 0.625 1.00 92.69 346 ALA A C 1
ATOM 2642 O O . ALA A 1 346 ? -27.511 4.146 1.604 1.00 92.69 346 ALA A O 1
ATOM 2643 N N . LYS A 1 347 ? -26.857 4.406 -0.529 1.00 92.81 347 LYS A N 1
ATOM 2644 C CA . LYS A 1 347 ? -26.465 3.004 -0.736 1.00 92.81 347 LYS A CA 1
ATOM 2645 C C . LYS A 1 347 ? -25.270 2.620 0.122 1.00 92.81 347 LYS A C 1
ATOM 2647 O O . LYS A 1 347 ? -25.231 1.516 0.648 1.00 92.81 347 LYS A O 1
ATOM 2652 N N . ALA A 1 348 ? -24.298 3.521 0.263 1.00 92.50 348 ALA A N 1
ATOM 2653 C CA . ALA A 1 348 ? -23.163 3.282 1.144 1.00 92.50 348 ALA A CA 1
ATOM 2654 C C . ALA A 1 348 ? -23.594 3.238 2.614 1.00 92.50 348 ALA A C 1
ATOM 2656 O O . ALA A 1 348 ? -23.136 2.360 3.334 1.00 92.50 348 ALA A O 1
ATOM 2657 N N . ILE A 1 349 ? -24.497 4.128 3.042 1.00 93.12 349 ILE A N 1
ATOM 2658 C CA . ILE A 1 349 ? -25.069 4.116 4.399 1.00 93.12 349 ILE A CA 1
ATOM 2659 C C . ILE A 1 349 ? -25.742 2.768 4.681 1.00 93.12 349 ILE A C 1
ATOM 2661 O O . ILE A 1 349 ? -25.428 2.129 5.683 1.00 93.12 349 ILE A O 1
ATOM 2665 N N . GLU A 1 350 ? -26.606 2.306 3.775 1.00 93.31 350 GLU A N 1
ATOM 2666 C CA . GLU A 1 350 ? -27.300 1.020 3.899 1.00 93.31 350 GLU A CA 1
ATOM 2667 C C . GLU A 1 350 ? -26.317 -0.162 3.914 1.00 93.31 350 GLU A C 1
ATOM 2669 O O . GLU A 1 350 ? -26.407 -1.040 4.773 1.00 93.31 350 GLU A O 1
ATOM 2674 N N . ALA A 1 351 ? -25.318 -0.151 3.027 1.00 92.56 351 ALA A N 1
ATOM 2675 C CA . ALA A 1 351 ? -24.308 -1.201 2.964 1.00 92.56 351 ALA A CA 1
ATOM 2676 C C . ALA A 1 351 ? -23.411 -1.230 4.213 1.00 92.56 351 ALA A C 1
ATOM 2678 O O . ALA A 1 351 ? -23.112 -2.306 4.720 1.00 92.56 351 ALA A O 1
ATOM 2679 N N . TYR A 1 352 ? -23.022 -0.073 4.758 1.00 92.31 352 TYR A N 1
ATOM 2680 C CA . TYR A 1 352 ? -22.261 0.004 6.007 1.00 92.31 352 TYR A CA 1
ATOM 2681 C C . TYR A 1 352 ? -23.081 -0.456 7.214 1.00 92.31 352 TYR A C 1
ATOM 2683 O O . TYR A 1 352 ? -22.544 -1.163 8.063 1.00 92.31 352 TYR A O 1
ATOM 2691 N N . ALA A 1 353 ? -24.369 -0.108 7.279 1.00 93.19 353 ALA A N 1
ATOM 2692 C CA . ALA A 1 353 ? -25.270 -0.586 8.326 1.00 93.19 353 ALA A CA 1
ATOM 2693 C C . ALA A 1 353 ? -25.416 -2.116 8.293 1.00 93.19 353 ALA A C 1
ATOM 2695 O O . ALA A 1 353 ? -25.315 -2.775 9.331 1.00 93.19 353 ALA A O 1
ATOM 2696 N N . ALA A 1 354 ? -25.608 -2.684 7.097 1.00 93.12 354 ALA A N 1
ATOM 2697 C CA . ALA A 1 354 ? -25.699 -4.126 6.897 1.00 93.12 354 ALA A CA 1
ATOM 2698 C C . ALA A 1 354 ? -24.372 -4.832 7.210 1.00 93.12 354 ALA A C 1
ATOM 2700 O O . ALA A 1 354 ? -24.361 -5.847 7.904 1.00 93.12 354 ALA A O 1
ATOM 2701 N N . ALA A 1 355 ? -23.249 -4.273 6.752 1.00 91.12 355 ALA A N 1
ATOM 2702 C CA . ALA A 1 355 ? -21.928 -4.833 7.001 1.00 91.12 355 ALA A CA 1
ATOM 2703 C C . ALA A 1 355 ? -21.573 -4.816 8.494 1.00 91.12 355 ALA A C 1
ATOM 2705 O O . ALA A 1 355 ? -21.081 -5.812 9.009 1.00 91.12 355 ALA A O 1
ATOM 2706 N N . PHE A 1 356 ? -21.888 -3.736 9.212 1.00 91.69 356 PHE A N 1
ATOM 2707 C CA . PHE A 1 356 ? -21.698 -3.670 10.661 1.00 91.69 356 PHE A CA 1
ATOM 2708 C C . PHE A 1 356 ? -22.544 -4.711 11.407 1.00 91.69 356 PHE A C 1
ATOM 2710 O O . PHE A 1 356 ? -22.057 -5.334 12.342 1.00 91.69 356 PHE A O 1
ATOM 2717 N N . ALA A 1 357 ? -23.792 -4.938 10.983 1.00 92.00 357 ALA A N 1
ATOM 2718 C CA . ALA A 1 357 ? -24.668 -5.932 11.607 1.00 92.00 357 ALA A CA 1
ATOM 2719 C C . ALA A 1 357 ? -24.191 -7.383 11.411 1.00 92.00 357 ALA A C 1
ATOM 2721 O O . ALA A 1 357 ? -24.505 -8.239 12.234 1.00 92.00 357 ALA A O 1
ATOM 2722 N N . ALA A 1 358 ? -23.469 -7.656 10.323 1.00 89.94 358 ALA A N 1
ATOM 2723 C CA . ALA A 1 358 ? -22.989 -8.989 9.963 1.00 89.94 358 ALA A CA 1
ATOM 2724 C C . ALA A 1 358 ? -21.506 -9.231 10.297 1.00 89.94 358 ALA A C 1
ATOM 2726 O O . ALA A 1 358 ? -21.024 -10.340 10.091 1.00 89.94 358 ALA A O 1
ATOM 2727 N N . ALA A 1 359 ? -20.775 -8.213 10.758 1.00 86.31 359 ALA A N 1
ATOM 2728 C CA . ALA A 1 359 ? -19.345 -8.315 11.025 1.00 86.31 359 ALA A CA 1
ATOM 2729 C C . ALA A 1 359 ? -19.042 -9.127 12.293 1.00 86.31 359 ALA A C 1
ATOM 2731 O O . ALA A 1 359 ? -19.771 -9.062 13.288 1.00 86.31 359 ALA A O 1
ATOM 2732 N N . ASP A 1 360 ? -17.904 -9.820 12.280 1.00 85.31 360 ASP A N 1
ATOM 2733 C CA . ASP A 1 360 ? -17.354 -10.456 13.470 1.00 85.31 360 ASP A CA 1
ATOM 2734 C C . ASP A 1 360 ? -17.042 -9.417 14.555 1.00 85.31 360 ASP A C 1
ATOM 2736 O O . ASP A 1 360 ? -16.631 -8.285 14.280 1.00 85.31 360 ASP A O 1
ATOM 2740 N N . GLN A 1 361 ? -17.196 -9.813 15.824 1.00 88.38 361 GLN A N 1
ATOM 2741 C CA . GLN A 1 361 ? -17.062 -8.897 16.965 1.00 88.38 361 GLN A CA 1
ATOM 2742 C C . GLN A 1 361 ? -15.709 -8.160 16.983 1.00 88.38 361 GLN A C 1
ATOM 2744 O O . GLN A 1 361 ? -15.650 -6.979 17.322 1.00 88.38 361 GLN A O 1
ATOM 2749 N N . GLN A 1 362 ? -14.632 -8.829 16.557 1.00 81.81 362 GLN A N 1
ATOM 2750 C CA . GLN A 1 362 ? -13.273 -8.271 16.523 1.00 81.81 362 GLN A CA 1
ATOM 2751 C C . GLN A 1 362 ? -13.120 -7.101 15.529 1.00 81.81 362 GLN A C 1
ATOM 2753 O O . GLN A 1 362 ? -12.222 -6.266 15.691 1.00 81.81 362 GLN A O 1
ATOM 2758 N N . ASP A 1 363 ? -14.031 -6.993 14.560 1.00 81.19 363 ASP A N 1
ATOM 2759 C CA . ASP A 1 363 ? -13.921 -6.086 13.416 1.00 81.19 363 ASP A CA 1
ATOM 2760 C C . ASP A 1 363 ? -14.809 -4.849 13.557 1.00 81.19 363 ASP A C 1
ATOM 2762 O O . ASP A 1 363 ? -14.578 -3.832 12.892 1.00 81.19 363 ASP A O 1
ATOM 2766 N N . LEU A 1 364 ? -15.795 -4.896 14.461 1.00 87.88 364 LEU A N 1
ATOM 2767 C CA . LEU A 1 364 ? -16.802 -3.848 14.649 1.00 87.88 364 LEU A CA 1
ATOM 2768 C C . LEU A 1 364 ? -16.181 -2.459 14.874 1.00 87.88 364 LEU A C 1
ATOM 2770 O O . LEU A 1 364 ? -16.683 -1.463 14.350 1.00 87.88 364 LEU A O 1
ATOM 2774 N N . LYS A 1 365 ? -15.048 -2.372 15.584 1.00 86.56 365 LYS A N 1
ATOM 2775 C CA . LYS A 1 365 ? -14.366 -1.091 15.853 1.00 86.56 365 LYS A CA 1
ATOM 2776 C C . LYS A 1 365 ? -13.901 -0.359 14.594 1.00 86.56 365 LYS A C 1
ATOM 2778 O O . LYS A 1 365 ? -13.855 0.869 14.579 1.00 86.56 365 LYS A O 1
ATOM 2783 N N . SER A 1 366 ? -13.608 -1.077 13.510 1.00 84.31 366 SER A N 1
ATOM 2784 C CA . SER A 1 366 ? -13.151 -0.469 12.255 1.00 84.31 366 SER A CA 1
ATOM 2785 C C . SER A 1 366 ? -14.212 0.435 11.618 1.00 84.31 366 SER A C 1
ATOM 2787 O O . SER A 1 366 ? -13.866 1.390 10.916 1.00 84.31 366 SER A O 1
ATOM 2789 N N . TYR A 1 367 ? -15.493 0.175 11.897 1.00 89.69 367 TYR A N 1
ATOM 2790 C CA . TYR A 1 367 ? -16.640 0.896 11.342 1.00 89.69 367 TYR A CA 1
ATOM 2791 C C . TYR A 1 367 ? -16.898 2.254 12.011 1.00 89.69 367 TYR A C 1
ATOM 2793 O O . TYR A 1 367 ? -17.548 3.115 11.408 1.00 89.69 367 TYR A O 1
ATOM 2801 N N . ALA A 1 368 ? -16.339 2.487 13.207 1.00 90.06 368 ALA A N 1
ATOM 2802 C CA . ALA A 1 368 ? -16.579 3.679 14.023 1.00 90.06 368 ALA A CA 1
ATOM 2803 C C . ALA A 1 368 ? -16.403 4.981 13.233 1.00 90.06 368 ALA A C 1
ATOM 2805 O O . ALA A 1 368 ? -17.287 5.835 13.202 1.00 90.06 368 ALA A O 1
ATOM 2806 N N . GLY A 1 369 ? -15.295 5.098 12.493 1.00 88.00 369 GLY A N 1
ATOM 2807 C CA . GLY A 1 369 ? -14.984 6.315 11.744 1.00 88.00 369 GLY A CA 1
AT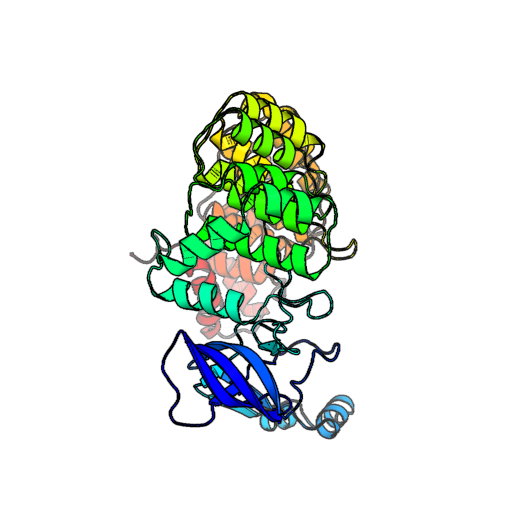OM 2808 C C . GLY A 1 369 ? -15.986 6.666 10.636 1.00 88.00 369 GLY A C 1
ATOM 2809 O O . GLY A 1 369 ? -16.006 7.817 10.206 1.00 88.00 369 GLY A O 1
ATOM 2810 N N . TYR A 1 370 ? -16.772 5.705 10.135 1.00 90.06 370 TYR A N 1
ATOM 2811 C CA . TYR A 1 370 ? -17.842 5.985 9.170 1.00 90.06 370 TYR A CA 1
ATOM 2812 C C . TYR A 1 370 ? -19.176 6.239 9.874 1.00 90.06 370 TYR A C 1
ATOM 2814 O O . TYR A 1 370 ? -19.814 7.262 9.615 1.00 90.06 370 TYR A O 1
ATOM 2822 N N . MET A 1 371 ? -19.573 5.332 10.775 1.00 92.31 371 MET A N 1
ATOM 2823 C CA . MET A 1 371 ? -20.884 5.356 11.439 1.00 92.31 371 MET A CA 1
ATOM 2824 C C . MET A 1 371 ? -21.048 6.521 12.416 1.00 92.31 371 MET A C 1
ATOM 2826 O O . MET A 1 371 ? -22.150 7.030 12.576 1.00 92.31 371 MET A O 1
ATOM 2830 N N . LEU A 1 372 ? -19.961 6.967 13.050 1.00 92.69 372 LEU A N 1
ATOM 2831 C CA . LEU A 1 372 ? -19.983 8.088 13.994 1.00 92.69 372 LEU A CA 1
ATOM 2832 C C . LEU A 1 372 ? -19.689 9.435 13.329 1.00 92.69 372 LEU A C 1
ATOM 2834 O O . LEU A 1 372 ? -19.678 10.462 13.997 1.00 92.69 372 LEU A O 1
ATOM 2838 N N . SER A 1 373 ? -19.436 9.465 12.019 1.00 89.81 373 SER A N 1
ATOM 2839 C 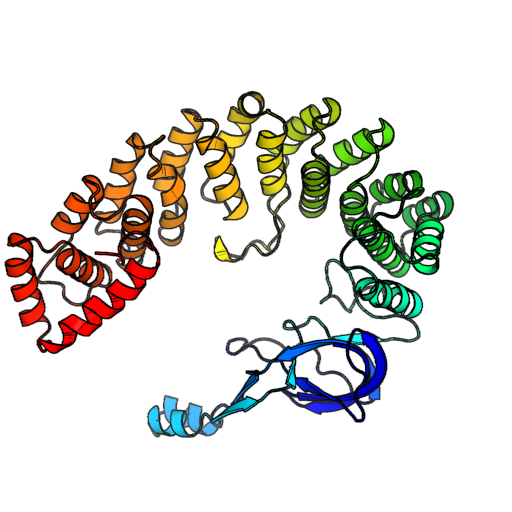CA . SER A 1 373 ? -19.214 10.737 11.334 1.00 89.81 373 SER A CA 1
ATOM 2840 C C . SER A 1 373 ? -20.493 11.575 11.304 1.00 89.81 373 SER A C 1
ATOM 2842 O O . SER A 1 373 ? -21.596 11.042 11.193 1.00 89.81 373 SER A O 1
ATOM 2844 N N . GLU A 1 374 ? -20.345 12.898 11.342 1.00 87.19 374 GLU A N 1
ATOM 2845 C CA . GLU A 1 374 ? -21.490 13.817 11.374 1.00 87.19 374 GLU A CA 1
ATOM 2846 C C . GLU A 1 374 ? -22.435 13.649 10.175 1.00 87.19 374 GLU A C 1
ATOM 2848 O O . GLU A 1 374 ? -23.654 13.732 10.313 1.00 87.19 374 GLU A O 1
ATOM 2853 N N . ALA A 1 375 ? -21.879 13.324 9.005 1.00 85.44 375 ALA A N 1
ATOM 2854 C CA . ALA A 1 375 ? -22.646 13.061 7.790 1.00 85.44 375 ALA A CA 1
ATOM 2855 C C . ALA A 1 375 ? -23.539 11.808 7.884 1.00 85.44 375 ALA A C 1
ATOM 2857 O O . ALA A 1 375 ? -24.500 11.703 7.128 1.00 85.44 375 ALA A O 1
ATOM 2858 N N . ASN A 1 376 ? -23.241 10.883 8.803 1.00 88.94 376 ASN A N 1
ATOM 2859 C CA . ASN A 1 376 ? -23.922 9.596 8.946 1.00 88.94 376 ASN A CA 1
ATOM 2860 C C . ASN A 1 376 ? -24.496 9.401 10.356 1.00 88.94 376 ASN A C 1
ATOM 2862 O O . ASN A 1 376 ? -24.599 8.270 10.828 1.00 88.94 376 ASN A O 1
ATOM 2866 N N . LYS A 1 377 ? -24.866 10.489 11.044 1.00 86.44 377 LYS A N 1
ATOM 2867 C CA . LYS A 1 377 ? -25.361 10.439 12.430 1.00 86.44 377 LYS A CA 1
ATOM 2868 C C . LYS A 1 377 ? -26.543 9.483 12.646 1.00 86.44 377 LYS A C 1
ATOM 2870 O O . LYS A 1 377 ? -26.695 8.947 13.737 1.00 86.44 377 LYS A O 1
ATOM 2875 N N . ASP A 1 378 ? -27.320 9.202 11.601 1.00 89.94 378 ASP A N 1
ATOM 2876 C CA . ASP A 1 378 ? -28.441 8.255 11.635 1.00 89.94 378 ASP A CA 1
ATOM 2877 C C . ASP A 1 378 ? -27.995 6.801 11.896 1.00 89.94 378 ASP A C 1
ATOM 2879 O O . ASP A 1 378 ? -28.801 5.970 12.307 1.00 89.94 378 ASP A O 1
ATOM 2883 N N . LEU A 1 379 ? -26.705 6.489 11.712 1.00 93.75 379 LEU A N 1
ATOM 2884 C CA . LEU A 1 379 ? -26.109 5.192 12.048 1.00 93.75 379 LEU A CA 1
ATOM 2885 C C . LEU A 1 379 ? -25.655 5.095 13.514 1.00 93.75 379 LEU A C 1
ATOM 2887 O O . LEU A 1 379 ? -25.409 3.988 14.004 1.00 93.75 379 LEU A O 1
ATOM 2891 N N . ARG A 1 380 ? -25.559 6.217 14.245 1.00 94.62 380 ARG A N 1
ATOM 2892 C CA . ARG A 1 380 ? -25.114 6.230 15.650 1.00 94.62 380 ARG A CA 1
ATOM 2893 C C . ARG A 1 380 ? -25.966 5.329 16.551 1.00 94.62 380 ARG A C 1
ATOM 2895 O O . ARG A 1 380 ? -25.363 4.561 17.301 1.00 94.62 380 ARG A O 1
ATOM 2902 N N . PRO A 1 381 ? -27.316 5.310 16.471 1.00 96.25 381 PRO A N 1
ATOM 2903 C CA . PRO A 1 381 ? -28.122 4.433 17.319 1.00 96.25 381 PRO A CA 1
ATOM 2904 C C . PRO A 1 381 ? -27.743 2.954 17.187 1.00 96.25 381 PRO A C 1
ATOM 2906 O O . PRO A 1 381 ? -27.662 2.256 18.195 1.00 96.25 381 PRO A O 1
ATOM 2909 N N . GLN A 1 382 ? -27.443 2.487 15.969 1.00 96.50 382 GLN A N 1
ATOM 2910 C CA . GLN A 1 382 ? -26.997 1.112 15.727 1.00 96.50 382 GLN A CA 1
ATOM 2911 C C . GLN A 1 382 ? -25.630 0.844 16.375 1.00 96.50 382 GLN A C 1
ATOM 2913 O O . GLN A 1 382 ? -25.444 -0.185 17.026 1.00 96.50 382 GLN A O 1
ATOM 2918 N N . TYR A 1 383 ? -24.690 1.784 16.252 1.00 97.12 383 TYR A N 1
ATOM 2919 C CA . TYR A 1 383 ? -23.361 1.666 16.855 1.00 97.12 383 TYR A CA 1
ATOM 2920 C C . TYR A 1 383 ? -23.423 1.649 18.394 1.00 97.12 383 TYR A C 1
ATOM 2922 O O . TYR A 1 383 ? -22.839 0.782 19.045 1.00 97.12 383 TYR A O 1
ATOM 2930 N N . PHE A 1 384 ? -24.187 2.561 19.004 1.00 97.31 384 PHE A N 1
ATOM 2931 C CA . PHE A 1 384 ? -24.344 2.618 20.461 1.00 97.31 384 PHE A CA 1
ATOM 2932 C C . PHE A 1 384 ? -25.186 1.465 21.024 1.00 97.31 384 PHE A C 1
ATOM 2934 O O . PHE A 1 384 ? -24.965 1.056 22.166 1.00 97.31 384 PHE A O 1
ATOM 2941 N N . ALA A 1 385 ? -26.108 0.894 20.241 1.00 96.75 385 ALA A N 1
ATOM 2942 C CA . ALA A 1 385 ? -26.792 -0.344 20.606 1.00 96.75 385 ALA A CA 1
ATOM 2943 C C . ALA A 1 385 ? -25.808 -1.520 20.712 1.00 96.75 385 ALA A C 1
ATOM 2945 O O . ALA A 1 385 ? -25.901 -2.292 21.664 1.00 96.75 385 ALA A O 1
ATOM 2946 N N . ALA A 1 386 ? -24.820 -1.612 19.813 1.00 96.69 386 ALA A N 1
ATOM 2947 C CA . ALA A 1 386 ? -23.776 -2.633 19.895 1.00 96.69 386 ALA A CA 1
ATOM 2948 C C . ALA A 1 386 ? -22.939 -2.496 21.178 1.00 96.69 386 ALA A C 1
ATOM 2950 O O . ALA A 1 386 ? -22.739 -3.482 21.879 1.00 96.69 386 ALA A O 1
ATOM 2951 N N . ILE A 1 387 ? -22.540 -1.279 21.572 1.00 96.69 387 ILE A N 1
ATOM 2952 C CA . ILE A 1 387 ? -21.834 -1.056 22.853 1.00 96.69 387 ILE A CA 1
ATOM 2953 C C . ILE A 1 387 ? -22.662 -1.570 24.048 1.00 96.69 387 ILE A C 1
ATOM 2955 O O . ILE A 1 387 ? -22.119 -2.098 25.022 1.00 96.69 387 ILE A O 1
ATOM 2959 N N . LYS A 1 388 ? -23.989 -1.422 23.994 1.00 95.19 388 LYS A N 1
ATOM 2960 C CA . LYS A 1 388 ? -24.914 -1.840 25.059 1.00 95.19 388 LYS A CA 1
ATOM 2961 C C . LYS A 1 388 ? -25.291 -3.324 24.997 1.00 95.19 388 LYS A C 1
ATOM 2963 O O . LYS A 1 388 ? -25.913 -3.803 25.940 1.00 95.19 388 LYS A O 1
ATOM 2968 N N . ASN A 1 389 ? -24.912 -4.046 23.944 1.00 94.81 389 ASN A N 1
ATOM 2969 C CA . ASN A 1 389 ? -25.256 -5.450 23.778 1.00 94.81 389 ASN A CA 1
ATOM 2970 C C . ASN A 1 389 ? -24.422 -6.332 24.723 1.00 94.81 389 ASN A C 1
ATOM 2972 O O . ASN A 1 389 ? -23.224 -6.509 24.516 1.00 94.81 389 ASN A O 1
ATOM 2976 N N . ASP A 1 390 ? -25.066 -6.898 25.747 1.00 90.06 390 ASP A N 1
ATOM 2977 C CA . ASP A 1 390 ? -24.429 -7.794 26.720 1.00 90.06 390 ASP A CA 1
ATOM 2978 C C . ASP A 1 390 ? -24.028 -9.165 26.112 1.00 90.06 390 ASP A C 1
ATOM 2980 O O . ASP A 1 390 ? -23.322 -9.924 26.771 1.00 90.06 390 ASP A O 1
ATOM 2984 N N . GLU A 1 391 ? -24.405 -9.473 24.862 1.00 93.00 391 GLU A N 1
ATOM 2985 C CA . GLU A 1 391 ? -23.930 -10.656 24.116 1.00 93.00 391 GLU A CA 1
ATOM 2986 C C . GLU A 1 391 ? -22.544 -10.461 23.470 1.00 93.00 391 GLU A C 1
ATOM 2988 O O . GLU A 1 391 ? -21.888 -11.436 23.092 1.00 93.00 391 GLU A O 1
ATOM 2993 N N . LEU A 1 392 ? -22.082 -9.213 23.318 1.00 93.56 392 LEU A N 1
ATOM 2994 C CA . LEU A 1 392 ? -20.729 -8.937 22.837 1.00 93.56 392 LEU A CA 1
ATOM 2995 C C . LEU A 1 392 ? -19.711 -9.109 23.965 1.00 93.56 392 LEU A C 1
ATOM 2997 O O . LEU A 1 392 ? -19.970 -8.738 25.113 1.00 93.56 392 LEU A O 1
ATOM 3001 N N . ALA A 1 393 ? -18.519 -9.598 23.617 1.00 92.69 393 ALA A N 1
ATOM 3002 C CA . ALA A 1 393 ? -17.408 -9.679 24.557 1.00 92.69 393 ALA A CA 1
ATOM 3003 C C . ALA A 1 393 ? -17.092 -8.302 25.167 1.00 92.69 393 ALA A C 1
ATOM 3005 O O . ALA A 1 393 ? -17.155 -7.267 24.491 1.00 92.69 393 ALA A O 1
ATOM 3006 N N . ASP A 1 394 ? -16.719 -8.298 26.445 1.00 87.44 394 ASP A N 1
ATOM 3007 C CA . ASP A 1 394 ? -16.440 -7.087 27.220 1.00 87.44 394 ASP A CA 1
ATOM 3008 C C . ASP A 1 394 ? -15.329 -6.240 26.571 1.00 87.44 394 ASP A C 1
ATOM 3010 O O . ASP A 1 394 ? -15.449 -5.019 26.470 1.00 87.44 394 ASP A O 1
ATOM 3014 N N . GLU A 1 395 ? -14.304 -6.895 26.018 1.00 87.75 395 GLU A N 1
ATOM 3015 C CA . GLU A 1 395 ? -13.215 -6.276 25.259 1.00 87.75 395 GLU A CA 1
ATOM 3016 C C . GLU A 1 395 ? -13.702 -5.583 23.981 1.00 87.75 395 GLU A C 1
ATOM 3018 O O . GLU A 1 395 ? -13.252 -4.481 23.664 1.00 87.75 395 GLU A O 1
ATOM 3023 N N . THR A 1 396 ? -14.651 -6.193 23.267 1.00 91.94 396 THR A N 1
ATOM 3024 C CA . THR A 1 396 ? -15.223 -5.618 22.040 1.00 91.94 396 THR A CA 1
ATOM 3025 C C . THR A 1 396 ? -16.001 -4.350 22.364 1.00 91.94 396 THR A C 1
ATOM 3027 O O . THR A 1 396 ? -15.826 -3.315 21.724 1.00 91.94 396 THR A O 1
ATOM 3030 N N . ARG A 1 397 ? -16.845 -4.402 23.396 1.00 95.25 397 ARG A N 1
ATOM 3031 C CA . ARG A 1 397 ? -17.644 -3.252 23.839 1.00 95.25 397 ARG A CA 1
ATOM 3032 C C . ARG A 1 397 ? -16.761 -2.124 24.366 1.00 95.25 397 ARG A C 1
ATOM 3034 O O . ARG A 1 397 ? -17.044 -0.957 24.094 1.00 95.25 397 ARG A O 1
ATOM 3041 N N . TYR A 1 398 ? -15.687 -2.470 25.082 1.00 91.31 398 TYR A N 1
ATOM 3042 C CA . TYR A 1 398 ? -14.647 -1.533 25.504 1.00 91.31 398 TYR A CA 1
ATOM 3043 C C . TYR A 1 398 ? -14.026 -0.821 24.298 1.00 91.31 398 TYR A C 1
ATOM 3045 O O . TYR A 1 398 ? -13.991 0.409 24.275 1.00 91.31 398 TYR A O 1
ATOM 3053 N N . ASP A 1 399 ? -13.598 -1.572 23.280 1.00 89.94 399 ASP A N 1
ATOM 3054 C CA . ASP A 1 399 ? -13.007 -1.008 22.066 1.00 89.94 399 ASP A CA 1
ATOM 3055 C C . ASP A 1 399 ? -13.988 -0.083 21.332 1.00 89.94 399 ASP A C 1
ATOM 3057 O O . ASP A 1 399 ? -13.614 1.023 20.943 1.00 89.94 399 ASP A O 1
ATOM 3061 N N . LEU A 1 400 ? -15.257 -0.484 21.200 1.00 95.31 400 LEU A N 1
ATOM 3062 C CA . LEU A 1 400 ? -16.288 0.334 20.557 1.00 95.31 400 LEU A CA 1
ATOM 3063 C C . LEU A 1 400 ? -16.536 1.657 21.292 1.00 95.31 400 LEU A C 1
ATOM 3065 O O . LEU A 1 400 ? -16.623 2.705 20.643 1.00 95.31 400 LEU A O 1
ATOM 3069 N N . LEU A 1 401 ? -16.633 1.623 22.628 1.00 95.12 401 LEU A N 1
ATOM 3070 C CA . LEU A 1 401 ? -16.796 2.824 23.450 1.00 95.12 401 LEU A CA 1
ATOM 3071 C C . LEU A 1 401 ? -15.559 3.724 23.371 1.00 95.12 401 LEU A C 1
ATOM 3073 O O . LEU A 1 401 ? -15.699 4.941 23.264 1.00 95.12 401 LEU A O 1
ATOM 3077 N N . ARG A 1 402 ? -14.357 3.139 23.387 1.00 91.94 402 ARG A N 1
ATOM 3078 C CA . ARG A 1 402 ? -13.093 3.875 23.263 1.00 91.94 402 ARG A CA 1
ATOM 3079 C C . ARG A 1 402 ? -13.014 4.634 21.937 1.00 91.94 402 ARG A C 1
ATOM 3081 O O . ARG A 1 402 ? -12.661 5.810 21.940 1.00 91.94 402 ARG A O 1
ATOM 3088 N N . GLU A 1 403 ? -13.380 4.000 20.822 1.00 92.25 403 GLU A N 1
ATOM 3089 C CA . GLU A 1 403 ? -13.440 4.674 19.516 1.00 92.25 403 GLU A CA 1
ATOM 3090 C C . GLU A 1 403 ? -14.508 5.782 19.490 1.00 92.25 403 GLU A C 1
ATOM 3092 O O . GLU A 1 403 ? -14.260 6.856 18.943 1.00 92.25 403 GLU A O 1
ATOM 3097 N N . ALA A 1 404 ? -15.670 5.572 20.121 1.00 94.75 404 ALA A N 1
ATOM 3098 C CA . ALA A 1 404 ? -16.716 6.594 20.190 1.00 94.75 404 ALA A CA 1
ATOM 3099 C C . ALA A 1 404 ? -16.277 7.839 20.966 1.00 94.75 404 ALA A C 1
ATOM 3101 O O . ALA A 1 404 ? -16.427 8.953 20.466 1.00 94.75 404 ALA A O 1
ATOM 3102 N N . VAL A 1 405 ? -15.679 7.653 22.146 1.00 90.69 405 VAL A N 1
ATOM 3103 C CA . VAL A 1 405 ? -15.121 8.752 22.947 1.00 90.69 405 VAL A CA 1
ATOM 3104 C C . VAL A 1 405 ? -14.041 9.497 22.161 1.00 90.69 405 VAL A C 1
ATOM 3106 O O . VAL A 1 405 ? -14.041 10.724 22.147 1.00 90.69 405 VAL A O 1
ATOM 3109 N N . GLY A 1 406 ? -13.156 8.774 21.468 1.00 86.38 406 GLY A N 1
ATOM 3110 C CA . GLY A 1 406 ? -12.087 9.384 20.675 1.00 86.38 406 GLY A CA 1
ATOM 3111 C C . GLY A 1 406 ? -12.577 10.195 19.469 1.00 86.38 406 GLY A C 1
ATOM 3112 O O . GLY A 1 406 ? -11.922 11.159 19.084 1.00 86.38 406 GLY A O 1
ATOM 3113 N N . LEU A 1 407 ? -13.712 9.826 18.865 1.00 88.19 407 LEU A N 1
ATOM 3114 C CA . LEU A 1 407 ? -14.245 10.488 17.666 1.00 88.19 407 LEU A CA 1
ATOM 3115 C C . LEU A 1 407 ? -15.268 11.593 17.962 1.00 88.19 407 LEU A C 1
ATOM 3117 O O . LEU A 1 407 ? -15.357 12.539 17.180 1.00 88.19 407 LEU A O 1
ATOM 3121 N N . LEU A 1 408 ? -16.042 11.470 19.044 1.00 89.88 408 LEU A N 1
ATOM 3122 C CA . LEU A 1 408 ? -17.151 12.376 19.376 1.00 89.88 408 LEU A CA 1
ATOM 3123 C C . LEU A 1 408 ? -16.914 13.221 20.635 1.00 89.88 408 LEU A C 1
ATOM 3125 O O . LEU A 1 408 ? -17.626 14.200 20.836 1.00 89.88 408 LEU A O 1
ATOM 3129 N N . SER A 1 409 ? -15.901 12.897 21.446 1.00 85.31 409 SER A N 1
ATOM 3130 C CA . SER A 1 409 ? -15.696 13.417 22.807 1.00 85.31 409 SER A CA 1
ATOM 3131 C C . SER A 1 409 ? -16.724 12.913 23.832 1.00 85.31 409 SER A C 1
ATOM 3133 O O . SER A 1 409 ? -17.778 12.370 23.508 1.00 85.31 409 SER A O 1
ATOM 3135 N N . MET A 1 410 ? -16.405 13.079 25.118 1.00 83.25 410 MET A N 1
ATOM 3136 C CA . MET A 1 410 ? -17.270 12.713 26.246 1.00 83.25 410 MET A CA 1
ATOM 3137 C C . MET A 1 410 ? -18.476 13.643 26.428 1.00 83.25 410 MET A C 1
ATOM 3139 O O . MET A 1 410 ? -19.422 13.286 27.131 1.00 83.25 410 MET A O 1
ATOM 3143 N N . SER A 1 411 ? -18.424 14.847 25.854 1.00 82.69 411 SER A N 1
ATOM 3144 C CA . SER A 1 411 ? -19.521 15.814 25.915 1.00 82.69 411 SER A CA 1
ATOM 3145 C C . SER A 1 411 ? -20.644 15.520 24.921 1.00 82.69 411 SER A C 1
ATOM 3147 O O . SER A 1 411 ? -21.694 16.141 25.030 1.00 82.69 411 SER A O 1
ATOM 3149 N N . ASP A 1 412 ? -20.430 14.621 23.956 1.00 91.81 412 ASP A N 1
ATOM 3150 C CA . ASP A 1 412 ? -21.471 14.196 23.019 1.00 91.81 412 ASP A CA 1
ATOM 3151 C C . ASP A 1 412 ? -22.590 13.441 23.756 1.00 91.81 412 ASP A C 1
ATOM 3153 O O . ASP A 1 412 ? -22.328 12.601 24.623 1.00 91.81 412 ASP A O 1
ATOM 3157 N N . ASP A 1 413 ? -23.844 13.759 23.425 1.00 92.12 413 ASP A N 1
ATOM 3158 C CA . ASP A 1 413 ? -25.021 13.256 24.138 1.00 92.12 413 ASP A CA 1
ATOM 3159 C C . ASP A 1 413 ? -25.125 11.725 24.090 1.00 92.12 413 ASP A C 1
ATOM 3161 O O . ASP A 1 413 ? -25.426 11.097 25.112 1.00 92.12 413 ASP A O 1
ATOM 3165 N N . ASP A 1 414 ? -24.829 11.103 22.942 1.00 94.12 414 ASP A N 1
ATOM 3166 C CA . ASP A 1 414 ? -24.922 9.650 22.783 1.00 94.12 414 ASP A CA 1
ATOM 3167 C C . ASP A 1 414 ? -23.857 8.939 23.631 1.00 94.12 414 ASP A C 1
ATOM 3169 O O . ASP A 1 414 ? -24.132 7.927 24.295 1.00 94.12 414 ASP A O 1
ATOM 3173 N N . VAL A 1 415 ? -22.641 9.497 23.654 1.00 92.69 415 VAL A N 1
ATOM 3174 C CA . VAL A 1 415 ? -21.527 9.015 24.480 1.00 92.69 415 VAL A CA 1
ATOM 3175 C C . VAL A 1 415 ? -21.874 9.154 25.960 1.00 92.69 415 VAL A C 1
ATOM 3177 O O . VAL A 1 415 ? -21.788 8.181 26.714 1.00 92.69 415 VAL A O 1
ATOM 3180 N N . ASN A 1 416 ? -22.330 10.333 26.376 1.00 90.00 416 ASN A N 1
ATOM 3181 C CA . ASN A 1 416 ? -22.660 10.651 27.760 1.00 90.00 416 ASN A CA 1
ATOM 3182 C C . ASN A 1 416 ? -23.774 9.742 28.315 1.00 90.00 416 ASN A C 1
ATOM 3184 O O . ASN A 1 416 ? -23.638 9.145 29.395 1.00 90.00 416 ASN A O 1
ATOM 3188 N N . GLN A 1 417 ? -24.852 9.561 27.548 1.00 91.44 417 GLN A N 1
ATOM 3189 C CA . GLN A 1 417 ? -25.937 8.648 27.905 1.00 91.44 417 GLN A CA 1
ATOM 3190 C C . GLN A 1 417 ? -25.451 7.199 27.980 1.00 91.44 417 GLN A C 1
ATOM 3192 O O . GLN A 1 417 ? -25.826 6.458 28.894 1.00 91.44 417 GLN A O 1
ATOM 3197 N N . THR A 1 418 ? -24.585 6.789 27.052 1.00 94.06 418 THR A N 1
ATOM 3198 C CA . THR A 1 418 ? -24.041 5.430 27.019 1.00 94.06 418 THR A CA 1
ATOM 3199 C C . THR A 1 418 ? -23.165 5.145 28.237 1.00 94.06 418 THR A C 1
ATOM 3201 O O . THR A 1 418 ? -23.435 4.167 28.935 1.00 94.06 418 THR A O 1
ATOM 3204 N N . ILE A 1 419 ? -22.220 6.027 28.580 1.00 90.00 419 ILE A N 1
ATOM 3205 C CA . ILE A 1 419 ? -21.395 5.931 29.801 1.00 90.00 419 ILE A CA 1
ATOM 3206 C C . ILE A 1 419 ? -22.292 5.785 31.038 1.00 90.00 419 ILE A C 1
ATOM 3208 O O . ILE A 1 419 ? -22.096 4.888 31.858 1.00 90.00 419 ILE A O 1
ATOM 3212 N N . THR A 1 420 ? -23.326 6.626 31.141 1.00 87.06 420 THR A N 1
ATOM 3213 C CA . THR A 1 420 ? -24.263 6.616 32.273 1.00 87.06 420 THR A CA 1
ATOM 3214 C C . THR A 1 420 ? -25.030 5.293 32.379 1.00 87.06 420 THR A C 1
ATOM 3216 O O . THR A 1 420 ? -25.280 4.827 33.491 1.00 87.06 420 THR A O 1
ATOM 3219 N N . SER A 1 421 ? -25.396 4.691 31.243 1.00 90.62 421 SER A N 1
ATOM 3220 C CA . SER A 1 421 ? -26.162 3.437 31.180 1.00 90.62 421 SER A CA 1
ATOM 3221 C C . SER A 1 421 ? -25.332 2.176 31.437 1.00 90.62 421 SER A C 1
ATOM 3223 O O . SER A 1 421 ? -25.867 1.187 31.930 1.00 90.62 421 SER A O 1
ATOM 3225 N N . LEU A 1 422 ? -24.037 2.200 31.109 1.00 90.19 422 LEU A N 1
ATOM 3226 C CA . LEU A 1 422 ? -23.160 1.031 31.209 1.00 90.19 422 LEU A CA 1
ATOM 3227 C C . LEU A 1 422 ? -22.587 0.828 32.607 1.00 90.19 422 LEU A C 1
ATOM 3229 O O . LEU A 1 422 ? -22.190 -0.287 32.937 1.00 90.19 422 LEU A O 1
ATOM 3233 N N . PHE A 1 423 ? -22.508 1.886 33.418 1.00 86.94 423 PHE A N 1
ATOM 3234 C CA . PHE A 1 423 ? -21.852 1.793 34.713 1.00 86.94 423 PHE A CA 1
ATOM 3235 C C . PHE A 1 423 ? -22.621 0.879 35.668 1.00 86.94 423 PHE A C 1
ATOM 3237 O O . PHE A 1 423 ? -23.709 1.215 36.141 1.00 86.94 423 PHE A O 1
ATOM 3244 N N . LYS A 1 424 ? -22.019 -0.264 35.996 1.00 84.19 424 LYS A N 1
ATOM 3245 C CA . LYS A 1 424 ? -22.554 -1.253 36.936 1.00 84.19 424 LYS A CA 1
ATOM 3246 C C . LYS A 1 424 ? -21.653 -1.264 38.177 1.00 84.19 424 LYS A C 1
ATOM 3248 O O . LYS A 1 424 ? -20.631 -1.944 38.163 1.00 84.19 424 LYS A O 1
ATOM 3253 N N . PRO A 1 425 ? -21.986 -0.555 39.278 1.00 73.50 425 PRO A N 1
ATOM 3254 C CA . PRO A 1 425 ? -21.107 -0.456 40.450 1.00 73.50 425 PRO A CA 1
ATOM 3255 C C . PRO A 1 425 ? -20.667 -1.813 41.019 1.00 73.50 425 PRO A C 1
ATOM 3257 O O . PRO A 1 425 ? -19.562 -1.903 41.536 1.00 73.50 425 PRO A O 1
ATOM 3260 N N . ALA A 1 426 ? -21.518 -2.838 40.864 1.00 75.12 426 ALA A N 1
ATOM 3261 C CA . ALA A 1 426 ? -21.314 -4.221 41.297 1.00 75.12 426 ALA A CA 1
ATOM 3262 C C . ALA A 1 426 ? -20.246 -5.015 40.518 1.00 75.12 426 ALA A C 1
ATOM 3264 O O . ALA A 1 426 ? -19.792 -6.044 41.009 1.00 75.12 426 ALA A O 1
ATOM 3265 N N . ASP A 1 427 ? -19.847 -4.567 39.324 1.00 73.81 427 ASP A N 1
ATOM 3266 C CA . ASP A 1 427 ? -18.983 -5.326 38.409 1.00 73.81 427 ASP A CA 1
ATOM 3267 C C . ASP A 1 427 ? -17.576 -4.716 38.304 1.00 73.81 427 ASP A C 1
ATOM 3269 O O . ASP A 1 427 ? -17.168 -4.150 37.290 1.00 73.81 427 ASP A O 1
ATOM 3273 N N . ALA A 1 428 ? -16.806 -4.784 39.386 1.00 64.06 428 ALA A N 1
ATOM 3274 C CA . ALA A 1 428 ? -15.501 -4.123 39.466 1.00 64.06 428 ALA A CA 1
ATOM 3275 C C . ALA A 1 428 ? -14.361 -4.811 38.682 1.00 64.06 428 ALA A C 1
ATOM 3277 O O . ALA A 1 428 ? -13.213 -4.347 38.706 1.00 64.06 428 ALA A O 1
ATOM 3278 N N . THR A 1 429 ? -14.644 -5.928 38.012 1.00 68.25 429 THR A N 1
ATOM 3279 C CA . THR A 1 429 ? -13.655 -6.745 37.292 1.00 68.25 429 THR A CA 1
ATOM 3280 C C . THR A 1 429 ? -13.703 -6.561 35.777 1.00 68.25 429 THR A C 1
ATOM 3282 O O . THR A 1 429 ? -12.652 -6.679 35.138 1.00 68.25 429 THR A O 1
ATOM 3285 N N . SER A 1 430 ? -14.864 -6.203 35.214 1.00 80.44 430 SER A N 1
ATOM 3286 C CA . SER A 1 430 ? -15.026 -5.901 33.784 1.00 80.44 430 SER A CA 1
ATOM 3287 C C . SER A 1 430 ? -14.026 -4.828 33.308 1.00 80.44 430 SER A C 1
ATOM 3289 O O . SER A 1 430 ? -13.730 -3.846 34.001 1.00 80.44 430 SER A O 1
ATOM 3291 N N . LEU A 1 431 ? -13.431 -5.046 32.134 1.00 78.88 431 LEU A N 1
ATOM 3292 C CA . LEU A 1 431 ? -12.598 -4.075 31.425 1.00 78.88 431 LEU A CA 1
ATOM 3293 C C . LEU A 1 431 ? -13.442 -2.874 30.978 1.00 78.88 431 LEU A C 1
ATOM 3295 O O . LEU A 1 431 ? -13.040 -1.732 31.214 1.00 78.88 431 LEU A O 1
ATOM 3299 N N . LEU A 1 432 ? -14.625 -3.120 30.410 1.00 83.81 432 LEU A N 1
ATOM 3300 C CA . LEU A 1 432 ? -15.563 -2.068 30.019 1.00 83.81 432 LEU A CA 1
ATOM 3301 C C . LEU A 1 432 ? -15.957 -1.204 31.221 1.00 83.81 432 LEU A C 1
ATOM 3303 O O . LEU A 1 432 ? -15.865 0.020 31.158 1.00 83.81 432 LEU A O 1
ATOM 3307 N N . ASN A 1 433 ? -16.350 -1.820 32.337 1.00 83.81 433 ASN A N 1
ATOM 3308 C CA . ASN A 1 433 ? -16.821 -1.090 33.510 1.00 83.81 433 ASN A CA 1
ATOM 3309 C C . ASN A 1 433 ? -15.695 -0.298 34.198 1.00 83.81 433 ASN A C 1
ATOM 3311 O O . ASN A 1 433 ? -15.928 0.807 34.687 1.00 83.81 433 ASN A O 1
ATOM 3315 N N . ARG A 1 434 ? -14.451 -0.804 34.167 1.00 80.19 434 ARG A N 1
ATOM 3316 C CA . ARG A 1 434 ? -13.258 -0.037 34.568 1.00 80.19 434 ARG A CA 1
ATOM 3317 C C . ARG A 1 434 ? -13.070 1.214 33.720 1.00 80.19 434 ARG A C 1
ATOM 3319 O O . ARG A 1 434 ? -12.820 2.288 34.267 1.00 80.19 434 ARG A O 1
ATOM 3326 N N . TYR A 1 435 ? -13.194 1.080 32.403 1.00 83.19 435 TYR A N 1
ATOM 3327 C CA . TYR A 1 435 ? -13.063 2.216 31.501 1.00 83.19 435 TYR A CA 1
ATOM 3328 C C . TYR A 1 435 ? -14.183 3.236 31.722 1.00 83.19 435 TYR A C 1
ATOM 3330 O O . TYR A 1 435 ? -13.899 4.414 31.925 1.00 83.19 435 TYR A O 1
ATOM 3338 N N . VAL A 1 436 ? -15.436 2.784 31.821 1.00 86.56 436 VAL A N 1
ATOM 3339 C CA . VAL A 1 436 ? -16.589 3.631 32.171 1.00 86.56 436 VAL A CA 1
ATOM 3340 C C . VAL A 1 436 ? -16.361 4.361 33.501 1.00 86.56 436 VAL A C 1
ATOM 3342 O O . VAL A 1 436 ? -16.593 5.565 33.573 1.00 86.56 436 VAL A O 1
ATOM 3345 N N . ALA A 1 437 ? -15.834 3.691 34.533 1.00 79.44 437 ALA A N 1
ATOM 3346 C CA . ALA A 1 437 ? -15.493 4.330 35.807 1.00 79.44 437 ALA A CA 1
ATOM 3347 C C . ALA A 1 437 ? -14.460 5.460 35.639 1.00 79.44 437 ALA A C 1
ATOM 3349 O O . ALA A 1 437 ? -14.620 6.526 36.234 1.00 79.44 437 ALA A O 1
ATOM 3350 N N . SER A 1 438 ? -13.425 5.254 34.813 1.00 75.44 438 SER A N 1
ATOM 3351 C CA . SER A 1 438 ? -12.424 6.292 34.517 1.00 75.44 438 SER A CA 1
ATOM 3352 C C . SER A 1 438 ? -13.037 7.510 33.813 1.00 75.44 438 SER A C 1
ATOM 3354 O O . SER A 1 438 ? -12.763 8.646 34.203 1.00 75.44 438 SER A O 1
ATOM 3356 N N . LEU A 1 439 ? -13.952 7.290 32.863 1.00 82.44 439 LEU A N 1
ATOM 3357 C CA . LEU A 1 439 ? -14.679 8.358 32.171 1.00 82.44 439 LEU A CA 1
ATOM 3358 C C . LEU A 1 439 ? -15.614 9.127 33.120 1.00 82.44 439 LEU A C 1
ATOM 3360 O O . LEU A 1 439 ? -15.672 10.351 33.071 1.00 82.44 439 LEU A O 1
ATOM 3364 N N . LEU A 1 440 ? -16.304 8.449 34.041 1.00 80.62 440 LEU A N 1
ATOM 3365 C CA . LEU A 1 440 ? -17.139 9.118 35.050 1.00 80.62 440 LEU A CA 1
ATOM 3366 C C . LEU A 1 440 ? -16.320 10.017 35.989 1.00 80.62 440 LEU A C 1
ATOM 3368 O O . LEU A 1 440 ? -16.782 11.093 36.362 1.00 80.62 440 LEU A O 1
ATOM 3372 N N . ILE A 1 441 ? -15.091 9.614 36.341 1.00 73.44 441 ILE A N 1
ATOM 3373 C CA . ILE A 1 441 ? -14.167 10.465 37.110 1.00 73.44 441 ILE A CA 1
ATOM 3374 C C . ILE A 1 441 ? -13.855 11.753 36.333 1.00 73.44 441 ILE A C 1
ATOM 3376 O O . ILE A 1 441 ? -13.855 12.828 36.928 1.00 73.44 441 ILE A O 1
ATOM 3380 N N . HIS A 1 442 ? -13.658 11.649 35.015 1.00 70.88 442 HIS A N 1
ATOM 3381 C CA . HIS A 1 442 ? -13.337 12.781 34.134 1.00 70.88 442 HIS A CA 1
ATOM 3382 C C . HIS A 1 442 ? -14.519 13.723 33.898 1.00 70.88 442 HIS A C 1
ATOM 3384 O O . HIS A 1 442 ? -14.321 14.911 33.670 1.00 70.88 442 HIS A O 1
ATOM 3390 N N . ARG A 1 443 ? -15.758 13.225 33.973 1.00 74.56 443 ARG A N 1
ATOM 3391 C CA . ARG A 1 443 ? -16.962 14.052 33.788 1.00 74.56 443 ARG A CA 1
ATOM 3392 C C . ARG A 1 443 ? -17.195 15.036 34.942 1.00 74.56 443 ARG A C 1
ATOM 3394 O O . ARG A 1 443 ? -17.909 16.017 34.764 1.00 74.56 443 ARG A O 1
ATOM 3401 N N . HIS A 1 444 ? -16.610 14.780 36.116 1.00 68.62 444 HIS A N 1
ATOM 3402 C CA . HIS A 1 444 ? -16.710 15.622 37.317 1.00 68.62 444 HIS A CA 1
ATOM 3403 C C . HIS A 1 444 ? -18.151 15.965 37.768 1.00 68.62 444 HIS A C 1
ATOM 3405 O O . HIS A 1 444 ? -18.361 16.960 38.465 1.00 68.62 444 HIS A O 1
ATOM 3411 N N . ALA A 1 445 ? -19.152 15.139 37.435 1.00 72.88 445 ALA A N 1
ATOM 3412 C CA . ALA A 1 445 ? -20.540 15.389 37.823 1.00 72.88 445 ALA A CA 1
ATOM 3413 C C . ALA A 1 445 ? -20.828 14.929 39.276 1.00 72.88 445 ALA A C 1
ATOM 3415 O O . ALA A 1 445 ? -20.403 13.836 39.675 1.00 72.88 445 ALA A O 1
ATOM 3416 N N . PRO A 1 446 ? -21.560 15.712 40.097 1.00 69.94 446 PRO A N 1
ATOM 3417 C CA . PRO A 1 446 ? -21.869 15.358 41.490 1.00 69.94 446 PRO A CA 1
ATOM 3418 C C . PRO A 1 446 ? -22.554 13.992 41.663 1.00 69.94 446 PRO A C 1
ATOM 3420 O O . PRO A 1 446 ? -22.249 13.251 42.600 1.00 69.94 446 PRO A O 1
ATOM 3423 N N . GLU A 1 447 ? -23.451 13.638 40.747 1.00 72.12 447 GLU A N 1
ATOM 3424 C CA . GLU A 1 447 ? -24.189 12.374 40.696 1.00 72.12 447 GLU A CA 1
ATOM 3425 C C . GLU A 1 447 ? -23.295 11.147 40.452 1.00 72.12 447 GLU A C 1
ATOM 3427 O O . GLU A 1 447 ? -23.601 10.052 40.937 1.00 72.12 447 GLU A O 1
ATOM 3432 N N . ASP A 1 448 ? -22.154 11.321 39.783 1.00 76.56 448 ASP A N 1
ATOM 3433 C CA . ASP A 1 448 ? -21.202 10.240 39.507 1.00 76.56 448 ASP A CA 1
ATOM 3434 C C . ASP A 1 448 ? -20.394 9.875 40.736 1.00 76.56 448 ASP A C 1
ATOM 3436 O O . ASP A 1 448 ? -20.101 8.701 40.978 1.00 76.56 448 ASP A O 1
ATOM 3440 N N . ARG A 1 449 ? -20.102 10.872 41.575 1.00 68.88 449 ARG A N 1
ATOM 3441 C CA . ARG A 1 449 ? -19.341 10.695 42.811 1.00 68.88 449 ARG A CA 1
ATOM 3442 C C . ARG A 1 449 ? -19.990 9.657 43.723 1.00 68.88 449 ARG A C 1
ATOM 3444 O O . ARG A 1 449 ? -19.297 8.795 44.257 1.00 68.88 449 ARG A O 1
ATOM 3451 N N . ALA A 1 450 ? -21.313 9.692 43.880 1.00 71.19 450 ALA A N 1
ATOM 3452 C CA . ALA A 1 450 ? -22.031 8.727 44.715 1.00 71.19 450 ALA A CA 1
ATOM 3453 C C . ALA A 1 450 ? -21.931 7.291 44.165 1.00 71.19 450 ALA A C 1
ATOM 3455 O O . ALA A 1 450 ? -21.731 6.339 44.924 1.00 71.19 450 ALA A O 1
ATOM 3456 N N . ARG A 1 451 ? -22.016 7.135 42.838 1.00 72.50 451 ARG A N 1
ATOM 3457 C CA . ARG A 1 451 ? -21.930 5.838 42.152 1.00 72.50 451 ARG A CA 1
ATOM 3458 C C . ARG A 1 451 ? -20.507 5.264 42.216 1.00 72.50 451 ARG A C 1
ATOM 3460 O O . ARG A 1 451 ? -20.334 4.089 42.542 1.00 72.50 451 ARG A O 1
ATOM 3467 N N . LEU A 1 452 ? -19.494 6.105 42.002 1.00 71.00 452 LEU A N 1
ATOM 3468 C CA . LEU A 1 452 ? -18.073 5.752 42.080 1.00 71.00 452 LEU A CA 1
ATOM 3469 C C . LEU A 1 452 ? -17.653 5.318 43.489 1.00 71.00 452 LEU A C 1
ATOM 3471 O O . LEU A 1 452 ? -16.909 4.352 43.638 1.00 71.00 452 LEU A O 1
ATOM 3475 N N . MET A 1 453 ? -18.166 5.966 44.540 1.00 69.50 453 MET A N 1
ATOM 3476 C CA . MET A 1 453 ? -17.840 5.586 45.923 1.00 69.50 453 MET A CA 1
ATOM 3477 C C . MET A 1 453 ? -18.311 4.169 46.278 1.00 69.50 453 MET A C 1
ATOM 3479 O O . MET A 1 453 ? -17.653 3.486 47.062 1.00 69.50 453 MET A O 1
ATOM 3483 N N . THR A 1 454 ? -19.421 3.703 45.703 1.00 72.31 454 THR A N 1
ATOM 3484 C CA . THR A 1 454 ? -19.895 2.318 45.874 1.00 72.31 454 THR A CA 1
ATOM 3485 C C . THR A 1 454 ? -18.976 1.324 45.162 1.00 72.31 454 THR A C 1
ATOM 3487 O O . THR A 1 454 ? -18.574 0.327 45.760 1.00 72.31 454 THR A O 1
ATOM 3490 N N . TYR A 1 455 ? -18.580 1.634 43.926 1.00 70.94 455 TYR A N 1
ATOM 3491 C CA . TYR A 1 455 ? -17.651 0.828 43.128 1.00 70.94 455 TYR A CA 1
ATOM 3492 C C . TYR A 1 455 ? -16.269 0.684 43.794 1.00 70.94 455 TYR A C 1
ATOM 3494 O O . TYR A 1 455 ? -15.750 -0.423 43.945 1.00 70.94 455 TYR A O 1
ATOM 3502 N N . LEU A 1 456 ? -15.697 1.791 44.283 1.00 66.56 456 LEU A N 1
ATOM 3503 C CA . LEU A 1 456 ? -14.393 1.801 44.960 1.00 66.56 456 LEU A CA 1
ATOM 3504 C C . LEU A 1 456 ? -14.397 0.958 46.246 1.00 66.56 456 LEU A C 1
ATOM 3506 O O . LEU A 1 456 ? -13.456 0.201 46.493 1.00 66.56 456 LEU A O 1
ATOM 3510 N N . LYS A 1 457 ? -15.481 1.024 47.034 1.00 69.50 457 LYS A N 1
ATOM 3511 C CA . LYS A 1 457 ? -15.651 0.211 48.252 1.00 69.50 457 LYS A CA 1
ATOM 3512 C C . LYS A 1 457 ? -15.662 -1.289 47.957 1.00 69.50 457 LYS A C 1
ATOM 3514 O O . LYS A 1 457 ? -15.057 -2.058 48.699 1.00 69.50 457 LYS A O 1
ATOM 3519 N N . GLN A 1 458 ? -16.337 -1.711 46.890 1.00 67.00 458 GLN A N 1
ATOM 3520 C CA . GLN A 1 458 ? -16.467 -3.131 46.544 1.00 67.00 458 GLN A CA 1
ATOM 3521 C C . GLN A 1 458 ? -15.165 -3.743 46.026 1.00 67.00 458 GLN A C 1
ATOM 3523 O O . GLN A 1 458 ? -14.881 -4.907 46.297 1.00 67.00 458 GLN A O 1
ATOM 3528 N N . ARG A 1 459 ? -14.328 -2.947 45.358 1.00 62.59 459 ARG A N 1
ATOM 3529 C CA . ARG A 1 459 ? -13.021 -3.387 44.857 1.00 62.59 459 ARG A CA 1
ATOM 3530 C C . ARG A 1 459 ? -11.947 -3.468 45.958 1.00 62.59 459 ARG A C 1
ATOM 3532 O O . ARG A 1 459 ? -10.818 -3.853 45.672 1.00 62.59 459 ARG A O 1
ATOM 3539 N N . LYS A 1 460 ? -12.294 -3.118 47.211 1.00 59.66 460 LYS A N 1
ATOM 3540 C CA . LYS A 1 460 ? -11.378 -2.989 48.366 1.00 59.66 460 LYS A CA 1
ATOM 3541 C C . LYS A 1 460 ? -10.127 -2.157 48.046 1.00 59.66 460 LYS A C 1
ATOM 3543 O O . LYS A 1 460 ? -9.069 -2.378 48.628 1.00 59.66 460 LYS A O 1
ATOM 3548 N N . LEU A 1 461 ? -10.237 -1.230 47.096 1.00 48.25 461 LEU A N 1
ATOM 3549 C CA . LEU A 1 461 ? -9.096 -0.459 46.629 1.00 48.25 461 LEU A CA 1
ATOM 3550 C C . LEU A 1 461 ? -8.881 0.767 47.526 1.00 48.25 461 LEU A C 1
ATOM 3552 O O . LEU A 1 461 ? -9.852 1.475 47.808 1.00 48.25 461 LEU A O 1
ATOM 3556 N N . PRO A 1 462 ? -7.640 1.044 47.965 1.00 44.09 462 PRO A N 1
ATOM 3557 C CA . PRO A 1 462 ? -7.306 2.270 48.680 1.00 44.09 462 PRO A CA 1
ATOM 3558 C C . PRO A 1 462 ? -7.584 3.524 47.843 1.00 44.09 462 PRO A C 1
ATOM 3560 O O . PRO A 1 462 ? -7.538 3.503 46.610 1.00 44.09 462 PRO A O 1
ATOM 3563 N N . THR A 1 463 ? -7.800 4.648 48.525 1.00 46.16 463 THR A N 1
ATOM 3564 C CA . THR A 1 463 ? -8.005 5.984 47.940 1.00 46.16 463 THR A CA 1
ATOM 3565 C C . THR A 1 463 ? -6.867 6.406 46.991 1.00 46.16 463 THR A C 1
ATOM 3567 O O . THR A 1 463 ? -7.085 7.236 46.111 1.00 46.16 463 THR A O 1
ATOM 3570 N N . GLU A 1 464 ? -5.677 5.802 47.106 1.00 39.59 464 GLU A N 1
ATOM 3571 C CA . GLU A 1 464 ? -4.509 6.058 46.251 1.00 39.59 464 GLU A CA 1
ATOM 3572 C C . GLU A 1 464 ? -4.682 5.606 44.777 1.00 39.59 464 GLU A C 1
ATOM 3574 O O . GLU A 1 464 ? -4.001 6.130 43.897 1.00 39.59 464 GLU A O 1
ATOM 3579 N N . ILE A 1 465 ? -5.645 4.726 44.455 1.00 42.72 465 ILE A N 1
ATOM 3580 C CA . ILE A 1 465 ? -5.925 4.249 43.076 1.00 42.72 465 ILE A CA 1
ATOM 3581 C C . ILE A 1 465 ? -6.845 5.201 42.280 1.00 42.72 465 ILE A C 1
ATOM 3583 O O . ILE A 1 465 ? -7.134 4.982 41.102 1.00 42.72 465 ILE A O 1
ATOM 3587 N N . TYR A 1 466 ? -7.216 6.350 42.854 1.00 44.75 466 TYR A N 1
ATOM 3588 C CA . TYR A 1 466 ? -7.605 7.494 42.023 1.00 44.75 466 TYR A CA 1
ATOM 3589 C C . TYR A 1 466 ? -6.494 7.817 41.005 1.00 44.75 466 TYR A C 1
ATOM 3591 O O . TYR A 1 466 ? -6.807 8.111 39.860 1.00 44.75 466 TYR A O 1
ATOM 3599 N N . ALA A 1 467 ? -5.213 7.660 41.365 1.00 40.81 467 ALA A N 1
ATOM 3600 C CA . ALA A 1 467 ? -4.078 7.939 40.483 1.00 40.81 467 ALA A CA 1
ATOM 3601 C C . ALA A 1 467 ? -3.874 6.910 39.351 1.00 40.81 467 ALA A C 1
ATOM 3603 O O . ALA A 1 467 ? -3.380 7.282 38.294 1.00 40.81 467 ALA A O 1
ATOM 3604 N N . GLU A 1 468 ? -4.263 5.640 39.523 1.00 41.75 468 GLU A N 1
ATOM 3605 C CA . GLU A 1 468 ? -4.140 4.602 38.478 1.00 41.75 468 GLU A CA 1
ATOM 3606 C C . GLU A 1 468 ? -5.299 4.681 37.474 1.00 41.75 468 GLU A C 1
ATOM 3608 O O . GLU A 1 468 ? -5.086 4.596 36.265 1.00 41.75 468 GLU A O 1
ATOM 3613 N N . LEU A 1 469 ? -6.522 4.927 37.970 1.00 45.97 469 LEU A N 1
ATOM 3614 C CA . LEU A 1 469 ? -7.672 5.249 37.124 1.00 45.97 469 LEU A CA 1
ATOM 3615 C C . LEU A 1 469 ? -7.411 6.554 36.361 1.00 45.97 469 LEU A C 1
ATOM 3617 O O . LEU A 1 469 ? -7.572 6.562 35.145 1.00 45.97 469 LEU A O 1
ATOM 3621 N N . ILE A 1 470 ? -6.896 7.606 37.015 1.00 46.62 470 ILE A N 1
ATOM 3622 C CA . ILE A 1 470 ? -6.415 8.838 36.355 1.00 46.62 470 ILE A CA 1
ATOM 3623 C C . ILE A 1 470 ? -5.240 8.543 35.403 1.00 46.62 470 ILE A C 1
ATOM 3625 O O . ILE A 1 470 ? -5.199 9.096 34.314 1.00 46.62 470 ILE A O 1
ATOM 3629 N N . GLY A 1 471 ? -4.320 7.635 35.732 1.00 39.97 471 GLY A N 1
ATOM 3630 C CA . GLY A 1 471 ? -3.183 7.258 34.883 1.00 39.97 471 GLY A CA 1
ATOM 3631 C C . GLY A 1 471 ? -3.591 6.585 33.568 1.00 39.97 471 GLY A C 1
ATOM 3632 O O . GLY A 1 471 ? -3.071 6.934 32.508 1.00 39.97 471 GLY A O 1
ATOM 3633 N N . GLN A 1 472 ? -4.586 5.691 33.602 1.00 42.88 472 GLN A N 1
ATOM 3634 C CA . GLN A 1 472 ? -5.222 5.160 32.386 1.00 42.88 472 GLN A CA 1
ATOM 3635 C C . GLN A 1 472 ? -5.985 6.245 31.613 1.00 42.88 472 GLN A C 1
ATOM 3637 O O . GLN A 1 472 ? -6.085 6.188 30.387 1.00 42.88 472 GLN A O 1
ATOM 3642 N N . SER A 1 473 ? -6.458 7.272 32.316 1.00 39.94 473 SER A N 1
ATOM 3643 C CA . SER A 1 473 ? -7.127 8.422 31.715 1.00 39.94 473 SER A CA 1
ATOM 3644 C C . SER A 1 473 ? -6.173 9.413 31.057 1.00 39.94 473 SER A C 1
ATOM 3646 O O . SER A 1 473 ? -6.523 9.988 30.039 1.00 39.94 473 SER A O 1
ATOM 3648 N N . ILE A 1 474 ? -4.949 9.575 31.566 1.00 37.22 474 ILE A N 1
ATOM 3649 C CA . ILE A 1 474 ? -3.895 10.375 30.923 1.00 37.22 474 ILE A CA 1
ATOM 3650 C C . ILE A 1 474 ? -3.513 9.749 29.573 1.00 37.22 474 ILE A C 1
ATOM 3652 O O . ILE A 1 474 ? -3.278 10.469 28.608 1.00 37.22 474 ILE A O 1
ATOM 3656 N N . TYR A 1 475 ? -3.538 8.416 29.460 1.00 34.59 475 TYR A N 1
ATOM 3657 C CA . TYR A 1 475 ? -3.363 7.723 28.178 1.00 34.59 475 TYR A CA 1
ATOM 3658 C C . TYR A 1 475 ? -4.550 7.915 27.216 1.00 34.59 475 TYR A C 1
ATOM 3660 O O . TYR A 1 475 ? -4.344 7.984 26.006 1.00 34.59 475 TYR A O 1
ATOM 3668 N N . ALA A 1 476 ? -5.777 8.034 27.737 1.00 35.19 476 ALA A N 1
ATOM 3669 C CA . ALA A 1 476 ? -6.967 8.360 26.946 1.00 35.19 476 ALA A CA 1
ATOM 3670 C C . ALA A 1 476 ? -7.016 9.849 26.531 1.00 35.19 476 ALA A C 1
ATOM 3672 O O . ALA A 1 476 ? -7.421 10.159 25.415 1.00 35.19 476 ALA A O 1
ATOM 3673 N N . ALA A 1 477 ? -6.547 10.757 27.392 1.00 33.53 477 ALA A N 1
ATOM 3674 C CA . ALA A 1 477 ? -6.506 12.204 27.180 1.00 33.53 477 ALA A CA 1
ATOM 3675 C C . ALA A 1 477 ? -5.308 12.668 26.331 1.00 33.53 477 ALA A C 1
ATOM 3677 O O . ALA A 1 477 ? -5.366 13.732 25.725 1.00 33.53 477 ALA A O 1
ATOM 3678 N N . ALA A 1 478 ? -4.241 11.867 26.212 1.00 30.50 478 ALA A N 1
ATOM 3679 C CA . ALA A 1 478 ? -3.090 12.176 25.356 1.00 30.50 478 ALA A CA 1
ATOM 3680 C C . ALA A 1 478 ? -3.440 12.312 23.855 1.00 30.50 478 ALA A C 1
ATOM 3682 O O . ALA A 1 478 ? -2.630 12.831 23.087 1.00 30.50 478 ALA A O 1
ATOM 3683 N N . TYR A 1 479 ? -4.635 11.878 23.434 1.00 34.22 479 TYR A N 1
ATOM 3684 C CA . TYR A 1 479 ? -5.152 12.063 22.074 1.00 34.22 479 TYR A CA 1
ATOM 3685 C C . TYR A 1 479 ? -6.007 13.329 21.883 1.00 34.22 479 TYR A C 1
ATOM 3687 O O . TYR A 1 479 ? -6.296 13.677 20.739 1.00 34.22 479 TYR A O 1
ATOM 3695 N N . ASP A 1 480 ? -6.344 14.059 22.951 1.00 34.53 480 ASP A N 1
ATOM 3696 C CA . ASP A 1 480 ? -7.048 15.346 22.892 1.00 34.53 480 ASP A CA 1
ATOM 3697 C C . ASP A 1 480 ? -6.105 16.476 23.340 1.00 34.53 480 ASP A C 1
ATOM 3699 O O . ASP A 1 480 ? -6.139 16.987 24.461 1.00 34.53 480 ASP A O 1
ATOM 3703 N N . VAL A 1 481 ? -5.187 16.846 22.440 1.00 28.33 481 VAL A N 1
ATOM 3704 C CA . VAL A 1 481 ? -4.146 17.866 22.682 1.00 28.33 481 VAL A CA 1
ATOM 3705 C C . VAL A 1 481 ? -4.748 19.270 22.903 1.00 28.33 481 VAL A C 1
ATOM 3707 O O . VAL A 1 481 ? -4.047 20.181 23.333 1.00 28.33 481 VAL A O 1
ATOM 3710 N N . SER A 1 482 ? -6.050 19.463 22.671 1.00 30.61 482 SER A N 1
ATOM 3711 C CA . SER A 1 482 ? -6.742 20.741 22.886 1.00 30.61 482 SER A CA 1
ATOM 3712 C C . SER A 1 482 ? -7.134 21.026 24.336 1.00 30.61 482 SER A C 1
ATOM 3714 O O . SER A 1 482 ? -7.418 22.179 24.648 1.00 30.61 482 SER A O 1
ATOM 3716 N N . PHE A 1 483 ? -7.176 20.023 25.219 1.00 34.12 483 PHE A N 1
ATOM 3717 C CA . PHE A 1 483 ? -7.781 20.199 26.547 1.00 34.12 483 PHE A CA 1
ATOM 3718 C C . PHE A 1 483 ? -6.771 20.431 27.683 1.00 34.12 483 PHE A C 1
ATOM 3720 O O . PHE A 1 483 ? -7.145 20.866 28.766 1.00 34.12 483 PHE A O 1
ATOM 3727 N N . LEU A 1 484 ? -5.472 20.221 27.443 1.00 27.20 484 LEU A N 1
ATOM 3728 C CA . LEU A 1 484 ? -4.415 20.374 28.458 1.00 27.20 484 LEU A CA 1
ATOM 3729 C C . LEU A 1 484 ? -4.053 21.837 28.799 1.00 27.20 484 LEU A C 1
ATOM 3731 O O . LEU A 1 484 ? -3.036 22.071 29.450 1.00 27.20 484 LEU A O 1
ATOM 3735 N N . SER A 1 485 ? -4.839 22.827 28.360 1.00 25.14 485 SER A N 1
ATOM 3736 C CA . SER A 1 485 ? -4.522 24.249 28.549 1.00 25.14 485 SER A CA 1
ATOM 3737 C C . SER A 1 485 ? -5.412 25.014 29.534 1.00 25.14 485 SER A C 1
ATOM 3739 O O . SER A 1 485 ? -5.299 26.236 29.551 1.00 25.14 485 SER A O 1
ATOM 3741 N N . ASN A 1 486 ? -6.263 24.362 30.337 1.00 24.62 486 ASN A N 1
ATOM 3742 C CA . ASN A 1 486 ? -7.008 25.028 31.419 1.00 24.62 486 ASN A CA 1
ATOM 3743 C C . ASN A 1 486 ? -7.008 24.224 32.717 1.00 24.62 486 ASN A C 1
ATOM 3745 O O . ASN A 1 486 ? -7.459 23.058 32.682 1.00 24.62 486 ASN A O 1
#

Secondary structure (DSSP, 8-state):
-EEEEEEEEE-S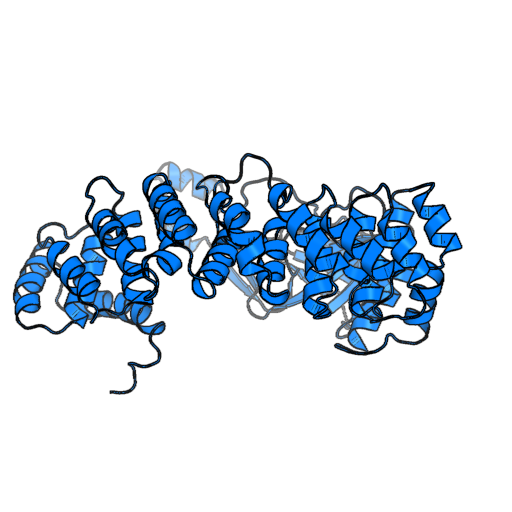SEEEEEEEEEEESPPPSSPEEEE----SS--S----PPPTT-EEEEE-EEEEEEEEEEPPPHHHHHHHHTTSS-HHHHHTT-EEEEEEEEE-SBTTBSEEEEETTEE---SS-TT--SS--EEHHHHHHHHHHTTT-SSSPPPHHHHHHHHHHT-HHHHHHHHHS--HHHHHHHHHHHHHHHHHT--S-HHHHHHHTT-SSHHHHHHHHHHTTT----HHHHHHHHHHHT-S-HHHHHHHHHHHHHHT---HHHHHHHHHHGGG-------TT----GGG--S--HHHHHHHHHHHTT-HHHHHHHHHTT--GGG--HHHHHHHHHHHHHS--HHHHHHHHHHHHHS-GGGGGGGHHHHTSGGGGGGHHHHHHHHH-TTS-HHHHHHHHHHHHHHH-TTSHHHHHHHHHH--TT--S-HHHHHHHHHHHHH--HHHHHHHHHHHHHTT--GGGHHHHHHHHHHHHTT-TTSTT-

Sequence (486 aa):
MIAVVEMQGAGRWLASAKTLIVLKGGEPTSSIEFGGFNDPYDLGSAKVQPEVRKRYLVFLKWRSDLTRTRMAPKELMVQLREGTVSAAEVEEQITVQTYSGYGVPALGVGIYPIEGRNVRMRWYDPADVSTGGIPLSLASLLVRSLDIRPTGDAPKKTAARIRSGLDTAKVKAQVANPTPENIVELEWLLCARAHYHVRNVERGVIAASTAAARDVRRAAARALNDMPESEAILTAMARLLQDPDSGVQAEAAGAILQNGTTAELLRRAVIKALPTSRLAYRGDDIPYNPALNHTPSGREMLIRLVKQMGLQREAENVLAAMIVPDQLNAGIHIALRNHFKDAPSAKAIEAYAAAFAAADQQDLKSYAGYMLSEANKDLRPQYFAAIKNDELADETRYDLLREAVGLLSMSDDDVNQTITSLFKPADATSLLNRYVASLLIHRHAPEDRARLMTYLKQRKLPTEIYAELIGQSIYAAAYDVSFLSN

Foldseek 3Di:
DKFKWAWADWDPFKTWTHGDGDLDDDDDPGIFIEGALDDPDDPDDDDDTDDHGFIKTFDWDWDAFDKDWDFADPVVVVCCVVVVDDPVVRVVRTDIDTHTHIYGPHHLAGIWTDDDQWTQAADVCRNRSPFAGEGPVLVSQLSSQCVVDVDEATDPVNLVVLQVLLPLVNLLVCLVPPGSHNLRSLLVSLQSCLRRVRPPNLNSLLSQCPHPDPSSVLSSLSSLAPPDDDPSSLVSLLVQCQDLAFSSLQSSLVSCVRNLDQDPSNLVSLLVSQLSFAAHDDDPPDPADLVPPPGATSNLSSLVVCVSNVVLVVCVVSLLVCLAQRRDRNSSLVSSLVSCVVVPDPSNLVSLLVRLVPHDLVCNLSSLSRCVDPSNVVSLVVLLVVLVDPPRDLVSSQSSLLSNCLPPNCPDPSNVVSLVVPADLQCLPRPNNLLSLLSLVVVPDPVSVVSNVSSCVNVVHDPVCVVVSVVVVCVSCVSVPPPVPD